Protein AF-A0A3P6UM63-F1 (afdb_monomer_lite)

InterPro domains:
  IPR001715 Calponin homology domain [PF00307] (3-142)
  IPR001715 Calponin homology domain [PS50021] (1-145)
  IPR001715 Calponin homology domain [SM00033] (1-140)
  IPR002931 Transglutaminase-like [PF01841] (321-424)
  IPR002931 Transglutaminase-like [SM00460] (358-427)
  IPR003108 GAR domain [PF02187] (200-227)
  IPR003108 GAR domain [PS51460] (145-227)
  IPR036534 GAR domain superfamily [G3DSA:3.30.920.20] (199-242)
  IPR036534 GAR domain superfamily [SSF143575] (201-229)
  IPR036872 CH domain superfamily [G3DSA:1.10.418.10] (1-158)
  IPR036872 CH domain superfamily [SSF47576] (2-160)
  IPR038765 Papain-like cysteine peptidase superfamily [SSF54001] (310-431)
  IPR053041 Transglutaminase-like Superfamily Modulators [PTHR47020] (281-550)
  IPR056564 KY-like, immunoglobulin-like domain [PF23265] (478-550)

Sequence (564 aa):
MAEDLAEWMSRLFPELAGDMEGDNFFEKISDGTLLCHYASELHRRIIESDSDSKKDSRRRLQGVRVGGVNAFLPAEPPKYNSRGLKSQNLAGGSFWARDNIANFLKWCRSVGFPDSILFETEDLVSKRHLRSVIVCLMEVARLGGKFGMEVPEIVHLEKQIDAELAAEPGNVPKGELEDKPSTPNGNSPASEMASLDEVLLRSHVMVRTDGDWDTLNHFLEEYDACRKITPHVDLTCQSTANLTAGPLQLKPPKEFRLQVLDPEPADLKPTPTAYLAELGKKRAIHQEEDLFKQVDEHALLVAQQKQKNFKQLIWQLIYARNITSELERVRAIFLWLCTKDLNKMNFDNVKPGSPEETLMDIRANKTSYAQAFLTLCRYADLHCKLISGYAKGVHYSPGMQFTGSDHKHCWNAVLIDGTWRLVDCEWGARSKAKKGTNRGKLSYGLETYYFLTHPGQLIYSHFPHDTEWQLLHHPITLKEFESFTYVRPAFFKYNLTMPSQRNAVIKSKDSEVRIALEFPSDSVNCLFFEVQLTFNDQDFTEHYNSIPLKYVLKIFCFTWFQKT

pLDDT: mean 74.11, std 21.04, range [23.34, 97.81]

Secondary structure (DSSP, 8-state):
-HHHHHHHHHHH-HHHHSS--TTTHHHHTTTSHHHHHHHHHHHHHHHHT--S----SEEEEEEEEETTEEEEEESSPPP--GGGGG---TTTHHHHHHHHHHHHHHHHHHHT--GGGPPPHHHHHT-S-HHHHHHHHHHHHHHHGGGT----HHHHHHHHHHHHHH-PPP-PPP---------------------GGGS--SS--EEEETTEEEEHHHHHHHH-TTT-----------------SSS---S--TT----PPPPPPGGGPPPHHHHHHHHTTS------HHHHHHHHHHHHHHHHSPPSSHHHHHIIIIITTT---HHHHHHHHHHHHHHS-GGG---SSPPTT-HHHHHHHGGGTSS-HHHHHHHHHHHTT--EEEEEEEE--TT--TT----TTTTEEEEEEEEETTEEEEE-HHHHEEEE---SS-TT--EEEE-GGGEEE-HHHHTTTEEESSGGGG--SSPPPHHHHHHB----HHHHHTT-B-SS--BS-----SS------B--GGGTTTEEEEEEEEE--S----EETTEEPSEEEEEEEEE-----

Structure (mmCIF, N/CA/C/O backbone):
data_AF-A0A3P6UM63-F1
#
_entry.id   AF-A0A3P6UM63-F1
#
loop_
_atom_site.group_PDB
_atom_site.id
_atom_site.type_symbol
_atom_site.label_atom_id
_atom_site.label_alt_id
_atom_site.label_comp_id
_atom_site.label_asym_id
_atom_site.label_entity_id
_atom_site.label_seq_id
_atom_site.pdbx_PDB_ins_code
_atom_site.Cartn_x
_atom_site.Cartn_y
_atom_site.Cartn_z
_atom_site.occupancy
_atom_site.B_iso_or_equiv
_atom_site.auth_seq_id
_atom_site.auth_comp_id
_atom_site.auth_asym_id
_atom_site.auth_atom_id
_atom_site.pdbx_PDB_model_num
ATOM 1 N N . MET A 1 1 ? 7.964 19.225 -5.134 1.00 65.56 1 MET A N 1
ATOM 2 C CA . MET A 1 1 ? 9.105 19.406 -6.060 1.00 65.56 1 MET A CA 1
ATOM 3 C C . MET A 1 1 ? 9.517 20.864 -6.158 1.00 65.56 1 MET A C 1
ATOM 5 O O . MET A 1 1 ? 10.656 21.124 -5.831 1.00 65.56 1 MET A O 1
ATOM 9 N N . ALA A 1 2 ? 8.642 21.810 -6.528 1.00 76.81 2 ALA A N 1
ATOM 10 C CA . ALA A 1 2 ? 9.005 23.237 -6.491 1.00 76.81 2 ALA A CA 1
ATOM 11 C C . ALA A 1 2 ? 9.383 23.715 -5.073 1.00 76.81 2 ALA A C 1
ATOM 13 O O . ALA A 1 2 ? 10.403 24.365 -4.925 1.00 76.81 2 ALA A O 1
ATOM 14 N N . GLU A 1 3 ? 8.636 23.303 -4.039 1.00 84.00 3 GLU A N 1
ATOM 15 C CA . GLU A 1 3 ? 8.981 23.551 -2.622 1.00 84.00 3 GLU A CA 1
ATOM 16 C C . GLU A 1 3 ? 10.370 23.002 -2.244 1.00 84.00 3 GLU A C 1
ATOM 18 O O . GLU A 1 3 ? 11.190 23.732 -1.707 1.00 84.00 3 GLU A O 1
ATOM 23 N N . ASP A 1 4 ? 10.662 21.744 -2.589 1.00 81.69 4 ASP A N 1
ATOM 24 C CA . ASP A 1 4 ? 11.960 21.104 -2.308 1.00 81.69 4 ASP A CA 1
ATOM 25 C C . ASP A 1 4 ? 13.112 21.756 -3.098 1.00 81.69 4 ASP A C 1
ATOM 27 O O . ASP A 1 4 ? 14.188 21.993 -2.559 1.00 81.69 4 ASP A O 1
ATOM 31 N N . LEU A 1 5 ? 12.884 22.129 -4.364 1.00 87.06 5 LEU A N 1
ATOM 32 C CA . LEU A 1 5 ? 13.861 22.873 -5.166 1.00 87.06 5 LEU A CA 1
ATOM 33 C C . LEU A 1 5 ? 14.086 24.294 -4.632 1.00 87.06 5 LEU A C 1
ATOM 35 O O . LEU A 1 5 ? 15.223 24.761 -4.650 1.00 87.06 5 LEU A O 1
ATOM 39 N N . ALA A 1 6 ? 13.037 24.962 -4.147 1.00 89.56 6 ALA A N 1
ATOM 40 C CA . ALA A 1 6 ? 13.132 26.268 -3.506 1.00 89.56 6 ALA A CA 1
ATOM 41 C C . ALA A 1 6 ? 13.942 26.173 -2.210 1.00 89.56 6 ALA A C 1
ATOM 43 O O . ALA A 1 6 ? 14.931 26.881 -2.058 1.00 89.56 6 ALA A O 1
ATOM 44 N N . GLU A 1 7 ? 13.606 25.239 -1.319 1.00 89.12 7 GLU A N 1
ATOM 45 C CA . GLU A 1 7 ? 14.348 25.010 -0.075 1.00 89.12 7 GLU A CA 1
ATOM 46 C C . GLU A 1 7 ? 15.813 24.630 -0.345 1.00 89.12 7 GLU A C 1
ATOM 48 O O . GLU A 1 7 ? 16.730 25.102 0.329 1.00 89.12 7 GLU A O 1
ATOM 53 N N . TRP A 1 8 ? 16.059 23.800 -1.358 1.00 93.69 8 TRP A N 1
ATOM 54 C CA . TRP A 1 8 ? 17.400 23.424 -1.794 1.00 93.69 8 TRP A CA 1
ATOM 55 C C . TRP A 1 8 ? 18.223 24.613 -2.299 1.00 93.69 8 TRP A C 1
ATOM 57 O O . TRP A 1 8 ? 19.352 24.814 -1.845 1.00 93.69 8 TRP A O 1
ATOM 67 N N . MET A 1 9 ? 17.677 25.416 -3.214 1.00 92.38 9 MET A N 1
ATOM 68 C CA . MET A 1 9 ? 18.385 26.580 -3.749 1.00 92.38 9 MET A CA 1
ATOM 69 C C . MET A 1 9 ? 18.577 27.673 -2.689 1.00 92.38 9 MET A C 1
ATOM 71 O O . MET A 1 9 ? 19.640 28.293 -2.657 1.00 92.38 9 MET A O 1
ATOM 75 N N . SER A 1 10 ? 17.609 27.857 -1.787 1.00 92.31 10 SER A N 1
ATOM 76 C CA . SER A 1 10 ? 17.705 28.780 -0.650 1.00 92.31 10 SER A CA 1
ATOM 77 C C . SER A 1 10 ? 18.788 28.379 0.350 1.00 92.31 10 SER A C 1
ATOM 79 O O . SER A 1 10 ? 19.479 29.250 0.877 1.00 92.31 10 SER A O 1
ATOM 81 N N . ARG A 1 11 ? 18.997 27.075 0.582 1.00 91.00 11 ARG A N 1
ATOM 82 C CA . ARG A 1 11 ? 20.119 26.582 1.401 1.00 91.00 11 ARG A CA 1
ATOM 83 C C . ARG A 1 11 ? 21.471 26.777 0.720 1.00 91.00 11 ARG A C 1
ATOM 85 O O . ARG A 1 11 ? 22.419 27.198 1.376 1.00 91.00 11 ARG A O 1
ATOM 92 N N . LEU A 1 12 ? 21.558 26.493 -0.582 1.00 89.94 12 LEU A N 1
ATOM 93 C CA . LEU A 1 12 ? 22.811 26.598 -1.334 1.00 89.94 12 LEU A CA 1
ATOM 94 C C . LEU A 1 12 ? 23.267 28.045 -1.548 1.00 89.94 12 LEU A C 1
ATOM 96 O O . LEU A 1 12 ? 24.458 28.332 -1.430 1.00 89.94 12 LEU A O 1
ATOM 100 N N . PHE A 1 13 ? 22.340 28.945 -1.881 1.00 92.88 13 PHE A N 1
ATOM 101 C CA . PHE A 1 13 ? 22.645 30.320 -2.278 1.00 92.88 13 PHE A CA 1
ATOM 102 C C . PHE A 1 13 ? 21.706 31.327 -1.598 1.00 92.88 13 PHE A C 1
ATOM 104 O O . PHE A 1 13 ? 20.951 32.019 -2.286 1.00 92.88 13 PHE A O 1
ATOM 111 N N . PRO A 1 14 ? 21.754 31.464 -0.260 1.00 87.88 14 PRO A N 1
ATOM 112 C CA . PRO A 1 14 ? 20.812 32.299 0.492 1.00 87.88 14 PRO A CA 1
ATOM 113 C C . PRO A 1 14 ? 20.815 33.769 0.043 1.00 87.88 14 PRO A C 1
ATOM 115 O O . PRO A 1 14 ? 19.767 34.409 0.008 1.00 87.88 14 PRO A O 1
ATOM 118 N N . GLU A 1 15 ? 21.971 34.298 -0.371 1.00 85.50 15 GLU A N 1
ATOM 119 C CA . GLU A 1 15 ? 22.094 35.679 -0.857 1.00 85.50 15 GLU A CA 1
ATOM 120 C C . GLU A 1 15 ? 21.423 35.914 -2.220 1.00 85.50 15 GLU A C 1
ATOM 122 O O . GLU A 1 15 ? 20.923 37.009 -2.472 1.00 85.50 15 GLU A O 1
ATOM 127 N N . LEU A 1 16 ? 21.411 34.906 -3.103 1.00 84.75 16 LEU A N 1
ATOM 128 C CA . LEU A 1 16 ? 20.784 35.012 -4.426 1.00 84.75 16 LEU A CA 1
ATOM 129 C C . LEU A 1 16 ? 19.313 34.584 -4.399 1.00 84.75 16 LEU A C 1
ATOM 131 O O . LEU A 1 16 ? 18.519 35.101 -5.181 1.00 84.75 16 LEU A O 1
ATOM 135 N N . ALA A 1 17 ? 18.956 33.639 -3.528 1.00 84.56 17 ALA A N 1
ATOM 136 C CA . ALA A 1 17 ? 17.600 33.123 -3.411 1.00 84.56 17 ALA A CA 1
ATOM 137 C C . ALA A 1 17 ? 16.658 34.118 -2.712 1.00 84.56 17 ALA A C 1
ATOM 139 O O . ALA A 1 17 ? 15.508 34.259 -3.125 1.00 84.56 17 ALA A O 1
ATOM 140 N N . GLY A 1 18 ? 17.140 34.854 -1.703 1.00 86.62 18 GLY A N 1
ATOM 141 C CA . GLY A 1 18 ? 16.316 35.807 -0.956 1.00 86.62 18 GLY A CA 1
ATOM 142 C C . GLY A 1 18 ? 15.140 35.121 -0.248 1.00 86.62 18 GLY A C 1
ATOM 143 O O . GLY A 1 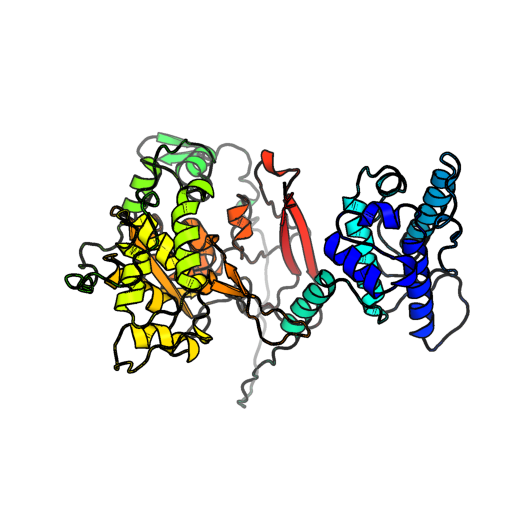18 ? 15.323 34.124 0.441 1.00 86.62 18 GLY A O 1
ATOM 144 N N . ASP A 1 19 ? 13.931 35.648 -0.432 1.00 86.56 19 ASP A N 1
ATOM 145 C CA . ASP A 1 19 ? 12.648 35.119 0.063 1.00 86.56 19 ASP A CA 1
ATOM 146 C C . ASP A 1 19 ? 12.056 34.031 -0.857 1.00 86.56 19 ASP A C 1
ATOM 148 O O . ASP A 1 19 ? 10.852 33.995 -1.111 1.00 86.56 19 ASP A O 1
ATOM 152 N N . MET A 1 20 ? 12.902 33.172 -1.435 1.00 89.88 20 MET A N 1
ATOM 153 C CA . MET A 1 20 ? 12.440 32.105 -2.323 1.00 89.88 20 MET A CA 1
ATOM 154 C C . MET A 1 20 ? 11.680 31.027 -1.544 1.00 89.88 20 MET A C 1
ATOM 156 O O . MET A 1 20 ? 12.238 30.351 -0.678 1.00 89.88 20 MET A O 1
ATOM 160 N N . GLU A 1 21 ? 10.424 30.833 -1.933 1.00 86.00 21 GLU A N 1
ATOM 161 C CA . GLU A 1 21 ? 9.485 29.846 -1.411 1.00 86.00 21 GLU A CA 1
ATOM 162 C C . GLU A 1 21 ? 8.876 29.035 -2.572 1.00 86.00 21 GLU A C 1
ATOM 164 O O . GLU A 1 21 ? 9.098 29.317 -3.754 1.00 86.00 21 GLU A O 1
ATOM 169 N N . GLY A 1 22 ? 8.137 27.966 -2.265 1.00 83.19 22 GLY A N 1
ATOM 170 C CA . GLY A 1 22 ? 7.639 27.037 -3.287 1.00 83.19 22 GLY A CA 1
ATOM 171 C C . GLY A 1 22 ? 6.658 27.654 -4.293 1.00 83.19 22 GLY A C 1
ATOM 172 O O . GLY A 1 22 ? 6.584 27.192 -5.433 1.00 83.19 22 GLY A O 1
ATOM 173 N N . ASP A 1 23 ? 5.926 28.690 -3.892 1.00 86.56 23 ASP A N 1
ATOM 174 C CA . ASP A 1 23 ? 4.930 29.405 -4.696 1.00 86.56 23 ASP A CA 1
ATOM 175 C C . ASP A 1 23 ? 5.555 30.444 -5.646 1.00 86.56 23 ASP A C 1
ATOM 177 O O . ASP A 1 23 ? 5.070 30.633 -6.764 1.00 86.56 23 ASP A O 1
ATOM 181 N N . ASN A 1 24 ? 6.672 31.062 -5.248 1.00 85.75 24 ASN A N 1
ATOM 182 C CA . ASN A 1 24 ? 7.400 32.060 -6.033 1.00 85.75 24 ASN A CA 1
ATOM 183 C C . ASN A 1 24 ? 8.653 31.504 -6.745 1.00 85.75 24 ASN A C 1
ATOM 185 O O . ASN A 1 24 ? 9.286 32.218 -7.528 1.00 85.75 24 ASN A O 1
ATOM 189 N N . PHE A 1 25 ? 8.979 30.221 -6.549 1.00 91.69 25 PHE A N 1
ATOM 190 C CA . PHE A 1 25 ? 10.171 29.548 -7.080 1.00 91.69 25 PHE A CA 1
ATOM 191 C C . PHE A 1 25 ? 10.469 29.874 -8.552 1.00 91.69 25 PHE A C 1
ATOM 193 O O . PHE A 1 25 ? 11.550 30.354 -8.895 1.00 91.69 25 PHE A O 1
ATOM 200 N N . PHE A 1 26 ? 9.494 29.656 -9.440 1.00 89.88 26 PHE A N 1
ATOM 201 C CA . PHE A 1 26 ? 9.682 29.860 -10.880 1.00 89.88 26 PHE A CA 1
ATOM 202 C C . PHE A 1 26 ? 9.859 31.325 -11.265 1.00 89.88 26 PHE A C 1
ATOM 204 O O . PHE A 1 26 ? 10.512 31.617 -12.260 1.00 89.88 26 PHE A O 1
ATOM 211 N N . GLU A 1 27 ? 9.284 32.247 -10.495 1.00 86.81 27 GLU A N 1
ATOM 212 C CA . GLU A 1 27 ? 9.512 33.675 -10.686 1.00 86.81 27 GLU A CA 1
ATOM 213 C C . GLU A 1 27 ? 10.946 34.043 -10.311 1.00 86.81 27 GLU A C 1
ATOM 215 O O . GLU A 1 27 ? 11.627 34.709 -11.092 1.00 86.81 27 GLU A O 1
ATOM 220 N N . LYS A 1 28 ? 11.443 33.527 -9.183 1.00 88.31 28 LYS A N 1
ATOM 221 C CA . LYS A 1 28 ? 12.797 33.808 -8.695 1.00 88.31 28 LYS A CA 1
ATOM 222 C C . LYS A 1 28 ? 13.905 33.276 -9.599 1.00 88.31 28 LYS A C 1
ATOM 224 O O . LYS A 1 28 ? 14.954 33.902 -9.683 1.00 88.31 28 LYS A O 1
ATOM 229 N N . ILE A 1 29 ? 13.685 32.162 -10.297 1.00 92.56 29 ILE A N 1
ATOM 230 C CA . ILE A 1 29 ? 14.677 31.614 -11.241 1.00 92.56 29 ILE A CA 1
ATOM 231 C C . ILE A 1 29 ? 14.489 32.104 -12.685 1.00 92.56 29 ILE A C 1
ATOM 233 O O . ILE A 1 29 ? 15.292 31.757 -13.553 1.00 92.56 29 ILE A O 1
ATOM 237 N N . SER A 1 30 ? 13.434 32.880 -12.968 1.00 89.75 30 SER A N 1
ATOM 238 C CA . SER A 1 30 ? 13.038 33.241 -14.341 1.00 89.75 30 SER A CA 1
ATOM 239 C C . SER A 1 30 ? 14.050 34.113 -15.087 1.00 89.75 30 SER A C 1
ATOM 241 O O . SER A 1 30 ? 14.019 34.161 -16.315 1.00 89.75 30 SER A O 1
ATOM 243 N N . ASP A 1 31 ? 14.973 34.762 -14.374 1.00 87.56 31 ASP A N 1
ATOM 244 C CA . ASP A 1 31 ? 16.055 35.560 -14.956 1.00 87.56 31 ASP A CA 1
ATOM 245 C C . ASP A 1 31 ? 17.285 34.722 -15.367 1.00 87.56 31 ASP A C 1
ATOM 247 O O . ASP A 1 31 ? 18.246 35.249 -15.936 1.00 87.56 31 ASP A O 1
ATOM 251 N N . GLY A 1 32 ? 17.274 33.418 -15.066 1.00 91.56 32 GLY A N 1
ATOM 252 C CA . GLY A 1 32 ? 18.348 32.470 -15.356 1.00 91.56 32 GLY A CA 1
ATOM 253 C C . GLY A 1 32 ? 19.634 32.668 -14.548 1.00 91.56 32 GLY A C 1
ATOM 254 O O . GLY A 1 32 ? 20.560 31.870 -14.700 1.00 91.56 32 GLY A O 1
ATOM 255 N N . THR A 1 33 ? 19.718 33.688 -13.688 1.00 91.69 33 THR A N 1
ATOM 256 C CA . THR A 1 33 ? 20.934 34.024 -12.932 1.00 91.69 33 THR A CA 1
ATOM 257 C C . THR A 1 33 ? 21.292 32.890 -11.981 1.00 91.69 33 THR A C 1
ATOM 259 O O . THR A 1 33 ? 22.425 32.410 -11.987 1.00 91.69 33 THR A O 1
ATOM 262 N N . LEU A 1 34 ? 20.314 32.412 -11.206 1.00 92.88 34 LEU A N 1
ATOM 263 C CA . LEU A 1 34 ? 20.527 31.348 -10.225 1.00 92.88 34 LEU A CA 1
ATOM 264 C C . LEU A 1 34 ? 20.898 30.011 -10.886 1.00 92.88 34 LEU A C 1
ATOM 266 O O . LEU A 1 34 ? 21.732 29.273 -10.364 1.00 92.88 34 LEU A O 1
ATOM 270 N N . LEU A 1 35 ? 20.344 29.734 -12.072 1.00 96.06 35 LEU A N 1
ATOM 271 C CA . LEU A 1 35 ? 20.643 28.520 -12.838 1.00 96.06 35 LEU A CA 1
ATOM 272 C C . LEU A 1 35 ? 22.094 28.511 -13.327 1.00 96.06 35 LEU A C 1
ATOM 274 O O . LEU A 1 35 ? 22.826 27.539 -13.129 1.00 96.06 35 LEU A O 1
ATOM 278 N N . CYS A 1 36 ? 22.537 29.619 -13.924 1.00 96.06 36 CYS A N 1
ATOM 279 C CA . CYS A 1 36 ? 23.919 29.773 -14.363 1.00 96.06 36 CYS A CA 1
ATOM 280 C C . CYS A 1 36 ? 24.903 29.824 -13.195 1.00 96.06 36 CYS A C 1
ATOM 282 O O . CYS A 1 36 ? 26.011 29.298 -13.315 1.00 96.06 36 CYS A O 1
ATOM 284 N N . HIS A 1 37 ? 24.510 30.418 -12.066 1.00 94.94 37 HIS A N 1
ATOM 285 C CA . HIS A 1 37 ? 25.318 30.427 -10.853 1.00 94.94 37 HIS A CA 1
ATOM 286 C C . HIS A 1 37 ? 25.540 29.002 -10.331 1.00 94.94 37 HIS A C 1
ATOM 288 O O . HIS A 1 37 ? 26.688 28.595 -10.156 1.00 94.94 37 HIS A O 1
ATOM 294 N N . TYR A 1 38 ? 24.467 28.210 -10.202 1.00 96.19 38 TYR A N 1
ATOM 295 C CA . TYR A 1 38 ? 24.557 26.798 -9.823 1.00 96.19 38 TYR A CA 1
ATOM 296 C C . TYR A 1 38 ? 25.485 26.017 -10.761 1.00 96.19 38 TYR A C 1
ATOM 298 O O . TYR A 1 38 ? 26.405 25.337 -10.311 1.00 96.19 38 TYR A O 1
ATOM 306 N N . ALA A 1 39 ? 25.275 26.136 -12.075 1.00 96.75 39 ALA A N 1
ATOM 307 C CA . ALA A 1 39 ? 26.080 25.434 -13.071 1.00 96.75 39 ALA A CA 1
ATOM 308 C C . ALA A 1 39 ? 27.559 25.866 -13.055 1.00 96.75 39 ALA A C 1
ATOM 310 O O . ALA A 1 39 ? 28.442 25.042 -13.287 1.00 96.75 39 ALA A O 1
ATOM 311 N N . SER A 1 40 ? 27.846 27.132 -12.739 1.00 95.81 40 SER A N 1
ATOM 312 C CA . SER A 1 40 ? 29.218 27.635 -12.585 1.00 95.81 40 SER A CA 1
ATOM 313 C C . SER A 1 40 ? 29.909 27.045 -11.357 1.00 95.81 40 SER A C 1
ATOM 315 O O . SER A 1 40 ? 31.064 26.630 -11.440 1.00 95.81 40 SER A O 1
ATOM 317 N N . GLU A 1 41 ? 29.200 26.961 -10.232 1.00 95.00 41 GLU A N 1
ATOM 318 C CA . GLU A 1 41 ? 29.713 26.350 -9.004 1.00 95.00 41 GLU A CA 1
ATOM 319 C C . GLU A 1 41 ? 29.941 24.842 -9.180 1.00 95.00 41 GLU A C 1
ATOM 321 O O . GLU A 1 41 ? 30.985 24.317 -8.791 1.00 95.00 41 GLU A O 1
ATOM 326 N N . LEU A 1 42 ? 29.018 24.153 -9.855 1.00 94.88 42 LEU A N 1
ATOM 327 C CA . LEU A 1 42 ? 29.191 22.753 -10.234 1.00 94.88 42 LEU A CA 1
ATOM 328 C C . LEU A 1 42 ? 30.421 22.565 -11.127 1.00 94.88 42 LEU A C 1
ATOM 330 O O . LEU A 1 42 ? 31.262 21.712 -10.857 1.00 94.88 42 LEU A O 1
ATOM 334 N N . HIS A 1 43 ? 30.567 23.392 -12.160 1.00 94.31 43 HIS A N 1
ATOM 335 C CA . HIS A 1 43 ? 31.726 23.360 -13.047 1.00 94.31 43 HIS A CA 1
ATOM 336 C C . HIS A 1 43 ? 33.050 23.529 -12.282 1.00 94.31 43 HIS A C 1
ATOM 338 O O . HIS A 1 43 ? 33.990 22.768 -12.513 1.00 94.31 43 HIS A O 1
ATOM 344 N N . ARG A 1 44 ? 33.109 24.468 -11.327 1.00 93.31 44 ARG A N 1
ATOM 345 C CA . ARG A 1 44 ? 34.274 24.677 -10.452 1.00 93.31 44 ARG A CA 1
ATOM 346 C C . ARG A 1 44 ? 34.598 23.427 -9.630 1.00 93.31 44 ARG A C 1
ATOM 348 O O . ARG A 1 44 ? 35.747 22.997 -9.610 1.00 93.31 44 ARG A O 1
ATOM 355 N N . ARG A 1 45 ? 33.596 22.805 -9.000 1.00 91.38 45 ARG A N 1
ATOM 356 C CA . ARG A 1 45 ? 33.803 21.594 -8.184 1.00 91.38 45 ARG A CA 1
ATOM 357 C C . ARG A 1 45 ? 34.227 20.378 -8.996 1.00 91.38 45 ARG A C 1
ATOM 359 O O . ARG A 1 45 ? 35.026 19.585 -8.511 1.00 91.38 45 ARG A O 1
ATOM 366 N N . ILE A 1 46 ? 33.738 20.245 -10.230 1.00 89.44 46 ILE A N 1
ATOM 367 C CA . ILE A 1 46 ? 34.195 19.189 -11.141 1.00 89.44 46 ILE A CA 1
ATOM 368 C C . ILE A 1 46 ? 35.698 19.344 -11.413 1.00 89.44 46 ILE A C 1
ATOM 370 O O . ILE A 1 46 ? 36.427 18.360 -11.325 1.00 89.44 46 ILE A O 1
ATOM 374 N N . ILE A 1 47 ? 36.170 20.570 -11.673 1.00 88.00 47 ILE A N 1
ATOM 375 C CA . ILE A 1 47 ? 37.602 20.860 -11.868 1.00 88.00 47 ILE A CA 1
ATOM 376 C C . ILE A 1 47 ? 38.412 20.537 -10.605 1.00 88.00 47 ILE A C 1
ATOM 378 O O . ILE A 1 47 ? 39.470 19.927 -10.697 1.00 88.00 47 ILE A O 1
ATOM 382 N N . GLU A 1 48 ? 37.923 20.923 -9.426 1.00 85.88 48 GLU A N 1
ATOM 383 C CA . GLU A 1 48 ? 38.633 20.715 -8.154 1.00 85.88 48 GLU A CA 1
ATOM 384 C C . GLU A 1 48 ? 38.701 19.251 -7.712 1.00 85.88 48 GLU A C 1
ATOM 386 O O . GLU A 1 48 ? 39.646 18.860 -7.031 1.00 85.88 48 GLU A O 1
ATOM 391 N N . SER A 1 49 ? 37.720 18.435 -8.102 1.00 79.62 49 SER A N 1
ATOM 392 C CA . SER A 1 49 ? 37.684 17.002 -7.784 1.00 79.62 49 SER A CA 1
ATOM 393 C C . SER A 1 49 ? 38.703 16.157 -8.562 1.00 79.62 49 SER A C 1
ATOM 395 O O . SER A 1 49 ? 38.852 14.970 -8.279 1.00 79.62 49 SER A O 1
ATOM 397 N N . ASP A 1 50 ? 39.399 16.755 -9.530 1.00 70.25 50 ASP A N 1
ATOM 398 C CA . ASP A 1 50 ? 40.269 16.070 -10.481 1.00 70.25 50 ASP A CA 1
ATOM 399 C C . ASP A 1 50 ? 41.711 16.593 -10.358 1.00 70.25 50 ASP A C 1
ATOM 401 O O . ASP A 1 50 ? 42.092 17.604 -10.948 1.00 70.25 50 ASP A O 1
ATOM 405 N N . SER A 1 51 ? 42.525 15.926 -9.535 1.00 57.62 51 SER A N 1
ATOM 406 C CA . SER A 1 51 ? 43.874 16.384 -9.172 1.00 57.62 51 SER A CA 1
ATOM 407 C C . SER A 1 51 ? 44.948 16.145 -10.242 1.00 57.62 51 SER A C 1
ATOM 409 O O . SER A 1 51 ? 46.116 16.425 -9.981 1.00 57.62 51 SER A O 1
ATOM 411 N N . ASP A 1 52 ? 44.595 15.654 -11.436 1.00 58.19 52 ASP A N 1
ATOM 412 C CA . ASP A 1 52 ? 45.572 15.377 -12.488 1.00 58.19 52 ASP A CA 1
ATOM 413 C C . ASP A 1 52 ? 45.077 15.720 -13.907 1.00 58.19 52 ASP A C 1
ATOM 415 O O . ASP A 1 52 ? 44.013 15.303 -14.376 1.00 58.19 52 ASP A O 1
ATOM 419 N N . SER A 1 53 ? 45.959 16.401 -14.642 1.00 53.91 53 SER A N 1
ATOM 420 C CA . SER A 1 53 ? 46.016 16.550 -16.105 1.00 53.91 53 SER A CA 1
ATOM 421 C C . SER A 1 53 ? 45.398 17.780 -16.806 1.00 53.91 53 SER A C 1
ATOM 423 O O . SER A 1 53 ? 44.555 18.520 -16.309 1.00 53.91 53 SER A O 1
ATOM 425 N N . LYS A 1 54 ? 45.989 18.009 -17.987 1.00 56.69 54 LYS A N 1
ATOM 426 C CA . LYS A 1 54 ? 46.194 19.244 -18.757 1.00 56.69 54 LYS A CA 1
ATOM 427 C C . LYS A 1 54 ? 44.924 19.798 -19.419 1.00 56.69 54 LYS A C 1
ATOM 429 O O . LYS A 1 54 ? 43.987 19.065 -19.702 1.00 56.69 54 LYS A O 1
ATOM 434 N N . LYS A 1 55 ? 44.974 21.100 -19.742 1.00 51.88 55 LYS A N 1
ATOM 435 C CA . LYS A 1 55 ? 43.983 21.863 -20.525 1.00 51.88 55 LYS A CA 1
ATOM 436 C C . LYS A 1 55 ? 43.692 21.198 -21.881 1.00 51.88 55 LYS A C 1
ATOM 438 O O . LYS A 1 55 ? 44.374 21.494 -22.859 1.00 51.88 55 LYS A O 1
ATOM 443 N N . ASP A 1 56 ? 42.680 20.341 -21.938 1.00 55.03 56 ASP A N 1
ATOM 444 C CA . ASP A 1 56 ? 42.016 19.933 -23.177 1.00 55.03 56 ASP A CA 1
ATOM 445 C C . ASP A 1 56 ? 40.561 20.432 -23.171 1.00 55.03 56 ASP A C 1
ATOM 447 O O . ASP A 1 56 ? 39.944 20.625 -22.126 1.00 55.03 56 ASP A O 1
ATOM 451 N N . SER A 1 57 ? 40.034 20.697 -24.360 1.00 57.62 57 SER A N 1
ATOM 452 C CA . SER A 1 57 ? 38.841 21.509 -24.628 1.00 57.62 57 SER A CA 1
ATOM 453 C C . SER A 1 57 ? 37.495 20.804 -24.380 1.00 57.62 57 SER A C 1
ATOM 455 O O . SER A 1 57 ? 36.452 21.464 -24.343 1.00 57.62 57 SER A O 1
ATOM 457 N N . ARG A 1 58 ? 37.487 19.481 -24.161 1.00 65.00 58 ARG A N 1
ATOM 458 C CA . ARG A 1 58 ? 36.312 18.719 -23.697 1.00 65.00 58 ARG A CA 1
ATOM 459 C C . ARG A 1 58 ? 36.751 17.403 -23.049 1.00 65.00 58 ARG A C 1
ATOM 461 O O . ARG A 1 58 ? 37.145 16.472 -23.746 1.00 65.00 58 ARG A O 1
ATOM 468 N N . ARG A 1 59 ? 36.660 17.306 -21.721 1.00 74.62 59 ARG A N 1
ATOM 469 C CA . ARG A 1 59 ? 37.157 16.150 -20.948 1.00 74.62 59 ARG A CA 1
ATOM 470 C C . ARG A 1 59 ? 36.015 15.210 -20.564 1.00 74.62 59 ARG A C 1
ATOM 472 O O . ARG A 1 59 ? 34.970 15.673 -20.133 1.00 74.62 59 ARG A O 1
ATOM 479 N N . ARG A 1 60 ? 36.181 13.892 -20.705 1.00 82.56 60 ARG A N 1
ATOM 480 C CA . ARG A 1 60 ? 35.176 12.906 -20.258 1.00 82.56 60 ARG A CA 1
ATOM 481 C C . ARG A 1 60 ? 35.257 12.715 -18.742 1.00 82.56 60 ARG A C 1
ATOM 483 O O . ARG A 1 60 ? 36.347 12.519 -18.215 1.00 82.56 60 ARG A O 1
ATOM 490 N N . LEU A 1 61 ? 34.112 12.712 -18.065 1.00 82.88 61 LEU A N 1
ATOM 491 C CA . LEU A 1 61 ? 34.011 12.455 -16.629 1.00 82.88 61 LEU A CA 1
ATOM 492 C C . LEU A 1 61 ? 33.943 10.943 -16.381 1.00 82.88 61 LEU A C 1
ATOM 494 O O . LEU A 1 61 ? 32.980 10.275 -16.770 1.00 82.88 61 LEU A O 1
ATOM 498 N N . GLN A 1 62 ? 34.987 10.375 -15.776 1.00 75.75 62 GLN A N 1
ATOM 499 C CA . GLN A 1 62 ? 35.080 8.930 -15.561 1.00 75.75 62 GLN A CA 1
ATOM 500 C C . GLN A 1 62 ? 34.025 8.460 -14.548 1.00 75.75 62 GLN A C 1
ATOM 502 O O . GLN A 1 62 ? 33.863 9.050 -13.487 1.00 75.75 62 GLN A O 1
ATOM 507 N N . GLY A 1 63 ? 33.270 7.411 -14.892 1.00 73.62 63 GLY A N 1
ATOM 508 C CA . GLY A 1 63 ? 32.216 6.858 -14.027 1.00 73.62 63 GLY A CA 1
ATOM 509 C C . GLY A 1 63 ? 30.954 7.724 -13.899 1.00 73.62 63 GLY A C 1
ATOM 510 O O . GLY A 1 63 ? 30.004 7.332 -13.221 1.00 73.62 63 GLY A O 1
ATOM 511 N N . VAL A 1 64 ? 30.887 8.878 -14.572 1.00 80.31 64 VAL A N 1
ATOM 512 C CA . VAL A 1 64 ? 29.736 9.783 -14.501 1.00 80.31 64 VAL A CA 1
ATOM 513 C C . VAL A 1 64 ? 28.880 9.655 -15.757 1.00 80.31 64 VAL A C 1
ATOM 515 O O . VAL A 1 64 ? 29.304 9.977 -16.867 1.00 80.31 64 VAL A O 1
ATOM 518 N N . ARG A 1 65 ? 27.636 9.209 -15.561 1.00 78.62 65 ARG A N 1
ATOM 519 C CA . ARG A 1 65 ? 26.569 9.262 -16.566 1.00 78.62 65 ARG A CA 1
ATOM 520 C C . ARG A 1 65 ? 25.478 10.257 -16.170 1.00 78.62 65 ARG A C 1
ATOM 522 O O . ARG A 1 65 ? 25.197 10.383 -14.974 1.00 78.62 65 ARG A O 1
ATOM 529 N N . VAL A 1 66 ? 24.899 10.911 -17.175 1.00 75.19 66 VAL A N 1
ATOM 530 C CA . VAL A 1 66 ? 23.736 11.812 -17.107 1.00 75.19 66 VAL A CA 1
ATOM 531 C C . VAL A 1 66 ? 22.724 11.318 -18.137 1.00 75.19 66 VAL A C 1
ATOM 533 O O . VAL A 1 66 ? 23.087 11.137 -19.298 1.00 75.19 66 VAL A O 1
ATOM 536 N N . GLY A 1 67 ? 21.491 11.012 -17.720 1.00 62.47 67 GLY A N 1
ATOM 537 C CA . GLY A 1 67 ? 20.482 10.431 -18.622 1.00 62.47 67 GLY A CA 1
ATOM 538 C C . GLY A 1 67 ? 20.954 9.179 -19.389 1.00 62.47 67 GLY A C 1
ATOM 539 O O . GLY A 1 67 ? 20.617 9.002 -20.554 1.00 62.47 67 GLY A O 1
ATOM 540 N N . GLY A 1 68 ? 21.812 8.350 -18.779 1.00 66.19 68 GLY A N 1
ATOM 541 C CA . GLY A 1 68 ? 22.399 7.154 -19.408 1.00 66.19 68 GLY A CA 1
ATOM 542 C C . GLY A 1 68 ? 23.590 7.407 -20.348 1.00 66.19 68 GLY A C 1
ATOM 543 O O . GLY A 1 68 ? 24.274 6.456 -20.728 1.00 66.19 68 GLY A O 1
ATOM 544 N N . VAL A 1 69 ? 23.905 8.666 -20.664 1.00 72.38 69 VAL A N 1
ATOM 545 C CA . VAL A 1 69 ? 25.010 9.066 -21.551 1.00 72.38 69 VAL A CA 1
ATOM 546 C C . VAL A 1 69 ? 26.247 9.441 -20.731 1.00 72.38 69 VAL A C 1
ATOM 548 O O . VAL A 1 69 ? 26.138 9.917 -19.603 1.00 72.38 69 VAL A O 1
ATOM 551 N N . ASN A 1 70 ? 27.448 9.208 -21.271 1.00 80.81 70 ASN A N 1
ATOM 552 C CA . ASN A 1 70 ? 28.695 9.638 -20.629 1.00 80.81 70 ASN A CA 1
ATOM 553 C C . ASN A 1 70 ? 28.742 11.164 -20.501 1.00 80.81 70 ASN A C 1
ATOM 555 O O . ASN A 1 70 ? 28.537 11.863 -21.491 1.00 80.81 70 ASN A O 1
ATOM 559 N N . ALA A 1 71 ? 29.068 11.660 -19.308 1.00 86.69 71 ALA A N 1
ATOM 560 C CA . ALA A 1 71 ? 29.170 13.089 -19.066 1.00 86.69 71 ALA A CA 1
ATOM 561 C C . ALA A 1 71 ? 30.547 13.649 -19.460 1.00 86.69 71 ALA A C 1
ATOM 563 O O . ALA A 1 71 ? 31.570 12.958 -19.394 1.00 86.69 71 ALA A O 1
ATOM 564 N N . PHE A 1 72 ? 30.572 14.924 -19.836 1.00 87.88 72 PHE A N 1
ATOM 565 C CA . PHE A 1 72 ? 31.768 15.665 -20.220 1.00 87.88 72 PHE A CA 1
ATOM 566 C C . PHE A 1 72 ? 31.881 16.967 -19.421 1.00 87.88 72 PHE A C 1
ATOM 568 O O . PHE A 1 72 ? 30.887 17.572 -19.040 1.00 87.88 72 PHE A O 1
ATOM 575 N N . LEU A 1 73 ? 33.101 17.429 -19.177 1.00 86.81 73 LEU A N 1
ATOM 576 C CA . LEU A 1 73 ? 33.376 18.774 -18.698 1.00 86.81 73 LEU A CA 1
ATOM 577 C C . LEU A 1 73 ? 33.622 19.677 -19.920 1.00 86.81 73 LEU A C 1
ATOM 579 O O . LEU A 1 73 ? 34.580 19.432 -20.666 1.00 86.81 73 LEU A O 1
ATOM 583 N N . PRO A 1 74 ? 32.775 20.694 -20.168 1.00 88.31 74 PRO A N 1
ATOM 584 C CA . PRO A 1 74 ? 33.062 21.712 -21.175 1.00 88.31 74 PRO A CA 1
ATOM 585 C C . PRO A 1 74 ? 34.292 22.549 -20.790 1.00 88.31 74 PRO A C 1
ATOM 587 O O . PRO A 1 74 ? 34.659 22.595 -19.626 1.00 88.31 74 PRO A O 1
ATOM 590 N N . ALA A 1 75 ? 34.912 23.242 -21.751 1.00 84.31 75 ALA A N 1
ATOM 591 C CA . ALA A 1 75 ? 36.083 24.092 -21.486 1.00 84.31 75 ALA A CA 1
ATOM 592 C C . ALA A 1 75 ? 35.795 25.296 -20.571 1.00 84.31 75 ALA A C 1
ATOM 594 O O . ALA A 1 75 ? 36.700 25.785 -19.906 1.00 84.31 75 ALA A O 1
ATOM 595 N N . GLU A 1 76 ? 34.557 25.793 -20.573 1.00 88.00 76 GLU A N 1
ATOM 596 C CA . GLU A 1 76 ? 34.167 27.022 -19.882 1.00 88.00 76 GLU A CA 1
ATOM 597 C C . GLU A 1 76 ? 32.821 26.832 -19.153 1.00 88.00 76 GLU A C 1
ATOM 599 O O . GLU A 1 76 ? 31.954 26.096 -19.653 1.00 88.00 76 GLU A O 1
ATOM 604 N N . PRO A 1 77 ? 32.609 27.501 -18.003 1.00 93.25 77 PRO A N 1
ATOM 605 C CA . PRO A 1 77 ? 31.312 27.562 -17.329 1.00 93.25 77 PRO A CA 1
ATOM 606 C C . PRO A 1 77 ? 30.300 28.395 -18.144 1.00 93.25 77 PRO A C 1
ATOM 608 O O . PRO A 1 77 ? 30.690 29.123 -19.068 1.00 93.25 77 PRO A O 1
ATOM 611 N N . PRO A 1 78 ? 28.987 28.329 -17.839 1.00 95.19 78 PRO A N 1
ATOM 612 C CA . PRO A 1 78 ? 28.018 29.179 -18.520 1.00 95.19 78 PRO A CA 1
ATOM 613 C C . PRO A 1 78 ? 28.293 30.649 -18.189 1.00 95.19 78 PRO A C 1
ATOM 615 O O . PRO A 1 78 ? 28.438 31.029 -17.029 1.00 95.19 78 PRO A O 1
ATOM 618 N N . LYS A 1 79 ? 28.347 31.497 -19.217 1.00 91.50 79 LYS A N 1
ATOM 619 C CA . LYS A 1 79 ? 28.452 32.949 -19.042 1.00 91.50 79 LYS A CA 1
ATOM 620 C C . LYS A 1 79 ? 27.064 33.516 -18.772 1.00 91.50 79 LYS A C 1
ATOM 622 O O . LYS A 1 79 ? 26.112 33.150 -19.454 1.00 91.50 79 LYS A O 1
ATOM 627 N N . TYR A 1 80 ? 26.950 34.402 -17.791 1.00 91.69 80 TYR A N 1
ATOM 628 C CA . TYR A 1 80 ? 25.672 35.003 -17.425 1.00 91.69 80 TYR A CA 1
ATOM 629 C C . TYR A 1 80 ? 25.848 36.411 -16.873 1.00 91.69 80 TYR A C 1
ATOM 631 O O . TYR A 1 80 ? 26.927 36.796 -16.417 1.00 91.69 80 TYR A O 1
ATOM 639 N N . ASN A 1 81 ? 24.773 37.189 -16.938 1.00 84.06 81 ASN A N 1
ATOM 640 C CA . ASN A 1 81 ? 24.731 38.556 -16.449 1.00 84.06 81 ASN A CA 1
ATOM 641 C C . ASN A 1 81 ? 23.942 38.624 -15.135 1.00 84.06 81 ASN A C 1
ATOM 643 O O . ASN A 1 81 ? 22.755 38.314 -15.115 1.00 84.06 81 ASN A O 1
ATOM 647 N N . SER A 1 82 ? 24.588 39.077 -14.057 1.00 70.12 82 SER A N 1
ATOM 648 C CA . SER A 1 82 ? 24.001 39.196 -12.713 1.00 70.12 82 SER A CA 1
ATOM 649 C C . SER A 1 82 ? 23.197 40.486 -12.483 1.00 70.12 82 SER A C 1
ATOM 651 O O . SER A 1 82 ? 22.662 40.702 -11.397 1.00 70.12 82 SER A O 1
ATOM 653 N N . ARG A 1 83 ? 23.083 41.370 -13.488 1.00 61.28 83 ARG A N 1
ATOM 654 C CA . ARG A 1 83 ? 22.371 42.662 -13.371 1.00 61.28 83 ARG A CA 1
ATOM 655 C C . ARG A 1 83 ? 20.839 42.537 -13.232 1.00 61.28 83 ARG A C 1
ATOM 657 O O . ARG A 1 83 ? 20.182 43.560 -13.039 1.00 61.28 83 ARG A O 1
ATOM 664 N N . GLY A 1 84 ? 20.278 41.326 -13.304 1.00 55.03 84 GLY A N 1
ATOM 665 C CA . GLY A 1 84 ? 18.837 41.043 -13.221 1.00 55.03 84 GLY A CA 1
ATOM 666 C C . GLY A 1 84 ? 18.171 41.425 -11.893 1.00 55.03 84 GLY A C 1
ATOM 667 O O . GLY A 1 84 ? 17.004 41.800 -11.896 1.00 55.03 84 GLY A O 1
ATOM 668 N N . LEU A 1 85 ? 18.913 41.468 -10.779 1.00 47.06 85 LEU A N 1
ATOM 669 C CA . LEU A 1 85 ? 18.341 41.766 -9.455 1.00 47.06 85 LEU A CA 1
ATOM 670 C C . LEU A 1 85 ? 17.873 43.225 -9.248 1.00 47.06 85 LEU A C 1
ATOM 672 O O . LEU A 1 85 ? 17.246 43.515 -8.232 1.00 47.06 85 LEU A O 1
ATOM 676 N N . LYS A 1 86 ? 18.205 44.173 -10.142 1.00 46.03 86 LYS A N 1
ATOM 677 C CA . LYS A 1 86 ? 17.995 45.621 -9.894 1.00 46.03 86 LYS A CA 1
ATOM 678 C C . LYS A 1 86 ? 17.333 46.417 -11.029 1.00 46.03 86 LYS A C 1
ATOM 680 O O . LYS A 1 86 ? 17.255 47.638 -10.922 1.00 46.03 86 LYS A O 1
ATOM 685 N N . SER A 1 87 ? 16.863 45.795 -12.115 1.00 44.50 87 SER A N 1
ATOM 686 C CA . SER A 1 87 ? 16.342 46.541 -13.277 1.00 44.50 87 SER A CA 1
ATOM 687 C C . SER A 1 87 ? 14.843 46.329 -13.512 1.00 44.50 87 SER A C 1
ATOM 689 O O . SER A 1 87 ? 14.430 45.370 -14.156 1.00 44.50 87 SER A O 1
ATOM 691 N N . GLN A 1 88 ? 14.022 47.277 -13.047 1.00 46.44 88 GLN A N 1
ATOM 692 C CA . GLN A 1 88 ? 12.612 47.425 -13.433 1.00 46.44 88 GLN A CA 1
ATOM 693 C C . GLN A 1 88 ? 12.480 48.040 -14.844 1.00 46.44 88 GLN A C 1
ATOM 695 O O . GLN A 1 88 ? 12.010 49.162 -14.990 1.00 46.44 88 GLN A O 1
ATOM 700 N N . ASN A 1 89 ? 12.903 47.341 -15.903 1.00 44.12 89 ASN A N 1
ATOM 701 C CA . ASN A 1 89 ? 12.623 47.773 -17.281 1.00 44.12 89 ASN A CA 1
ATOM 702 C C . ASN A 1 89 ? 12.010 46.628 -18.104 1.00 44.12 89 ASN A C 1
ATOM 704 O O . ASN A 1 89 ? 12.700 45.695 -18.524 1.00 44.12 89 ASN A O 1
ATOM 708 N N . LEU A 1 90 ? 10.697 46.741 -18.350 1.00 48.69 90 LEU A N 1
ATOM 709 C CA . LEU A 1 90 ? 9.795 45.689 -18.845 1.00 48.69 90 LEU A CA 1
ATOM 710 C C . LEU A 1 90 ? 10.080 45.144 -20.261 1.00 48.69 90 LEU A C 1
ATOM 712 O O . LEU A 1 90 ? 9.537 44.102 -20.610 1.00 48.69 90 LEU A O 1
ATOM 716 N N . ALA A 1 91 ? 10.938 45.775 -21.070 1.00 43.28 91 ALA A N 1
ATOM 717 C CA . ALA A 1 91 ? 11.289 45.263 -22.406 1.00 43.28 91 ALA A CA 1
ATOM 718 C C . ALA A 1 91 ? 12.675 44.593 -22.464 1.00 43.28 91 ALA A C 1
ATOM 720 O O . ALA A 1 91 ? 12.870 43.623 -23.193 1.00 43.28 91 ALA A O 1
ATOM 721 N N . GLY A 1 92 ? 13.640 45.080 -21.674 1.00 43.66 92 GLY A N 1
ATOM 722 C CA . GLY A 1 92 ? 15.007 44.552 -21.654 1.00 43.66 92 GLY A CA 1
ATOM 723 C C . GLY A 1 92 ? 15.143 43.289 -20.805 1.00 43.66 92 GLY A C 1
ATOM 724 O O . GLY A 1 92 ? 15.843 42.369 -21.212 1.00 43.66 92 GLY A O 1
ATOM 725 N N . GLY A 1 93 ? 14.442 43.213 -19.664 1.00 56.66 93 GLY A N 1
ATOM 726 C CA . GLY A 1 93 ? 14.527 42.103 -18.697 1.00 56.66 93 GLY A CA 1
ATOM 727 C C . GLY A 1 93 ? 14.376 40.712 -19.324 1.00 56.66 93 GLY A C 1
ATOM 728 O O . GLY A 1 93 ? 15.120 39.790 -19.004 1.00 56.66 93 GLY A O 1
ATOM 729 N N . SER A 1 94 ? 13.476 40.600 -20.301 1.00 63.47 94 SER A N 1
ATOM 730 C CA . SER A 1 94 ? 13.160 39.353 -20.995 1.00 63.47 94 SER A CA 1
ATOM 731 C C . SER A 1 94 ? 14.254 38.896 -21.976 1.00 63.47 94 SER A C 1
ATOM 733 O O . SER A 1 94 ? 14.321 37.715 -22.302 1.00 63.47 94 SER A O 1
ATOM 735 N N . PHE A 1 95 ? 15.128 39.790 -22.454 1.00 72.44 95 PHE A N 1
ATOM 736 C CA . PHE A 1 95 ? 16.224 39.421 -23.360 1.00 72.44 95 PHE A CA 1
ATOM 737 C C . PHE A 1 95 ? 17.401 38.795 -22.601 1.00 72.44 95 PHE A C 1
ATOM 739 O O . PHE A 1 95 ? 17.881 37.732 -22.984 1.00 72.44 95 PHE A O 1
ATOM 746 N N . TRP A 1 96 ? 17.823 39.394 -21.481 1.00 77.44 96 TRP A N 1
ATOM 747 C CA . TRP A 1 96 ? 18.914 38.845 -20.658 1.00 77.44 96 TRP A CA 1
ATOM 748 C C . TRP A 1 96 ? 18.503 37.553 -19.951 1.00 77.44 96 TRP A C 1
ATOM 750 O O . TRP A 1 96 ? 19.315 36.642 -19.843 1.00 77.44 96 TRP A O 1
ATOM 760 N N . ALA A 1 97 ? 17.242 37.462 -19.515 1.00 84.31 97 ALA A N 1
ATOM 761 C CA . ALA A 1 97 ? 16.682 36.236 -18.954 1.00 84.31 97 ALA A CA 1
ATOM 762 C C . ALA A 1 97 ? 16.783 35.076 -19.953 1.00 84.31 97 ALA A C 1
ATOM 764 O O . ALA A 1 97 ? 17.291 34.002 -19.627 1.00 84.31 97 ALA A O 1
ATOM 765 N N . ARG A 1 98 ? 16.381 35.326 -21.208 1.00 88.88 98 ARG A N 1
ATOM 766 C CA . ARG A 1 98 ? 16.501 34.344 -22.288 1.00 88.88 98 ARG A CA 1
ATOM 767 C C . ARG A 1 98 ? 17.945 33.936 -22.550 1.00 88.88 98 ARG A C 1
ATOM 769 O O . ARG A 1 98 ? 18.201 32.748 -22.725 1.00 88.88 98 ARG A O 1
ATOM 776 N N . ASP A 1 99 ? 18.864 34.898 -22.567 1.00 90.81 99 ASP A N 1
ATOM 777 C CA . ASP A 1 99 ? 20.286 34.645 -22.815 1.00 90.81 99 ASP A CA 1
ATOM 778 C C . ASP A 1 99 ? 20.930 33.830 -21.684 1.00 90.81 99 ASP A C 1
ATOM 780 O O . ASP A 1 99 ? 21.577 32.817 -21.942 1.00 90.81 99 ASP A O 1
ATOM 784 N N . ASN A 1 100 ? 20.676 34.193 -20.422 1.00 94.06 100 ASN A N 1
ATOM 785 C CA . ASN A 1 100 ? 21.145 33.440 -19.260 1.00 94.06 100 ASN A CA 1
ATOM 786 C C . ASN A 1 100 ? 20.638 31.988 -19.307 1.00 94.06 100 ASN A C 1
ATOM 788 O O . ASN A 1 100 ? 21.432 31.052 -19.227 1.00 94.06 100 ASN A O 1
ATOM 792 N N . ILE A 1 101 ? 19.333 31.782 -19.509 1.00 95.38 101 ILE A N 1
ATOM 793 C CA . ILE A 1 101 ? 18.744 30.437 -19.591 1.00 95.38 101 ILE A CA 1
ATOM 794 C C . ILE A 1 101 ? 19.313 29.654 -20.785 1.00 95.38 101 ILE A C 1
ATOM 796 O O . ILE A 1 101 ? 19.667 28.484 -20.642 1.00 95.38 101 ILE A O 1
ATOM 800 N N . ALA A 1 102 ? 19.473 30.288 -21.949 1.00 95.81 102 ALA A N 1
ATOM 801 C CA . ALA A 1 102 ? 20.080 29.649 -23.114 1.00 95.81 102 ALA A CA 1
ATOM 802 C C . ALA A 1 102 ? 21.535 29.226 -22.845 1.00 95.81 102 ALA A C 1
ATOM 804 O O . ALA A 1 102 ? 21.943 28.133 -23.246 1.00 95.81 102 ALA A O 1
ATOM 805 N N . ASN A 1 103 ? 22.309 30.046 -22.128 1.00 96.81 103 ASN A N 1
ATOM 806 C CA . ASN A 1 103 ? 23.684 29.733 -21.744 1.00 96.81 103 ASN A CA 1
ATOM 807 C C . ASN A 1 103 ? 23.754 28.572 -2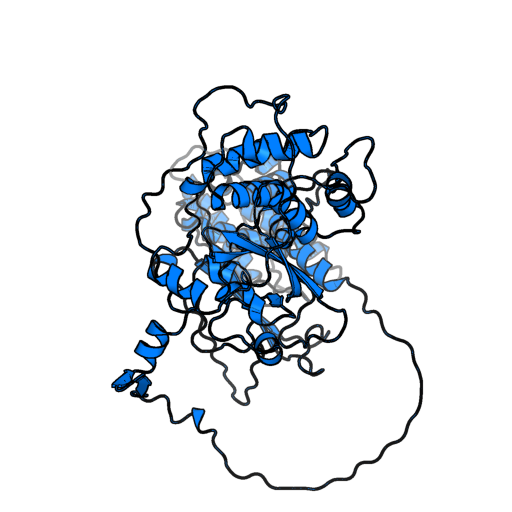0.741 1.00 96.81 103 ASN A C 1
ATOM 809 O O . ASN A 1 103 ? 24.597 27.686 -20.907 1.00 96.81 103 ASN A O 1
ATOM 813 N N . PHE A 1 104 ? 22.841 28.519 -19.767 1.00 97.81 104 PHE A N 1
ATOM 814 C CA . PHE A 1 104 ? 22.676 27.366 -18.878 1.00 97.81 104 PHE A CA 1
ATOM 815 C C . PHE A 1 104 ? 22.385 26.082 -19.671 1.00 97.81 104 PHE A C 1
ATOM 817 O O . PHE A 1 104 ? 23.120 25.102 -19.556 1.00 97.81 104 PHE A O 1
ATOM 824 N N . LEU A 1 105 ? 21.382 26.105 -20.554 1.00 97.44 105 LEU A N 1
ATOM 825 C CA . LEU A 1 105 ? 21.000 24.943 -21.363 1.00 97.44 105 LEU A CA 1
ATOM 826 C C . LEU A 1 105 ? 22.131 24.500 -22.303 1.00 97.44 105 LEU A C 1
ATOM 828 O O . LEU A 1 105 ? 22.371 23.307 -22.484 1.00 97.44 105 LEU A O 1
ATOM 832 N N . LYS A 1 106 ? 22.866 25.450 -22.894 1.00 96.94 106 LYS A N 1
ATOM 833 C CA . LYS A 1 106 ? 24.045 25.171 -23.727 1.00 96.94 106 LYS A CA 1
ATOM 834 C C . LYS A 1 106 ? 25.151 24.479 -22.931 1.00 96.94 106 LYS A C 1
ATOM 836 O O . LYS A 1 106 ? 25.801 23.567 -23.452 1.00 96.94 106 LYS A O 1
ATOM 841 N N . TRP A 1 107 ? 25.366 24.897 -21.687 1.00 96.69 107 TRP A N 1
ATOM 842 C CA . TRP A 1 107 ? 26.310 24.241 -20.794 1.00 96.69 107 TRP A CA 1
ATOM 843 C C . TRP A 1 107 ? 25.849 22.819 -20.452 1.00 96.69 107 TRP A C 1
ATOM 845 O O . TRP A 1 107 ? 26.624 21.890 -20.660 1.00 96.69 107 TRP A O 1
ATOM 855 N N . CYS A 1 108 ? 24.581 22.613 -20.078 1.00 96.25 108 CYS A N 1
ATOM 856 C CA . CYS A 1 108 ? 24.025 21.276 -19.828 1.00 96.25 108 CYS A CA 1
ATOM 857 C C . CYS A 1 108 ? 24.185 20.341 -21.041 1.00 96.25 108 CYS A C 1
ATOM 859 O O . CYS A 1 108 ? 24.687 19.227 -20.899 1.00 96.25 108 CYS A O 1
ATOM 861 N N . ARG A 1 109 ? 23.869 20.801 -22.260 1.00 94.88 109 ARG A N 1
ATOM 862 C CA . ARG A 1 109 ? 24.116 20.016 -23.488 1.00 94.88 109 ARG A CA 1
ATOM 863 C C . ARG A 1 109 ? 25.583 19.647 -23.653 1.00 94.88 109 ARG A C 1
ATOM 865 O O . ARG A 1 109 ? 25.907 18.519 -24.005 1.00 94.88 109 ARG A O 1
ATOM 872 N N . SER A 1 110 ? 26.480 20.589 -23.368 1.00 93.12 110 SER A N 1
ATOM 873 C CA . SER A 1 110 ? 27.925 20.359 -23.463 1.00 93.12 110 SER A CA 1
ATOM 874 C C . SER A 1 110 ? 28.436 19.377 -22.408 1.00 93.12 110 SER A C 1
ATOM 876 O O . SER A 1 110 ? 29.443 18.713 -22.647 1.00 93.12 110 SER A O 1
ATOM 878 N N . VAL A 1 111 ? 27.735 19.267 -21.276 1.00 92.19 111 VAL A N 1
ATOM 879 C CA . VAL A 1 111 ? 27.987 18.255 -20.246 1.00 92.19 111 VAL A CA 1
ATOM 880 C C . VAL A 1 111 ? 27.444 16.877 -20.639 1.00 92.19 111 VAL A C 1
ATOM 882 O O . VAL A 1 111 ? 27.929 15.869 -20.135 1.00 92.19 111 VAL A O 1
ATOM 885 N N . GLY A 1 112 ? 26.503 16.806 -21.583 1.00 88.25 112 GLY A N 1
ATOM 886 C CA . GLY A 1 112 ? 25.930 15.556 -22.090 1.00 88.25 112 GLY A CA 1
ATOM 887 C C . GLY A 1 112 ? 24.500 15.281 -21.626 1.00 88.25 112 GLY A C 1
ATOM 888 O O . GLY A 1 112 ? 24.054 14.140 -21.705 1.00 88.25 112 GLY A O 1
ATOM 889 N N . PHE A 1 113 ? 23.776 16.297 -21.145 1.00 89.25 113 PHE A N 1
ATOM 890 C CA . PHE A 1 113 ? 22.348 16.171 -20.846 1.00 89.25 113 PHE A CA 1
ATOM 891 C C . PHE A 1 113 ? 21.565 15.948 -22.153 1.00 89.25 113 PHE A C 1
ATOM 893 O O . PHE A 1 113 ? 21.704 16.774 -23.062 1.00 89.25 113 PHE A O 1
ATOM 900 N N . PRO A 1 114 ? 20.761 14.872 -22.279 1.00 80.94 114 PRO A N 1
ATOM 901 C CA . PRO A 1 114 ? 19.956 14.650 -23.475 1.00 80.94 114 PRO A CA 1
ATOM 902 C C . PRO A 1 114 ? 18.841 15.695 -23.599 1.00 80.94 114 PRO A C 1
ATOM 904 O O . PRO A 1 114 ? 18.272 16.128 -22.600 1.00 80.94 114 PRO A O 1
ATOM 907 N N . ASP A 1 115 ? 18.476 16.068 -24.829 1.00 84.19 115 ASP A N 1
ATOM 908 C CA . ASP A 1 115 ? 17.412 17.059 -25.061 1.00 84.19 115 ASP A CA 1
ATOM 909 C C . ASP A 1 115 ? 16.061 16.630 -24.457 1.00 84.19 115 ASP A C 1
ATOM 911 O O . ASP A 1 115 ? 15.265 17.482 -24.085 1.00 84.19 115 ASP A O 1
ATOM 915 N N . SER A 1 116 ? 15.832 15.325 -24.261 1.00 82.12 116 SER A N 1
ATOM 916 C CA . SER A 1 116 ? 14.620 14.782 -23.630 1.00 82.12 116 SER A CA 1
ATOM 917 C C . SER A 1 116 ? 14.417 15.191 -22.166 1.00 82.12 116 SER A C 1
ATOM 919 O O . SER A 1 116 ? 13.321 15.014 -21.643 1.00 82.12 116 SER A O 1
ATOM 921 N N . ILE A 1 117 ? 15.457 15.687 -21.487 1.00 83.19 117 ILE A N 1
ATOM 922 C CA . ILE A 1 117 ? 15.376 16.166 -20.095 1.00 83.19 117 ILE A CA 1
ATOM 923 C C . ILE A 1 117 ? 15.642 17.668 -19.964 1.00 83.19 117 ILE A C 1
ATOM 925 O O . ILE A 1 117 ? 15.579 18.203 -18.858 1.00 83.19 117 ILE A O 1
ATOM 929 N N . LEU A 1 118 ? 15.983 18.341 -21.064 1.00 88.38 118 LEU A N 1
ATOM 930 C CA . LEU A 1 118 ? 16.211 19.778 -21.090 1.00 88.38 118 LEU A CA 1
ATOM 931 C C . LEU A 1 118 ? 14.902 20.502 -21.391 1.00 88.38 118 LEU A C 1
ATOM 933 O O . LEU A 1 118 ? 14.060 20.018 -22.139 1.00 88.38 118 LEU A O 1
ATOM 937 N N . PHE A 1 119 ? 14.749 21.686 -20.812 1.00 94.31 119 PHE A N 1
ATOM 938 C CA . PHE A 1 119 ? 13.640 22.581 -21.124 1.00 94.31 119 PHE A CA 1
ATOM 939 C C . PHE A 1 119 ? 14.040 23.596 -22.196 1.00 94.31 119 PHE A C 1
ATOM 941 O O . PHE A 1 119 ? 15.225 23.798 -22.478 1.00 94.31 119 PHE A O 1
ATOM 948 N N . GLU A 1 120 ? 13.051 24.255 -22.786 1.00 92.19 120 GLU A N 1
ATOM 949 C CA . GLU A 1 120 ? 13.249 25.385 -23.686 1.00 92.19 120 GLU A CA 1
ATOM 950 C C . GLU A 1 120 ? 13.217 26.707 -22.926 1.00 92.19 120 GLU A C 1
ATOM 952 O O . GLU A 1 120 ? 12.536 26.859 -21.918 1.00 92.19 120 GLU A O 1
ATOM 957 N N . THR A 1 121 ? 13.898 27.728 -23.437 1.00 90.62 121 THR A N 1
ATOM 958 C CA . THR A 1 121 ? 13.950 29.039 -22.780 1.00 90.62 121 THR A CA 1
ATOM 959 C C . THR A 1 121 ? 12.559 29.623 -22.471 1.00 90.62 121 THR A C 1
ATOM 961 O O . THR A 1 121 ? 12.356 30.218 -21.410 1.00 90.62 121 THR A O 1
ATOM 964 N N . GLU A 1 122 ? 11.581 29.419 -23.359 1.00 85.88 122 GLU A N 1
ATOM 965 C CA . GLU A 1 122 ? 10.198 29.881 -23.171 1.00 85.88 122 GLU A CA 1
ATOM 966 C C . GLU A 1 122 ? 9.439 29.118 -22.077 1.00 85.88 122 GLU A C 1
ATOM 968 O O . GLU A 1 122 ? 8.498 29.664 -21.493 1.00 85.88 122 GLU A O 1
ATOM 973 N N . ASP A 1 123 ? 9.864 27.899 -21.738 1.00 87.56 123 ASP A N 1
ATOM 974 C CA . ASP A 1 123 ? 9.235 27.099 -20.687 1.00 87.56 123 ASP A CA 1
ATOM 975 C C . ASP A 1 123 ? 9.322 27.800 -19.340 1.00 87.56 123 ASP A C 1
ATOM 977 O O . ASP A 1 123 ? 8.369 27.747 -18.561 1.00 87.56 123 ASP A O 1
ATOM 981 N N . LEU A 1 124 ? 10.440 28.492 -19.104 1.00 88.69 124 LEU A N 1
ATOM 982 C CA . LEU A 1 124 ? 10.702 29.222 -17.876 1.00 88.69 124 LEU A CA 1
ATOM 983 C C . LEU A 1 124 ? 10.341 30.712 -17.982 1.00 88.69 124 LEU A C 1
ATOM 985 O O . LEU A 1 124 ? 9.622 31.214 -17.121 1.00 88.69 124 LEU A O 1
ATOM 989 N N . VAL A 1 125 ? 10.770 31.414 -19.040 1.00 84.00 125 VAL A N 1
ATOM 990 C CA . VAL A 1 125 ? 10.517 32.867 -19.188 1.00 84.00 125 VAL A CA 1
ATOM 991 C C . VAL A 1 125 ? 9.025 33.169 -19.318 1.00 84.00 125 VAL A C 1
ATOM 993 O O . VAL A 1 125 ? 8.520 34.098 -18.693 1.00 84.00 125 VAL A O 1
ATOM 996 N N . SER A 1 126 ? 8.314 32.364 -20.108 1.00 80.69 126 SER A N 1
ATOM 997 C CA . SER A 1 126 ? 6.882 32.532 -20.374 1.00 80.69 126 SER A CA 1
ATOM 998 C C . SER A 1 126 ? 6.014 31.588 -19.537 1.00 80.69 126 SER A C 1
ATOM 1000 O O . SER A 1 126 ? 4.809 31.493 -19.769 1.00 80.69 126 SER A O 1
ATOM 1002 N N . LYS A 1 127 ? 6.619 30.880 -18.570 1.00 80.94 127 LYS A N 1
ATOM 1003 C CA . LYS A 1 127 ? 5.970 29.917 -17.666 1.00 80.94 127 LYS A CA 1
ATOM 1004 C C . LYS A 1 127 ? 5.093 28.873 -18.389 1.00 80.94 127 LYS A C 1
ATOM 1006 O O . LYS A 1 127 ? 4.059 28.469 -17.863 1.00 80.94 127 LYS A O 1
ATOM 1011 N N . ARG A 1 128 ? 5.485 28.426 -19.595 1.00 74.75 128 ARG A N 1
ATOM 1012 C CA . ARG A 1 128 ? 4.694 27.485 -20.418 1.00 74.75 128 ARG A CA 1
ATOM 1013 C C . ARG A 1 128 ? 4.782 26.034 -19.947 1.00 74.75 128 ARG A C 1
ATOM 1015 O O . ARG A 1 128 ? 3.753 25.401 -19.721 1.00 74.75 128 ARG A O 1
ATOM 1022 N N . HIS A 1 129 ? 5.997 25.509 -19.794 1.00 77.69 129 HIS A N 1
ATOM 1023 C CA . HIS A 1 129 ? 6.238 24.101 -19.460 1.00 77.69 129 HIS A CA 1
ATOM 1024 C C . HIS A 1 129 ? 7.192 23.962 -18.267 1.00 77.69 129 HIS A C 1
ATOM 1026 O O . HIS A 1 129 ? 8.228 23.306 -18.323 1.00 77.69 129 HIS A O 1
ATOM 1032 N N . LEU A 1 130 ? 6.789 24.533 -17.127 1.00 82.44 130 LEU A N 1
ATOM 1033 C CA . LEU A 1 130 ? 7.547 24.526 -15.863 1.00 82.44 130 LEU A CA 1
ATOM 1034 C C . LEU A 1 130 ? 7.947 23.118 -15.368 1.00 82.44 130 LEU A C 1
ATOM 1036 O O . LEU A 1 130 ? 8.870 22.966 -14.570 1.00 82.44 130 LEU A O 1
ATOM 1040 N N . ARG A 1 131 ? 7.277 22.070 -15.864 1.00 72.38 131 ARG A N 1
ATOM 1041 C CA . ARG A 1 131 ? 7.605 20.665 -15.581 1.00 72.38 131 ARG A CA 1
ATOM 1042 C C . ARG A 1 131 ? 8.962 20.256 -16.152 1.00 72.38 131 ARG A C 1
ATOM 1044 O O . ARG A 1 131 ? 9.747 19.641 -15.436 1.00 72.38 131 ARG A O 1
ATOM 1051 N N . SER A 1 132 ? 9.252 20.639 -17.395 1.00 77.06 132 SER A N 1
ATOM 1052 C CA . SER A 1 132 ? 10.540 20.378 -18.046 1.00 77.06 132 SER A CA 1
ATOM 1053 C C . SER A 1 132 ? 11.679 21.062 -17.285 1.00 77.06 132 SER A C 1
ATOM 1055 O O . SER A 1 132 ? 12.760 20.498 -17.134 1.00 77.06 132 SER A O 1
ATOM 1057 N N . VAL A 1 133 ? 11.407 22.249 -16.724 1.00 87.00 133 VAL A N 1
ATOM 1058 C CA . VAL A 1 133 ? 12.356 22.985 -15.876 1.00 87.00 133 VAL A CA 1
ATOM 1059 C C . VAL A 1 133 ? 12.701 22.174 -14.625 1.00 87.00 133 VAL A C 1
ATOM 1061 O O . VAL A 1 133 ? 13.876 21.960 -14.348 1.00 87.00 133 VAL A O 1
ATOM 1064 N N . ILE A 1 134 ? 11.701 21.656 -13.901 1.00 82.75 134 ILE A N 1
ATOM 1065 C CA . ILE A 1 134 ? 11.923 20.827 -12.701 1.00 82.75 134 ILE A CA 1
ATOM 1066 C C . ILE A 1 134 ? 12.771 19.591 -13.027 1.00 82.75 134 ILE A C 1
ATOM 1068 O O . ILE A 1 134 ? 13.745 19.327 -12.326 1.00 82.75 134 ILE A O 1
ATOM 1072 N N . VAL A 1 135 ? 12.415 18.842 -14.078 1.00 80.69 135 VAL A N 1
ATOM 1073 C CA . VAL A 1 135 ? 13.127 17.609 -14.471 1.00 80.69 135 VAL A CA 1
ATOM 1074 C C . VAL A 1 135 ? 14.594 17.903 -14.780 1.00 80.69 135 VAL A C 1
ATOM 1076 O O . VAL A 1 135 ? 15.484 17.216 -14.276 1.00 80.69 135 VAL A O 1
ATOM 1079 N N . CYS A 1 136 ? 14.854 18.970 -15.537 1.00 89.38 136 CYS A N 1
ATOM 1080 C CA . CYS A 1 136 ? 16.210 19.410 -15.833 1.00 89.38 136 CYS A CA 1
ATOM 1081 C C . CYS A 1 136 ? 16.993 19.750 -14.557 1.00 89.38 136 CYS A C 1
ATOM 1083 O O . CYS A 1 136 ? 18.136 19.320 -14.405 1.00 89.38 136 CYS A O 1
ATOM 1085 N N . LEU A 1 137 ? 16.400 20.512 -13.630 1.00 93.38 137 LEU A N 1
ATOM 1086 C CA . LEU A 1 137 ? 17.073 20.928 -12.392 1.00 93.38 137 LEU A CA 1
ATOM 1087 C C . LEU A 1 137 ? 17.364 19.752 -11.461 1.00 93.38 137 LEU A C 1
ATOM 1089 O O . LEU A 1 137 ? 18.421 19.718 -10.836 1.00 93.38 137 LEU A O 1
ATOM 1093 N N . MET A 1 138 ? 16.470 18.768 -11.414 1.00 84.12 138 MET A N 1
ATOM 1094 C CA . MET A 1 138 ? 16.658 17.529 -10.664 1.00 84.12 138 MET A CA 1
ATOM 1095 C C . MET A 1 138 ? 17.847 16.717 -11.180 1.00 84.12 138 MET A C 1
ATOM 1097 O O . MET A 1 138 ? 18.682 16.274 -10.392 1.00 84.12 138 MET A O 1
ATOM 1101 N N . GLU A 1 139 ? 17.982 16.567 -12.498 1.00 87.38 139 GLU A N 1
ATOM 1102 C CA . GLU A 1 139 ? 19.132 15.859 -13.067 1.00 87.38 139 GLU A CA 1
ATOM 1103 C C . GLU A 1 139 ? 20.440 16.641 -12.860 1.00 87.38 139 GLU A C 1
ATOM 1105 O O . GLU A 1 139 ? 21.481 16.065 -12.530 1.00 87.38 139 GLU A O 1
ATOM 1110 N N . VAL A 1 140 ? 20.389 17.972 -12.976 1.00 93.06 140 VAL A N 1
ATOM 1111 C CA . VAL A 1 140 ? 21.533 18.845 -12.679 1.00 93.06 140 VAL A CA 1
ATOM 1112 C C . VAL A 1 140 ? 21.945 18.727 -11.206 1.00 93.06 140 VAL A C 1
ATOM 1114 O O . VAL A 1 140 ? 23.138 18.636 -10.911 1.00 93.06 140 VAL A O 1
ATOM 1117 N N . ALA A 1 141 ? 20.982 18.611 -10.289 1.00 90.44 141 ALA A N 1
ATOM 1118 C CA . ALA A 1 141 ? 21.239 18.359 -8.877 1.00 90.44 141 ALA A CA 1
ATOM 1119 C C . ALA A 1 141 ? 21.872 16.983 -8.620 1.00 90.44 141 ALA A C 1
ATOM 1121 O O . ALA A 1 141 ? 22.827 16.881 -7.848 1.00 90.44 141 ALA A O 1
ATOM 1122 N N . ARG A 1 142 ? 21.398 15.919 -9.288 1.00 87.75 142 ARG A N 1
ATOM 1123 C CA . ARG A 1 142 ? 22.011 14.579 -9.198 1.00 87.75 142 ARG A CA 1
ATOM 1124 C C . ARG A 1 142 ? 23.476 14.607 -9.607 1.00 87.75 142 ARG A C 1
ATOM 1126 O O . ARG A 1 142 ? 24.307 14.003 -8.922 1.00 87.75 142 ARG A O 1
ATOM 1133 N N . LEU A 1 143 ? 23.790 15.324 -10.689 1.00 91.00 143 LEU A N 1
ATOM 1134 C CA . LEU A 1 143 ? 25.165 15.545 -11.119 1.00 91.00 143 LEU A CA 1
ATOM 1135 C C . LEU A 1 143 ? 25.958 16.303 -10.048 1.00 91.00 143 LEU A C 1
ATOM 1137 O O . LEU A 1 143 ? 27.024 15.834 -9.656 1.00 91.00 143 LEU A O 1
ATOM 1141 N N . GLY A 1 144 ? 25.424 17.403 -9.511 1.00 90.19 144 GLY A N 1
ATOM 1142 C CA . GLY A 1 144 ? 26.078 18.162 -8.443 1.00 90.19 144 GLY A CA 1
ATOM 1143 C C . GLY A 1 144 ? 26.385 17.340 -7.198 1.00 90.19 144 GLY A C 1
ATOM 1144 O O . GLY A 1 144 ? 27.488 17.418 -6.653 1.00 90.19 144 GLY A O 1
ATOM 1145 N N . GLY A 1 145 ? 25.470 16.456 -6.806 1.00 88.19 145 GLY A N 1
ATOM 1146 C CA . GLY A 1 145 ? 25.677 15.540 -5.691 1.00 88.19 145 GLY A CA 1
ATOM 1147 C C . GLY A 1 145 ? 26.799 14.518 -5.900 1.00 88.19 145 GLY A C 1
ATOM 1148 O O . GLY A 1 145 ? 27.232 13.918 -4.921 1.00 88.19 145 GLY A O 1
ATOM 1149 N N . LYS A 1 146 ? 27.262 14.272 -7.136 1.00 86.25 146 LYS A N 1
ATOM 1150 C CA . LYS A 1 146 ? 28.459 13.444 -7.400 1.00 86.25 146 LYS A CA 1
ATOM 1151 C C . LYS A 1 146 ? 29.759 14.206 -7.125 1.00 86.25 146 LYS A C 1
ATOM 1153 O O . LYS A 1 146 ? 30.775 13.581 -6.857 1.00 86.25 146 LYS A O 1
ATOM 1158 N N . PHE A 1 147 ? 29.703 15.537 -7.134 1.00 88.75 147 PHE A N 1
ATOM 1159 C CA . PHE A 1 147 ? 30.832 16.445 -6.908 1.00 88.75 147 PHE A CA 1
ATOM 1160 C C . PHE A 1 147 ? 30.696 17.213 -5.583 1.00 88.75 147 PHE A C 1
ATOM 1162 O O . PHE A 1 147 ? 31.159 18.343 -5.435 1.00 88.75 147 PHE A O 1
ATOM 1169 N N . GLY A 1 148 ? 30.020 16.600 -4.606 1.00 86.06 148 GLY A N 1
ATOM 1170 C CA . GLY A 1 148 ? 29.920 17.107 -3.238 1.00 86.06 148 GLY A CA 1
ATOM 1171 C C . GLY A 1 148 ? 29.028 18.336 -3.055 1.00 86.06 148 GLY A C 1
ATOM 1172 O O . GLY A 1 148 ? 29.091 18.960 -1.998 1.00 86.06 148 GLY A O 1
ATOM 1173 N N . MET A 1 149 ? 28.223 18.730 -4.048 1.00 90.69 149 MET A N 1
ATOM 1174 C CA . MET A 1 149 ? 27.176 19.737 -3.833 1.00 90.69 149 MET A CA 1
ATOM 1175 C C . MET A 1 149 ? 26.015 19.141 -3.046 1.00 90.69 149 MET A C 1
ATOM 1177 O O . MET A 1 149 ? 25.662 17.974 -3.221 1.00 90.69 149 MET A O 1
ATOM 1181 N N . GLU A 1 150 ? 25.405 19.961 -2.194 1.00 85.94 150 GLU A N 1
ATOM 1182 C CA . GLU A 1 150 ? 24.141 19.613 -1.554 1.00 85.94 150 GLU A CA 1
ATOM 1183 C C . GLU A 1 150 ? 23.063 19.393 -2.626 1.00 85.94 150 GLU A C 1
ATOM 1185 O O . GLU A 1 150 ? 23.069 20.044 -3.676 1.00 85.94 150 GLU A O 1
ATOM 1190 N N . VAL A 1 151 ? 22.152 18.456 -2.374 1.00 88.06 151 VAL A N 1
ATOM 1191 C CA . VAL A 1 151 ? 21.082 18.062 -3.301 1.00 88.06 151 VAL A CA 1
ATOM 1192 C C . VAL A 1 151 ? 19.705 18.267 -2.658 1.00 88.06 151 VAL A C 1
ATOM 1194 O O . VAL A 1 151 ? 19.624 18.306 -1.425 1.00 88.06 151 VAL A O 1
ATOM 1197 N N . PRO A 1 152 ? 18.627 18.377 -3.456 1.00 81.56 152 PRO A N 1
ATOM 1198 C CA . PRO A 1 152 ? 17.257 18.371 -2.953 1.00 81.56 152 PRO A CA 1
ATOM 1199 C C . PRO A 1 152 ? 16.966 17.123 -2.117 1.00 81.56 152 PRO A C 1
ATOM 1201 O O . PRO A 1 152 ? 17.573 16.068 -2.338 1.00 81.56 152 PRO A O 1
ATOM 1204 N N . GLU A 1 153 ? 16.027 17.224 -1.175 1.00 70.69 153 GLU A N 1
ATOM 1205 C CA . GLU A 1 153 ? 15.684 16.119 -0.274 1.00 70.69 153 GLU A CA 1
ATOM 1206 C C . GLU A 1 153 ? 15.246 14.888 -1.071 1.00 70.69 153 GLU A C 1
ATOM 1208 O O . GLU A 1 153 ? 15.683 13.773 -0.786 1.00 70.69 153 GLU A O 1
ATOM 1213 N N . ILE A 1 154 ? 14.477 15.085 -2.145 1.00 71.25 154 ILE A N 1
ATOM 1214 C CA . ILE A 1 154 ? 14.034 13.993 -3.016 1.00 71.25 154 ILE A CA 1
ATOM 1215 C C . ILE A 1 154 ? 15.207 13.201 -3.629 1.00 71.25 154 ILE A C 1
ATOM 1217 O O . ILE A 1 154 ? 15.157 11.975 -3.671 1.00 71.25 154 ILE A O 1
ATOM 1221 N N . VAL A 1 155 ? 16.301 13.866 -4.020 1.00 67.00 155 VAL A N 1
ATOM 1222 C CA . VAL A 1 155 ? 17.500 13.210 -4.579 1.00 67.00 155 VAL A CA 1
ATOM 1223 C C . VAL A 1 155 ? 18.298 12.502 -3.482 1.00 67.00 155 VAL A C 1
ATOM 1225 O O . VAL A 1 155 ? 18.916 11.462 -3.718 1.00 67.00 155 VAL A O 1
ATOM 1228 N N . HIS A 1 156 ? 18.300 13.052 -2.266 1.00 68.44 156 HIS A N 1
ATOM 1229 C CA . HIS A 1 156 ? 18.914 12.394 -1.115 1.00 68.44 156 HIS A CA 1
ATOM 1230 C C . HIS A 1 156 ? 18.192 11.084 -0.777 1.00 68.44 156 HIS A C 1
ATOM 1232 O O . HIS A 1 156 ? 18.843 10.065 -0.545 1.00 68.44 156 HIS A O 1
ATOM 1238 N N . LEU A 1 157 ? 16.857 11.099 -0.822 1.00 57.03 157 LEU A N 1
ATOM 1239 C CA . LEU A 1 157 ? 16.021 9.924 -0.592 1.00 57.03 157 LEU A CA 1
ATOM 1240 C C . LEU A 1 157 ? 16.247 8.845 -1.659 1.00 57.03 157 LEU A C 1
ATOM 1242 O O . LEU A 1 157 ? 16.386 7.683 -1.291 1.00 57.03 157 LEU A O 1
ATOM 1246 N N . GLU A 1 158 ? 16.361 9.214 -2.942 1.00 63.81 158 GLU A N 1
ATOM 1247 C CA . GLU A 1 158 ? 16.717 8.283 -4.031 1.00 63.81 158 GLU A CA 1
ATOM 1248 C C . GLU A 1 158 ? 18.035 7.546 -3.731 1.00 63.81 158 GLU A C 1
ATOM 1250 O O . GLU A 1 158 ? 18.062 6.319 -3.666 1.00 63.81 158 GLU A O 1
ATOM 1255 N N . LYS A 1 159 ? 19.118 8.284 -3.442 1.00 59.25 159 LYS A N 1
ATOM 1256 C CA . LYS A 1 159 ? 20.431 7.680 -3.143 1.00 59.25 159 LYS A CA 1
ATOM 1257 C C . LYS A 1 159 ? 20.418 6.810 -1.889 1.00 59.25 159 LYS A C 1
ATOM 1259 O O . LYS A 1 159 ? 21.175 5.849 -1.798 1.00 59.25 159 LYS A O 1
ATOM 1264 N N . GLN A 1 160 ? 19.617 7.180 -0.893 1.00 49.72 160 GLN A N 1
ATOM 1265 C CA . GLN A 1 160 ? 19.508 6.425 0.347 1.00 49.72 160 GLN A CA 1
ATOM 1266 C C . GLN A 1 160 ? 18.763 5.108 0.125 1.00 49.72 160 GLN A C 1
ATOM 1268 O O . GLN A 1 160 ? 19.173 4.094 0.680 1.00 49.72 160 GLN A O 1
ATOM 1273 N N . ILE A 1 161 ? 17.717 5.120 -0.707 1.00 46.78 161 ILE A N 1
ATOM 1274 C CA . ILE A 1 161 ? 17.040 3.902 -1.157 1.00 46.78 161 ILE A CA 1
ATOM 1275 C C . ILE A 1 161 ? 18.057 3.002 -1.870 1.00 46.78 161 ILE A C 1
ATOM 1277 O O . ILE A 1 161 ? 18.187 1.841 -1.502 1.00 46.78 161 ILE A O 1
ATOM 1281 N N . ASP A 1 162 ? 18.850 3.542 -2.797 1.00 53.50 162 ASP A N 1
ATOM 1282 C CA . ASP A 1 162 ? 19.872 2.770 -3.518 1.00 53.50 162 ASP A CA 1
ATOM 1283 C C . ASP A 1 162 ? 20.976 2.211 -2.598 1.00 53.50 162 ASP A C 1
ATOM 1285 O O . ASP A 1 162 ? 21.423 1.079 -2.772 1.00 53.50 162 ASP A O 1
ATOM 1289 N N . ALA A 1 163 ? 21.418 2.979 -1.597 1.00 51.06 163 ALA A N 1
ATOM 1290 C CA . ALA A 1 163 ? 22.451 2.550 -0.653 1.00 51.06 163 ALA A CA 1
ATOM 1291 C C . ALA A 1 163 ? 21.941 1.511 0.357 1.00 51.06 163 ALA A C 1
ATOM 1293 O O . ALA A 1 163 ? 22.675 0.590 0.708 1.00 51.06 163 ALA A O 1
ATOM 1294 N N . GLU A 1 164 ? 20.691 1.636 0.812 1.00 48.78 164 GLU A N 1
ATOM 1295 C CA . GLU A 1 164 ? 20.034 0.621 1.644 1.00 48.78 164 GLU A CA 1
ATOM 1296 C C . GLU A 1 164 ? 19.864 -0.690 0.868 1.00 48.78 164 GLU A C 1
ATOM 1298 O O . GLU A 1 164 ? 20.100 -1.756 1.428 1.00 48.78 164 GLU A O 1
ATOM 1303 N N . LEU A 1 165 ? 19.580 -0.615 -0.436 1.00 44.59 165 LEU A N 1
ATOM 1304 C CA . LEU A 1 165 ? 19.562 -1.781 -1.323 1.00 44.59 165 LEU A CA 1
ATOM 1305 C C . LEU A 1 165 ? 20.950 -2.428 -1.518 1.00 44.59 165 LEU A C 1
ATOM 1307 O O . LEU A 1 165 ? 21.015 -3.603 -1.867 1.00 44.59 165 LEU A O 1
ATOM 1311 N N . ALA A 1 166 ? 22.051 -1.698 -1.299 1.00 48.31 166 ALA A N 1
ATOM 1312 C CA . ALA A 1 166 ? 23.419 -2.176 -1.536 1.00 48.31 166 ALA A CA 1
ATOM 1313 C C . ALA A 1 166 ? 24.170 -2.670 -0.278 1.00 48.31 166 ALA A C 1
ATOM 1315 O O . ALA A 1 166 ? 25.191 -3.340 -0.411 1.00 48.31 166 ALA A O 1
ATOM 1316 N N . ALA A 1 167 ? 23.720 -2.328 0.937 1.00 38.97 167 ALA A N 1
ATOM 1317 C CA . ALA A 1 167 ? 24.493 -2.505 2.178 1.00 38.97 167 ALA A CA 1
ATOM 1318 C C . ALA A 1 167 ? 24.108 -3.723 3.049 1.00 38.97 167 ALA A C 1
ATOM 1320 O O . ALA A 1 167 ? 24.635 -3.856 4.156 1.00 38.97 167 ALA A O 1
ATOM 1321 N N . GLU A 1 168 ? 23.217 -4.615 2.607 1.00 40.06 168 GLU A N 1
ATOM 1322 C CA . GLU A 1 168 ? 22.841 -5.800 3.395 1.00 40.06 168 GLU A CA 1
ATOM 1323 C C . GLU A 1 168 ? 23.895 -6.929 3.271 1.00 40.06 168 GLU A C 1
ATOM 1325 O O . GLU A 1 168 ? 24.150 -7.417 2.168 1.00 40.06 168 GLU A O 1
ATOM 1330 N N . PRO A 1 169 ? 24.543 -7.366 4.374 1.00 35.94 169 PRO A N 1
ATOM 1331 C CA . PRO A 1 169 ? 25.589 -8.384 4.324 1.00 35.94 169 PRO A CA 1
ATOM 1332 C C . PRO A 1 169 ? 25.013 -9.785 4.074 1.00 35.94 169 PRO A C 1
ATOM 1334 O O . PRO A 1 169 ? 24.227 -10.306 4.866 1.00 35.94 169 PRO A O 1
ATOM 1337 N N . GLY A 1 170 ? 25.472 -10.423 2.995 1.00 36.03 170 GLY A N 1
ATOM 1338 C CA . GLY A 1 170 ? 25.191 -11.823 2.684 1.00 36.03 170 GLY A CA 1
ATOM 1339 C C . GLY A 1 170 ? 25.734 -12.760 3.765 1.00 36.03 170 GLY A C 1
ATOM 1340 O O . GLY A 1 170 ? 26.940 -12.831 4.007 1.00 36.03 170 GLY A O 1
ATOM 1341 N N . ASN A 1 171 ? 24.840 -13.497 4.421 1.00 28.75 171 ASN A N 1
ATOM 1342 C CA . ASN A 1 171 ? 25.213 -14.526 5.380 1.00 28.75 171 ASN A CA 1
ATOM 1343 C C . ASN A 1 171 ? 25.644 -15.781 4.602 1.00 28.75 171 ASN A C 1
ATOM 1345 O O . ASN A 1 171 ? 24.806 -16.523 4.096 1.00 28.75 171 ASN A O 1
ATOM 1349 N N . VAL A 1 172 ? 26.953 -15.992 4.458 1.00 30.08 172 VAL A N 1
ATOM 1350 C CA . VAL A 1 172 ? 27.526 -17.188 3.819 1.00 30.08 172 VAL A CA 1
ATOM 1351 C C . VAL A 1 172 ? 27.532 -18.342 4.830 1.00 30.08 172 VAL A C 1
ATOM 1353 O O . VAL A 1 172 ? 28.196 -18.222 5.864 1.00 30.08 172 VAL A O 1
ATOM 1356 N N . PRO A 1 173 ? 26.872 -19.485 4.569 1.00 31.59 173 PRO A N 1
ATOM 1357 C CA . PRO A 1 173 ? 27.057 -20.673 5.392 1.00 31.59 173 PRO A CA 1
ATOM 1358 C C . PRO A 1 173 ? 28.437 -21.296 5.126 1.00 31.59 173 PRO A C 1
ATOM 1360 O O . PRO A 1 173 ? 28.769 -21.641 3.993 1.00 31.59 173 PRO A O 1
ATOM 1363 N N . LYS A 1 174 ? 29.236 -21.464 6.187 1.00 27.50 174 LYS A N 1
ATOM 1364 C CA . LYS A 1 174 ? 30.428 -22.329 6.212 1.00 27.50 174 LYS A CA 1
ATOM 1365 C C . LYS A 1 174 ? 30.010 -23.794 6.377 1.00 27.50 174 LYS A C 1
ATOM 1367 O O . LYS A 1 174 ? 29.274 -24.107 7.309 1.00 27.50 174 LYS A O 1
ATOM 1372 N N . GLY A 1 175 ? 30.564 -24.673 5.540 1.00 27.77 175 GLY A N 1
ATOM 1373 C CA . GLY A 1 175 ? 30.461 -26.130 5.658 1.00 27.77 175 GLY A CA 1
ATOM 1374 C C . GLY A 1 175 ? 31.122 -26.873 4.490 1.00 27.77 175 GLY A C 1
ATOM 1375 O O . GLY A 1 175 ? 30.453 -27.225 3.528 1.00 27.77 175 GLY A O 1
ATOM 1376 N N . GLU A 1 176 ? 32.439 -27.063 4.594 1.00 29.12 176 GLU A N 1
ATOM 1377 C CA . GLU A 1 176 ? 33.293 -28.080 3.938 1.00 29.12 176 GLU A CA 1
ATOM 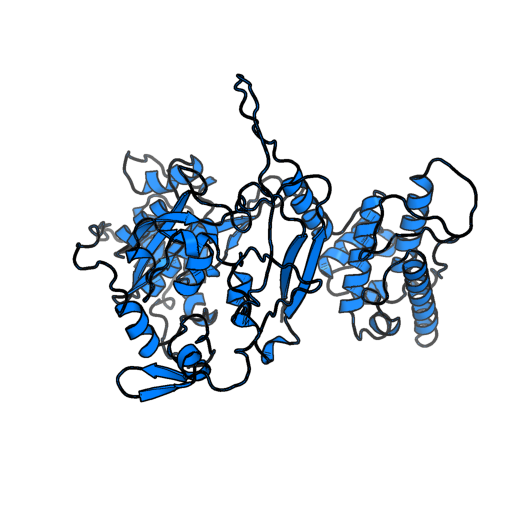1378 C C . GLU A 1 176 ? 32.701 -29.510 4.088 1.00 29.12 176 GLU A C 1
ATOM 1380 O O . GLU A 1 176 ? 31.984 -29.743 5.056 1.00 29.12 176 GLU A O 1
ATOM 1385 N N . LEU A 1 177 ? 32.925 -30.561 3.282 1.00 28.41 177 LEU A N 1
ATOM 1386 C CA . LEU A 1 177 ? 33.891 -30.952 2.241 1.00 28.41 177 LEU A CA 1
ATOM 1387 C C . LEU A 1 177 ? 33.335 -32.251 1.585 1.00 28.41 177 LEU A C 1
ATOM 1389 O O . LEU A 1 177 ? 32.788 -33.088 2.297 1.00 28.41 177 LEU A O 1
ATOM 1393 N N . GLU A 1 178 ? 33.487 -32.442 0.270 1.00 26.25 178 GLU A N 1
ATOM 1394 C CA . GLU A 1 178 ? 34.272 -33.532 -0.360 1.00 26.25 178 GLU A CA 1
ATOM 1395 C C . GLU A 1 178 ? 33.911 -33.759 -1.843 1.00 26.25 178 GLU A C 1
ATOM 1397 O O . GLU A 1 178 ? 32.777 -33.637 -2.296 1.00 26.25 178 GLU A O 1
ATOM 1402 N N . ASP A 1 179 ? 34.970 -34.051 -2.587 1.00 27.03 179 ASP A N 1
ATOM 1403 C CA . ASP A 1 179 ? 35.194 -33.892 -4.017 1.00 27.03 179 ASP A CA 1
ATOM 1404 C C . ASP A 1 179 ? 35.077 -35.247 -4.748 1.00 27.03 179 ASP A C 1
ATOM 1406 O O . ASP A 1 179 ? 35.545 -36.256 -4.213 1.00 27.03 179 ASP A O 1
ATOM 1410 N N . LYS A 1 180 ? 34.534 -35.280 -5.979 1.00 26.33 180 LYS A N 1
ATOM 1411 C CA . LYS A 1 180 ? 35.190 -35.907 -7.153 1.00 26.33 180 LYS A CA 1
ATOM 1412 C C . LYS A 1 180 ? 34.349 -35.903 -8.447 1.00 26.33 180 LYS A C 1
ATOM 1414 O O . LYS A 1 180 ? 33.125 -36.007 -8.396 1.00 26.33 180 LYS A O 1
ATOM 1419 N N . PRO A 1 181 ? 35.012 -35.854 -9.625 1.00 29.12 181 PRO A N 1
ATOM 1420 C CA . PRO A 1 181 ? 34.391 -35.555 -10.913 1.00 29.12 181 PRO A CA 1
ATOM 1421 C C . PRO A 1 181 ? 34.121 -36.803 -11.768 1.00 29.12 181 PRO A C 1
ATOM 1423 O O . PRO A 1 181 ? 34.848 -37.792 -11.698 1.00 29.12 181 PRO A O 1
ATOM 1426 N N . SER A 1 182 ? 33.132 -36.720 -12.662 1.00 26.59 182 SER A N 1
ATOM 1427 C CA . SER A 1 182 ? 33.160 -37.414 -13.963 1.00 26.59 182 SER A CA 1
ATOM 1428 C C . SER A 1 182 ? 32.041 -36.928 -14.895 1.00 26.59 182 SER A C 1
ATOM 1430 O O . SER A 1 182 ? 30.858 -37.103 -14.630 1.00 26.59 182 SER A O 1
ATOM 1432 N N . THR A 1 183 ? 32.432 -36.338 -16.024 1.00 24.86 183 THR A N 1
ATOM 1433 C CA . THR A 1 183 ? 31.682 -36.405 -17.289 1.00 24.86 183 THR A CA 1
ATOM 1434 C C . THR A 1 183 ? 32.191 -37.617 -18.087 1.00 24.86 183 THR A C 1
ATOM 1436 O O . THR A 1 183 ? 33.316 -38.071 -17.851 1.00 24.86 183 THR A O 1
ATOM 1439 N N . PRO A 1 184 ? 31.390 -38.172 -19.017 1.00 29.81 184 PRO A N 1
ATOM 1440 C CA . PRO A 1 184 ? 31.584 -37.751 -20.407 1.00 29.81 184 PRO A CA 1
ATOM 1441 C C . PRO A 1 184 ? 30.307 -37.666 -21.274 1.00 29.81 184 PRO A C 1
ATOM 1443 O O . PRO A 1 184 ? 29.371 -38.447 -21.148 1.00 29.81 184 PRO A O 1
ATOM 1446 N N . ASN A 1 185 ? 30.360 -36.695 -22.190 1.00 25.20 185 ASN A N 1
ATOM 1447 C CA . ASN A 1 185 ? 29.832 -36.611 -23.560 1.00 25.20 185 ASN A CA 1
ATOM 1448 C C . ASN A 1 185 ? 28.821 -37.646 -24.099 1.00 25.20 185 ASN A C 1
ATOM 1450 O O . ASN A 1 185 ? 29.094 -38.842 -24.160 1.00 25.20 185 ASN A O 1
ATOM 1454 N N . GLY A 1 186 ? 27.783 -37.112 -24.756 1.00 24.05 186 GLY A N 1
ATOM 1455 C CA . GLY A 1 186 ? 27.034 -37.758 -25.838 1.00 24.05 186 GLY A CA 1
ATOM 1456 C C . GLY A 1 186 ? 26.395 -36.709 -26.762 1.00 24.05 186 GLY A C 1
ATOM 1457 O O . GLY A 1 186 ? 25.588 -35.903 -26.313 1.00 24.05 186 GLY A O 1
ATOM 1458 N N . ASN A 1 187 ? 26.804 -36.698 -28.034 1.00 23.34 187 ASN A N 1
ATOM 1459 C CA . ASN A 1 187 ? 26.432 -35.741 -29.084 1.00 23.34 187 ASN A CA 1
ATOM 1460 C C . ASN A 1 187 ? 25.109 -36.088 -29.810 1.00 23.34 187 ASN A C 1
ATOM 1462 O O . ASN A 1 187 ? 24.920 -37.239 -30.192 1.00 23.34 187 ASN A O 1
ATOM 1466 N N . SER A 1 188 ? 24.354 -35.024 -30.147 1.00 24.25 188 SER A N 1
ATOM 1467 C CA . SER A 1 188 ? 23.515 -34.785 -31.357 1.00 24.25 188 SER A CA 1
ATOM 1468 C C . SER A 1 188 ? 22.175 -35.535 -31.564 1.00 24.25 188 SER A C 1
ATOM 1470 O O . SER A 1 188 ? 22.015 -36.631 -31.040 1.00 24.25 188 SER A O 1
ATOM 1472 N N . PRO A 1 189 ? 21.232 -35.026 -32.411 1.00 30.94 189 PRO A N 1
ATOM 1473 C CA . PRO A 1 189 ? 21.176 -33.741 -33.134 1.00 30.94 189 PRO A CA 1
ATOM 1474 C C . PRO A 1 189 ? 19.891 -32.908 -32.893 1.00 30.94 189 PRO A C 1
ATOM 1476 O O . PRO A 1 189 ? 18.864 -33.389 -32.424 1.00 30.94 189 PRO A O 1
ATOM 1479 N N . ALA A 1 190 ? 19.963 -31.636 -33.286 1.00 26.64 190 ALA A N 1
ATOM 1480 C CA . ALA A 1 190 ? 18.824 -30.744 -33.450 1.00 26.64 190 ALA A CA 1
ATOM 1481 C C . ALA A 1 190 ? 18.109 -30.998 -34.792 1.00 26.64 190 ALA A C 1
ATOM 1483 O O . ALA A 1 190 ? 18.764 -31.022 -35.832 1.00 26.64 190 ALA A O 1
ATOM 1484 N N . SER A 1 191 ? 16.777 -31.083 -34.767 1.00 25.45 191 SER A N 1
ATOM 1485 C CA . SER A 1 191 ? 15.908 -30.645 -35.866 1.00 25.45 191 SER A CA 1
ATOM 1486 C C . SER A 1 191 ? 14.511 -30.306 -35.333 1.00 25.45 191 SER A C 1
ATOM 1488 O O . SER A 1 191 ? 13.866 -31.140 -34.707 1.00 25.45 191 SER A O 1
ATOM 1490 N N . GLU A 1 192 ? 14.089 -29.072 -35.607 1.00 33.28 192 GLU A N 1
ATOM 1491 C CA . GLU A 1 192 ? 12.705 -28.662 -35.886 1.00 33.28 192 GLU A CA 1
ATOM 1492 C C . GLU A 1 192 ? 11.599 -29.035 -34.884 1.00 33.28 192 GLU A C 1
ATOM 1494 O O . GLU A 1 192 ? 10.902 -30.032 -35.020 1.00 33.28 192 GLU A O 1
ATOM 1499 N N . MET A 1 193 ? 11.312 -28.103 -33.976 1.00 26.33 193 MET A N 1
ATOM 1500 C CA . MET A 1 193 ? 9.930 -27.743 -33.652 1.00 26.33 193 MET A CA 1
ATOM 1501 C C . MET A 1 193 ? 9.890 -26.228 -33.480 1.00 26.33 193 MET A C 1
ATOM 1503 O O . MET A 1 193 ? 10.252 -25.696 -32.430 1.00 26.33 193 MET A O 1
ATOM 1507 N N . ALA A 1 194 ? 9.481 -25.533 -34.541 1.00 27.66 194 ALA A N 1
ATOM 1508 C CA . ALA A 1 194 ? 8.881 -24.218 -34.394 1.00 27.66 194 ALA A CA 1
ATOM 1509 C C . ALA A 1 194 ? 7.730 -24.367 -33.387 1.00 27.66 194 ALA A C 1
ATOM 1511 O O . ALA A 1 194 ? 6.854 -25.218 -33.566 1.00 27.66 194 ALA A O 1
ATOM 1512 N N . SER A 1 195 ? 7.782 -23.628 -32.280 1.00 30.88 195 SER A N 1
ATOM 1513 C CA . SER A 1 195 ? 6.713 -23.647 -31.289 1.00 30.88 195 SER A CA 1
ATOM 1514 C C . SER A 1 195 ? 5.426 -23.157 -31.943 1.00 30.88 195 SER A C 1
ATOM 1516 O O . SER A 1 195 ? 5.403 -22.085 -32.547 1.00 30.88 195 SER A O 1
ATOM 1518 N N . LEU A 1 196 ? 4.362 -23.944 -31.782 1.00 29.83 196 LEU A N 1
ATOM 1519 C CA . LEU A 1 196 ? 2.998 -23.694 -32.260 1.00 29.83 196 LEU A CA 1
ATOM 1520 C C . LEU A 1 196 ? 2.415 -22.314 -31.880 1.00 29.83 196 LEU A C 1
ATOM 1522 O O . LEU A 1 196 ? 1.368 -21.942 -32.404 1.00 29.83 196 LEU A O 1
ATOM 1526 N N . ASP A 1 197 ? 3.081 -21.551 -31.014 1.00 32.84 197 ASP A N 1
ATOM 1527 C CA . ASP A 1 197 ? 2.645 -20.230 -30.561 1.00 32.84 197 ASP A CA 1
ATOM 1528 C C . ASP A 1 197 ? 2.809 -19.135 -31.631 1.00 32.84 197 ASP A C 1
ATOM 1530 O O . ASP A 1 197 ? 2.094 -18.135 -31.600 1.00 32.84 197 ASP A O 1
ATOM 1534 N N . GLU A 1 198 ? 3.675 -19.329 -32.633 1.00 33.00 198 GLU A N 1
ATOM 1535 C CA . GLU A 1 198 ? 3.954 -18.295 -33.646 1.00 33.00 198 GLU A CA 1
ATOM 1536 C C . GLU A 1 198 ? 2.979 -18.306 -34.846 1.00 33.00 198 GLU A C 1
ATOM 1538 O O . GLU A 1 198 ? 3.024 -17.420 -35.699 1.00 33.00 198 GLU A O 1
ATOM 1543 N N . VAL A 1 199 ? 2.046 -19.270 -34.910 1.00 30.48 199 VAL A N 1
ATOM 1544 C CA . VAL A 1 199 ? 1.109 -19.434 -36.047 1.00 30.48 199 VAL A CA 1
ATOM 1545 C C . VAL A 1 199 ? -0.369 -19.197 -35.675 1.00 30.48 199 VAL A C 1
ATOM 1547 O O . VAL A 1 199 ? -1.220 -19.142 -36.560 1.00 30.48 199 VAL A O 1
ATOM 1550 N N . LEU A 1 200 ? -0.712 -18.954 -34.402 1.00 31.34 200 LEU A N 1
ATOM 1551 C CA . LEU A 1 200 ? -2.118 -18.851 -33.957 1.00 31.34 200 LEU A CA 1
ATOM 1552 C C . LEU A 1 200 ? -2.652 -17.430 -33.689 1.00 31.34 200 LEU A C 1
ATOM 1554 O O . LEU A 1 200 ? -3.820 -17.278 -33.341 1.00 31.34 200 LEU A O 1
ATOM 1558 N N . LEU A 1 201 ? -1.868 -16.371 -33.920 1.00 33.59 201 LEU A N 1
ATOM 1559 C CA . LEU A 1 201 ? -2.320 -14.974 -33.757 1.00 33.59 201 LEU A CA 1
ATOM 1560 C C . LEU A 1 201 ? -2.925 -14.352 -35.030 1.00 33.59 201 LEU A C 1
ATOM 1562 O O . LEU A 1 201 ? -2.832 -13.147 -35.266 1.00 33.59 201 LEU A O 1
ATOM 1566 N N . ARG A 1 202 ? -3.609 -15.159 -35.845 1.00 31.69 202 ARG A N 1
ATOM 1567 C CA . ARG A 1 202 ? -4.586 -14.647 -36.813 1.00 31.69 202 ARG A CA 1
ATOM 1568 C C . ARG A 1 202 ? -5.976 -15.055 -36.353 1.00 31.69 202 ARG A C 1
ATOM 1570 O O . ARG A 1 202 ? -6.333 -16.217 -36.453 1.00 31.69 202 ARG A O 1
ATOM 1577 N N . SER A 1 203 ? -6.678 -14.060 -35.815 1.00 43.19 203 SER A N 1
ATOM 1578 C CA . SER A 1 203 ? -8.130 -13.860 -35.761 1.00 43.19 203 SER A CA 1
ATOM 1579 C C . SER A 1 203 ? -9.017 -15.117 -35.788 1.00 43.19 203 SER A C 1
ATOM 1581 O O . SER A 1 203 ? -9.026 -15.839 -36.777 1.00 43.19 203 SER A O 1
ATOM 1583 N N . HIS A 1 204 ? -9.868 -15.255 -34.757 1.00 44.12 204 HIS A N 1
ATOM 1584 C CA . HIS A 1 204 ? -10.971 -16.230 -34.589 1.00 44.12 204 HIS A CA 1
ATOM 1585 C C . HIS A 1 204 ? -10.669 -17.495 -33.760 1.00 44.12 204 HIS A C 1
ATOM 1587 O O . HIS A 1 204 ? -10.953 -18.612 -34.185 1.00 44.12 204 HIS A O 1
ATOM 1593 N N . VAL A 1 205 ? -10.174 -17.328 -32.527 1.00 50.28 205 VAL A N 1
ATOM 1594 C CA . VAL A 1 205 ? -10.263 -18.389 -31.505 1.00 50.28 205 VAL A CA 1
ATOM 1595 C C . VAL A 1 205 ? -11.612 -18.271 -30.793 1.00 50.28 205 VAL A C 1
ATOM 1597 O O . VAL A 1 205 ? -11.933 -17.207 -30.261 1.00 50.28 205 VAL A O 1
ATOM 1600 N N . MET A 1 206 ? -12.393 -19.353 -30.798 1.00 50.25 206 MET A N 1
ATOM 1601 C CA . MET A 1 206 ? -13.686 -19.449 -30.116 1.00 50.25 206 MET A CA 1
ATOM 1602 C C . MET A 1 206 ? -13.571 -20.373 -28.895 1.00 50.25 206 MET A C 1
ATOM 1604 O O . MET A 1 206 ? -12.940 -21.428 -28.972 1.00 50.25 206 MET A O 1
ATOM 1608 N N . VAL A 1 207 ? -14.181 -19.987 -27.779 1.00 63.56 207 VAL A N 1
ATOM 1609 C CA . VAL A 1 207 ? -14.257 -20.737 -26.521 1.00 63.56 207 VAL A CA 1
ATOM 1610 C C . VAL A 1 207 ? -15.660 -21.319 -26.391 1.00 63.56 207 VAL A C 1
ATOM 1612 O O . VAL A 1 207 ? -16.637 -20.718 -26.828 1.00 63.56 207 VAL A O 1
ATOM 1615 N N . ARG A 1 208 ? -15.770 -22.524 -25.834 1.00 60.22 208 ARG A N 1
ATOM 1616 C CA . ARG A 1 208 ? -17.052 -23.212 -25.677 1.00 60.22 208 ARG A CA 1
ATOM 1617 C C . ARG A 1 208 ? -17.596 -22.969 -24.271 1.00 60.22 208 ARG A C 1
ATOM 1619 O O . ARG A 1 208 ? -16.942 -23.363 -23.309 1.00 60.22 208 ARG A O 1
ATOM 1626 N N . THR A 1 209 ? -18.771 -22.358 -24.159 1.00 59.38 209 THR A N 1
ATOM 1627 C CA . THR A 1 209 ? -19.444 -22.048 -22.886 1.00 59.38 209 THR A CA 1
ATOM 1628 C C . THR A 1 209 ? -20.842 -22.657 -22.892 1.00 59.38 209 THR A C 1
ATOM 1630 O O . THR A 1 209 ? -21.598 -22.409 -23.819 1.00 59.38 209 THR A O 1
ATOM 1633 N N . ASP A 1 210 ? -21.154 -23.527 -21.922 1.00 41.53 210 ASP A N 1
ATOM 1634 C CA . ASP A 1 210 ? -22.480 -24.104 -21.595 1.00 41.53 210 ASP A CA 1
ATOM 1635 C C . ASP A 1 210 ? -23.535 -24.227 -22.724 1.00 41.53 210 ASP A C 1
ATOM 1637 O O . ASP A 1 210 ? -24.728 -24.016 -22.514 1.00 41.53 210 ASP A O 1
ATOM 1641 N N . GLY A 1 211 ? -23.112 -24.638 -23.924 1.00 45.94 211 GLY A N 1
ATOM 1642 C CA . GLY A 1 211 ? -23.988 -24.893 -25.071 1.00 45.94 211 GLY A CA 1
ATOM 1643 C C . GLY A 1 211 ? -23.691 -24.080 -26.334 1.00 45.94 211 GLY A C 1
ATOM 1644 O O . GLY A 1 211 ? -24.051 -24.558 -27.407 1.00 45.94 211 GLY A O 1
ATOM 1645 N N . ASP A 1 212 ? -22.969 -22.958 -26.248 1.00 45.94 212 ASP A N 1
ATOM 1646 C CA . ASP A 1 212 ? -22.686 -22.055 -27.373 1.00 45.94 212 ASP A CA 1
ATOM 1647 C C . ASP A 1 212 ? -21.186 -21.763 -27.575 1.00 45.94 212 ASP A C 1
ATOM 1649 O O . ASP A 1 212 ? -20.312 -22.173 -26.801 1.00 45.94 212 ASP A O 1
ATOM 1653 N N . TRP A 1 213 ? -20.881 -21.122 -28.706 1.00 54.62 213 TRP A N 1
ATOM 1654 C CA . TRP A 1 213 ? -19.540 -20.668 -29.062 1.00 54.62 213 TRP A CA 1
ATOM 1655 C C . TRP A 1 213 ? -19.403 -19.178 -28.794 1.00 54.62 213 TRP A C 1
ATOM 1657 O O . TRP A 1 213 ? -20.118 -18.370 -29.383 1.00 54.62 213 TRP A O 1
ATOM 1667 N N . ASP A 1 214 ? -18.413 -18.829 -27.989 1.00 48.38 214 ASP A N 1
ATOM 1668 C CA . ASP A 1 214 ? -18.056 -17.456 -27.685 1.00 48.38 214 ASP A CA 1
ATOM 1669 C C . ASP A 1 214 ? -16.684 -17.106 -28.275 1.00 48.38 214 ASP A C 1
ATOM 1671 O O . ASP A 1 214 ? -15.874 -17.990 -28.540 1.00 48.38 214 ASP A O 1
ATOM 1675 N N . THR A 1 215 ? -16.383 -15.833 -28.515 1.00 60.94 215 THR A N 1
ATOM 1676 C CA . THR A 1 215 ? -15.031 -15.429 -28.931 1.00 60.94 215 THR A CA 1
ATOM 1677 C C . THR A 1 215 ? -14.096 -15.439 -27.725 1.00 60.94 215 THR A C 1
ATOM 1679 O O . THR A 1 215 ? -14.500 -15.072 -26.628 1.00 60.94 215 THR A O 1
ATOM 1682 N N . LEU A 1 216 ? -12.818 -15.793 -27.904 1.00 51.81 216 LEU A N 1
ATOM 1683 C CA . LEU A 1 216 ? -11.832 -15.746 -26.813 1.00 51.81 216 LEU A CA 1
ATOM 1684 C C . LEU A 1 216 ? -11.764 -14.362 -26.150 1.00 51.81 216 LEU A C 1
ATOM 1686 O O . LEU A 1 216 ? -11.546 -14.276 -24.947 1.00 51.81 216 LEU A O 1
ATOM 1690 N N . ASN A 1 217 ? -11.975 -13.286 -26.911 1.00 45.28 217 ASN A N 1
ATOM 1691 C CA . ASN A 1 217 ? -11.944 -11.936 -26.362 1.00 45.28 217 ASN A CA 1
ATOM 1692 C C . ASN A 1 217 ? -13.180 -11.637 -25.498 1.00 45.28 217 ASN A C 1
ATOM 1694 O O . ASN A 1 217 ? -13.014 -11.189 -24.370 1.00 45.28 217 ASN A O 1
ATOM 1698 N N . HIS A 1 218 ? -14.384 -11.970 -25.975 1.00 52.16 218 HIS A N 1
ATOM 1699 C CA . HIS A 1 218 ? -15.622 -11.818 -25.198 1.00 52.16 218 HIS A CA 1
ATOM 1700 C C . HIS A 1 218 ? -15.637 -12.740 -23.965 1.00 52.16 218 HIS A C 1
ATOM 1702 O O . HIS A 1 218 ? -15.949 -12.292 -22.867 1.00 52.16 218 HIS A O 1
ATOM 1708 N N . PHE A 1 219 ? -15.154 -13.979 -24.089 1.00 60.34 219 PHE A N 1
ATOM 1709 C CA . PHE A 1 219 ? -14.982 -14.891 -22.957 1.00 60.34 219 PHE A CA 1
ATOM 1710 C C . PHE A 1 219 ? -14.009 -14.333 -21.902 1.00 60.34 219 PHE A C 1
ATOM 1712 O O . PHE A 1 219 ? -14.263 -14.400 -20.703 1.00 60.34 219 PHE A O 1
ATOM 1719 N N . LEU A 1 220 ? -12.881 -13.747 -22.311 1.00 53.91 220 LEU A N 1
ATOM 1720 C CA . LEU A 1 220 ? -11.962 -13.112 -21.361 1.00 53.91 220 LEU A CA 1
ATOM 1721 C C . LEU A 1 220 ? -12.573 -11.847 -20.740 1.00 53.91 220 LEU A C 1
ATOM 1723 O O . LEU A 1 220 ? -12.377 -11.609 -19.554 1.00 53.91 220 LEU A O 1
ATOM 1727 N N . GLU A 1 221 ? -13.346 -11.061 -21.484 1.00 50.47 221 GLU A N 1
ATOM 1728 C CA . GLU A 1 221 ? -14.088 -9.914 -20.943 1.00 50.47 221 GLU A CA 1
ATOM 1729 C C . GLU A 1 221 ? -15.176 -10.345 -19.942 1.00 50.47 221 GLU A C 1
ATOM 1731 O O . GLU A 1 221 ? -15.389 -9.670 -18.935 1.00 50.47 221 GLU A O 1
ATOM 1736 N N . GLU A 1 222 ? -15.825 -11.493 -20.155 1.00 47.31 222 GLU A N 1
ATOM 1737 C CA . GLU A 1 222 ? -16.908 -12.004 -19.312 1.00 47.31 222 GLU A CA 1
ATOM 1738 C C . GLU A 1 222 ? -16.430 -12.893 -18.144 1.00 47.31 222 GLU A C 1
ATOM 1740 O O . GLU A 1 222 ? -17.129 -13.003 -17.136 1.00 47.31 222 GLU A O 1
ATOM 1745 N N . TYR A 1 223 ? -15.227 -13.465 -18.180 1.00 49.47 223 TYR A N 1
ATOM 1746 C CA . TYR A 1 223 ? -14.786 -14.419 -17.149 1.00 49.47 223 TYR A CA 1
ATOM 1747 C C . TYR A 1 223 ? -13.414 -14.103 -16.526 1.00 49.47 223 TYR A C 1
ATOM 1749 O O . TYR A 1 223 ? -13.077 -14.682 -15.490 1.00 49.47 223 TYR A O 1
ATOM 1757 N N . ASP A 1 224 ? -12.641 -13.148 -17.062 1.00 49.78 224 ASP A N 1
ATOM 1758 C CA . ASP A 1 224 ? -11.396 -12.679 -16.437 1.00 49.78 224 ASP A CA 1
ATOM 1759 C C . ASP A 1 224 ? -11.677 -11.550 -15.430 1.00 49.78 224 ASP A C 1
ATOM 1761 O O . ASP A 1 224 ? -11.782 -10.367 -15.768 1.00 49.78 224 ASP A O 1
ATOM 1765 N N . ALA A 1 225 ? -11.772 -11.917 -14.149 1.00 42.50 225 ALA A N 1
ATOM 1766 C CA . ALA A 1 225 ? -11.989 -10.979 -13.047 1.00 42.50 225 ALA A CA 1
ATOM 1767 C C . ALA A 1 225 ? -10.914 -9.873 -12.957 1.00 42.50 225 ALA A C 1
ATOM 1769 O O . ALA A 1 225 ? -11.186 -8.813 -12.397 1.00 42.50 225 ALA A O 1
ATOM 1770 N N . CYS A 1 226 ? -9.718 -10.082 -13.523 1.00 41.53 226 CYS A N 1
ATOM 1771 C CA . CYS A 1 226 ? -8.658 -9.072 -13.565 1.00 41.53 226 CYS A CA 1
ATOM 1772 C C . CYS A 1 226 ? -8.868 -8.019 -14.668 1.00 41.53 226 CYS A C 1
ATOM 1774 O O . CYS A 1 226 ? -8.251 -6.959 -14.599 1.00 41.53 226 CYS A O 1
ATOM 1776 N N . ARG A 1 227 ? -9.719 -8.287 -15.672 1.00 41.28 227 ARG A N 1
ATOM 1777 C CA . ARG A 1 227 ? -10.007 -7.375 -16.799 1.00 41.28 227 ARG A CA 1
ATOM 1778 C C . ARG A 1 227 ? -11.318 -6.594 -16.646 1.00 41.28 227 ARG A C 1
ATOM 1780 O O . ARG A 1 227 ? -11.489 -5.569 -17.294 1.00 41.28 227 ARG A O 1
ATOM 1787 N N . LYS A 1 228 ? -12.219 -7.025 -15.757 1.00 40.38 228 LYS A N 1
ATOM 1788 C CA . LYS A 1 228 ? -13.563 -6.444 -15.547 1.00 40.38 228 LYS A CA 1
ATOM 1789 C C . LYS A 1 228 ? -13.637 -5.128 -14.754 1.00 40.38 228 LYS A C 1
ATOM 1791 O O . LYS A 1 228 ? -14.718 -4.749 -14.305 1.00 40.38 228 LYS A O 1
ATOM 1796 N N . ILE A 1 229 ? -12.535 -4.411 -14.546 1.00 44.03 229 ILE A N 1
ATOM 1797 C CA . ILE A 1 229 ? -12.571 -3.159 -13.773 1.00 44.03 229 ILE A CA 1
ATOM 1798 C C . ILE A 1 229 ? -12.872 -1.985 -14.715 1.00 44.03 229 ILE A C 1
ATOM 1800 O O . ILE A 1 229 ? -11.983 -1.234 -15.102 1.00 44.03 229 ILE A O 1
ATOM 1804 N N . THR A 1 230 ? -14.142 -1.818 -15.088 1.00 30.83 230 THR A N 1
ATOM 1805 C CA . THR A 1 230 ? -14.658 -0.546 -15.622 1.00 30.83 230 THR A CA 1
ATOM 1806 C C . THR A 1 230 ? -15.155 0.335 -14.471 1.00 30.83 230 THR A C 1
ATOM 1808 O O . THR A 1 230 ? -15.977 -0.135 -13.678 1.00 30.83 230 THR A O 1
ATOM 1811 N N . PRO A 1 231 ? -14.719 1.604 -14.360 1.00 37.34 231 PRO A N 1
ATOM 1812 C CA . PRO A 1 231 ? -15.182 2.507 -13.319 1.00 37.34 231 PRO A CA 1
ATOM 1813 C C . PRO A 1 231 ? -16.439 3.231 -13.803 1.00 37.34 231 PRO A C 1
ATOM 1815 O O . PRO A 1 231 ? -16.343 4.075 -14.683 1.00 37.34 231 PRO A O 1
ATOM 1818 N N . HIS A 1 232 ? -17.606 2.880 -13.265 1.00 30.83 232 HIS A N 1
ATOM 1819 C CA . HIS A 1 232 ? -18.749 3.788 -13.062 1.00 30.83 232 HIS A CA 1
ATOM 1820 C C . HIS A 1 232 ? -19.990 2.987 -12.672 1.00 30.83 232 HIS A C 1
ATOM 1822 O O . HIS A 1 232 ? -20.526 2.305 -13.535 1.00 30.83 232 HIS A O 1
ATOM 1828 N N . VAL A 1 233 ? -20.489 3.133 -11.434 1.00 28.27 233 VAL A N 1
ATOM 1829 C CA . VAL A 1 233 ? -21.935 3.118 -11.108 1.00 28.27 233 VAL A CA 1
ATOM 1830 C C . VAL A 1 233 ? -22.168 3.814 -9.756 1.00 28.27 233 VAL A C 1
ATOM 1832 O O . VAL A 1 233 ? -21.596 3.408 -8.744 1.00 28.27 233 VAL A O 1
ATOM 1835 N N . ASP A 1 234 ? -23.077 4.793 -9.745 1.00 27.36 234 ASP A N 1
ATOM 1836 C CA . ASP A 1 234 ? -23.531 5.577 -8.589 1.00 27.36 234 ASP A CA 1
ATOM 1837 C C . ASP A 1 234 ? -23.955 4.741 -7.369 1.00 27.36 234 ASP A C 1
ATOM 1839 O O . ASP A 1 234 ? -24.699 3.758 -7.489 1.00 27.36 234 ASP A O 1
ATOM 1843 N N . LEU A 1 235 ? -23.541 5.192 -6.176 1.00 36.25 235 LEU A N 1
ATOM 1844 C CA . LEU A 1 235 ? -23.849 4.662 -4.843 1.00 36.25 235 LEU A CA 1
ATOM 1845 C C . LEU A 1 235 ? -24.571 5.690 -3.966 1.00 36.25 235 LEU A C 1
ATOM 1847 O O . LEU A 1 235 ? -23.949 6.484 -3.276 1.00 36.25 235 LEU A O 1
ATOM 1851 N N . THR A 1 236 ? -25.900 5.613 -3.868 1.00 33.03 236 THR A N 1
ATOM 1852 C CA . THR A 1 236 ? -26.634 6.207 -2.738 1.00 33.03 236 THR A CA 1
ATOM 1853 C C . THR A 1 236 ? -26.538 5.280 -1.517 1.00 33.03 236 THR A C 1
ATOM 1855 O O . THR A 1 236 ? -27.455 4.501 -1.256 1.00 33.03 236 THR A O 1
ATOM 1858 N N . CYS A 1 237 ? -25.424 5.316 -0.785 1.00 43.38 237 CYS A N 1
ATOM 1859 C CA . CYS A 1 237 ? -25.323 4.747 0.565 1.00 43.38 237 CYS A CA 1
ATOM 1860 C C . CYS A 1 237 ? -24.906 5.866 1.523 1.00 43.38 237 CYS A C 1
ATOM 1862 O O . CYS A 1 237 ? -23.771 6.327 1.493 1.00 43.38 237 CYS A O 1
ATOM 1864 N N . GLN A 1 238 ? -25.847 6.347 2.335 1.00 53.94 238 GLN A N 1
ATOM 1865 C CA . GLN A 1 238 ? -25.570 7.358 3.354 1.00 53.94 238 GLN A CA 1
ATOM 1866 C C . GLN A 1 238 ? -24.851 6.698 4.543 1.00 53.94 238 GLN A C 1
ATOM 1868 O O . GLN A 1 238 ? -25.270 5.629 4.988 1.00 53.94 238 GLN A O 1
ATOM 1873 N N . SER A 1 239 ? -23.778 7.332 5.031 1.00 62.62 239 SER A N 1
ATOM 1874 C CA . SER A 1 239 ? -23.033 6.940 6.243 1.00 62.62 239 SER A CA 1
ATOM 1875 C C . SER A 1 239 ? -23.979 6.693 7.426 1.00 62.62 239 SER A C 1
ATOM 1877 O O . SER A 1 239 ? -24.910 7.473 7.645 1.00 62.62 239 SER A O 1
ATOM 1879 N N . THR A 1 240 ? -23.742 5.628 8.203 1.00 64.06 240 THR A N 1
ATOM 1880 C CA . THR A 1 240 ? -24.536 5.339 9.417 1.00 64.06 240 THR A CA 1
ATOM 1881 C C . THR A 1 240 ? -23.995 6.043 10.657 1.00 64.06 240 THR A C 1
ATOM 1883 O O . THR A 1 240 ? -24.665 6.081 11.694 1.00 64.06 240 THR A O 1
ATOM 1886 N N . ALA A 1 241 ? -22.796 6.623 10.565 1.00 59.56 241 ALA A N 1
ATOM 1887 C CA . ALA A 1 241 ? -22.179 7.343 11.664 1.00 59.56 241 ALA A CA 1
ATOM 1888 C C . ALA A 1 241 ? -22.994 8.600 12.012 1.00 59.56 241 ALA A C 1
ATOM 1890 O O . ALA A 1 241 ? -23.106 9.544 11.230 1.00 59.56 241 ALA A O 1
ATOM 1891 N N . ASN A 1 242 ? -23.537 8.654 13.229 1.00 63.41 242 ASN A N 1
ATOM 1892 C CA . ASN A 1 242 ? -24.249 9.835 13.707 1.00 63.41 242 ASN A CA 1
ATOM 1893 C C . ASN A 1 242 ? -23.247 10.819 14.334 1.00 63.41 242 ASN A C 1
ATOM 1895 O O . ASN A 1 242 ? -23.009 10.819 15.545 1.00 63.41 242 ASN A O 1
ATOM 1899 N N . LEU A 1 243 ? -22.618 11.655 13.503 1.00 57.81 243 LEU A N 1
ATOM 1900 C CA . LEU A 1 243 ? -21.687 12.695 13.966 1.00 57.81 243 LEU A CA 1
ATOM 1901 C C . LEU A 1 243 ? -22.380 13.986 14.443 1.00 57.81 243 LEU A C 1
ATOM 1903 O O . LEU A 1 243 ? -21.710 14.867 14.981 1.00 57.81 243 LEU A O 1
ATOM 1907 N N . THR A 1 244 ? -23.706 14.103 14.307 1.00 48.53 244 THR A N 1
ATOM 1908 C CA . THR A 1 244 ? -24.447 15.363 14.512 1.00 48.53 244 THR A CA 1
ATOM 1909 C C . THR A 1 244 ? -24.733 15.780 15.962 1.00 48.53 244 THR A C 1
ATOM 1911 O O . THR A 1 244 ? -25.334 16.830 16.167 1.00 48.53 244 THR A O 1
ATOM 1914 N N . ALA A 1 245 ? -24.287 15.055 16.994 1.00 46.88 245 ALA A N 1
ATOM 1915 C CA . ALA A 1 245 ? -24.600 15.425 18.380 1.00 46.88 245 ALA A CA 1
ATOM 1916 C C . ALA A 1 245 ? -23.379 15.417 19.317 1.00 46.88 245 ALA A C 1
ATOM 1918 O O . ALA A 1 245 ? -23.036 14.403 19.917 1.00 46.88 245 ALA A O 1
ATOM 1919 N N . GLY A 1 246 ? -22.770 16.594 19.501 1.00 59.03 246 GLY A N 1
ATOM 1920 C CA . GLY A 1 246 ? -21.995 16.928 20.702 1.00 59.03 246 GLY A CA 1
ATOM 1921 C C . GLY A 1 246 ? -20.559 16.379 20.812 1.00 59.03 246 GLY A C 1
ATOM 1922 O O . GLY A 1 246 ? -20.057 15.688 19.920 1.00 59.03 246 GLY A O 1
ATOM 1923 N N . PRO A 1 247 ? -19.853 16.740 21.905 1.00 67.56 247 PRO A N 1
ATOM 1924 C CA . PRO A 1 247 ? -18.496 16.273 22.181 1.00 67.56 247 PRO A CA 1
ATOM 1925 C C . PRO A 1 247 ? -18.451 14.749 22.361 1.00 67.56 247 PRO A C 1
ATOM 1927 O O . PRO A 1 247 ? -19.349 14.161 22.960 1.00 67.56 247 PRO A O 1
ATOM 1930 N N . LEU A 1 248 ? -17.376 14.114 21.873 1.00 72.88 248 LEU A N 1
ATOM 1931 C CA . LEU A 1 248 ? -17.178 12.664 21.961 1.00 72.88 248 LEU A CA 1
ATOM 1932 C C . LEU A 1 248 ? -17.312 12.185 23.415 1.00 72.88 248 LEU A C 1
ATOM 1934 O O . LEU A 1 248 ? -16.597 12.658 24.303 1.00 72.88 248 LEU A O 1
ATOM 1938 N N . GLN A 1 249 ? -18.177 11.200 23.659 1.00 79.88 249 GLN A N 1
ATOM 1939 C CA . GLN A 1 249 ? -18.296 10.591 24.979 1.00 79.88 249 GLN A CA 1
ATOM 1940 C C . GLN A 1 249 ? -17.036 9.772 25.297 1.00 79.88 249 GLN A C 1
ATOM 1942 O O . GLN A 1 249 ? -16.910 8.602 24.937 1.00 79.88 249 GLN A O 1
ATOM 1947 N N . LEU A 1 250 ? -16.093 10.391 26.011 1.00 79.75 250 LEU A N 1
ATOM 1948 C CA . LEU A 1 250 ? -14.772 9.811 26.268 1.00 79.75 250 LEU A CA 1
ATOM 1949 C C . LEU A 1 250 ? -14.794 8.568 27.165 1.00 79.75 250 LEU A C 1
ATOM 1951 O O . LEU A 1 250 ? -13.862 7.767 27.096 1.00 79.75 250 LEU A O 1
ATOM 1955 N N . LYS A 1 251 ? -15.795 8.426 28.040 1.00 85.56 251 LYS A N 1
ATOM 1956 C CA . LYS A 1 251 ? -15.902 7.308 28.986 1.00 85.56 251 LYS A CA 1
ATOM 1957 C C . LYS A 1 251 ? -17.102 6.429 28.631 1.00 85.56 251 LYS A C 1
ATOM 1959 O O . LYS A 1 251 ? -18.184 6.982 28.442 1.00 85.56 251 LYS A O 1
ATOM 1964 N N . PRO A 1 252 ? -16.943 5.095 28.619 1.00 87.69 252 PRO A N 1
ATOM 1965 C CA . PRO A 1 252 ? -18.067 4.199 28.399 1.00 87.69 252 PRO A CA 1
ATOM 1966 C C . PRO A 1 252 ? -19.126 4.356 29.505 1.00 87.69 252 PRO A C 1
ATOM 1968 O O . PRO A 1 252 ? -18.745 4.514 30.674 1.00 87.69 252 PRO A O 1
ATOM 1971 N N . PRO A 1 253 ? -20.428 4.265 29.175 1.00 88.88 253 PRO A N 1
ATOM 1972 C CA . PRO A 1 253 ? -21.509 4.125 30.144 1.00 88.88 253 PRO A CA 1
ATOM 1973 C C . PRO A 1 253 ? -21.239 2.993 31.139 1.00 88.88 253 PRO A C 1
ATOM 1975 O O . PRO A 1 253 ? -20.518 2.030 30.842 1.00 88.88 253 PRO A O 1
ATOM 1978 N N . LYS A 1 254 ? -21.823 3.088 32.339 1.00 87.25 254 LYS A N 1
ATOM 1979 C CA . LYS A 1 254 ? -21.614 2.084 33.396 1.00 87.25 254 LYS A CA 1
ATOM 1980 C C . LYS A 1 254 ? -22.138 0.712 32.983 1.00 87.25 254 LYS A C 1
ATOM 1982 O O . LYS A 1 254 ? -21.626 -0.297 33.463 1.00 87.25 254 LYS A O 1
ATOM 1987 N N . GLU A 1 255 ? -23.107 0.683 32.084 1.00 89.25 255 GLU A N 1
ATOM 1988 C CA . GLU A 1 255 ? -23.806 -0.483 31.560 1.00 89.25 255 GLU A CA 1
ATOM 1989 C C . GLU A 1 255 ? -23.015 -1.151 30.432 1.00 89.25 255 GLU A C 1
ATOM 1991 O O . GLU A 1 255 ? -23.133 -2.357 30.246 1.00 89.25 255 GLU A O 1
ATOM 1996 N N . PHE A 1 256 ? -22.136 -0.417 29.735 1.00 89.44 256 PHE A N 1
ATOM 1997 C CA . PHE A 1 256 ? -21.351 -0.972 28.634 1.00 89.44 256 PHE A CA 1
ATOM 1998 C C . PHE A 1 256 ? -20.450 -2.110 29.131 1.00 89.44 256 PHE A C 1
ATOM 2000 O O . PHE A 1 256 ? -19.701 -1.971 30.114 1.00 89.44 256 PHE A O 1
ATOM 2007 N N . ARG A 1 257 ? -20.512 -3.250 28.450 1.00 88.81 257 ARG A N 1
ATOM 2008 C CA . ARG A 1 257 ? -19.697 -4.439 28.706 1.00 88.81 257 ARG A CA 1
ATOM 2009 C C . ARG A 1 257 ? -19.017 -4.818 27.399 1.00 88.81 257 ARG A C 1
ATOM 2011 O O . ARG A 1 257 ? -19.681 -4.905 26.377 1.00 88.81 257 ARG A O 1
ATOM 2018 N N . LEU A 1 258 ? -17.702 -5.020 27.451 1.00 89.44 258 LEU A N 1
ATOM 2019 C CA . LEU A 1 258 ? -16.990 -5.637 26.338 1.00 89.44 258 LEU A CA 1
ATOM 2020 C C . LEU A 1 258 ? -17.394 -7.103 26.275 1.00 89.44 258 LEU A C 1
ATOM 2022 O O . LEU A 1 258 ? -17.303 -7.796 27.289 1.00 89.44 258 LEU A O 1
ATOM 2026 N N . GLN A 1 259 ? -17.793 -7.548 25.095 1.00 89.62 259 GLN A N 1
ATOM 2027 C CA . GLN A 1 259 ? -17.993 -8.954 24.787 1.00 89.62 259 GLN A CA 1
ATOM 2028 C C . GLN A 1 259 ? -17.017 -9.324 23.679 1.00 89.62 259 GLN A C 1
ATOM 2030 O O . GLN A 1 259 ? -16.722 -8.501 22.812 1.00 89.62 259 GLN A O 1
ATOM 2035 N N . VAL A 1 260 ? -16.455 -10.522 23.776 1.00 92.75 260 VAL A N 1
ATOM 2036 C CA . VAL A 1 260 ? -15.602 -11.071 22.726 1.00 92.75 260 VAL A CA 1
ATOM 2037 C C . VAL A 1 260 ? -16.508 -11.924 21.868 1.00 92.75 260 VAL A C 1
ATOM 2039 O O . VAL A 1 260 ? -17.142 -12.832 22.400 1.00 92.75 260 VAL A O 1
ATOM 2042 N N . LEU A 1 261 ? -16.571 -11.637 20.576 1.00 93.12 261 LEU A N 1
ATOM 2043 C CA . LEU A 1 261 ? -17.230 -12.525 19.637 1.00 93.12 261 LEU A CA 1
ATOM 2044 C C . LEU A 1 261 ? -16.456 -13.848 19.576 1.00 93.12 261 LEU A C 1
ATOM 2046 O O . LEU A 1 261 ? -15.213 -13.851 19.562 1.00 93.12 261 LEU A O 1
ATOM 2050 N N . ASP A 1 262 ? -17.180 -14.963 19.587 1.00 88.00 262 ASP A N 1
ATOM 2051 C CA . ASP A 1 262 ? -16.601 -16.292 19.408 1.00 88.00 262 ASP A CA 1
ATOM 2052 C C . ASP A 1 262 ? -15.953 -16.421 18.017 1.00 88.00 262 ASP A C 1
ATOM 2054 O O . ASP A 1 262 ? -16.247 -15.630 17.117 1.00 88.00 262 ASP A O 1
ATOM 2058 N N . PRO A 1 263 ? -15.003 -17.356 17.826 1.00 83.00 263 PRO A N 1
ATOM 2059 C CA . PRO A 1 263 ? -14.474 -17.632 16.496 1.00 83.00 263 PRO A CA 1
ATOM 2060 C C . PRO A 1 263 ? -15.601 -17.999 15.530 1.00 83.00 263 PRO A C 1
ATOM 2062 O O . PRO A 1 263 ? -16.635 -18.525 15.945 1.00 83.00 263 PRO A O 1
ATOM 2065 N N . GLU A 1 264 ? -15.380 -17.757 14.242 1.00 78.88 264 GLU A N 1
ATOM 2066 C CA . GLU A 1 264 ? -16.359 -18.088 13.219 1.00 78.88 264 GLU A CA 1
ATOM 2067 C C . GLU A 1 264 ? -16.732 -19.583 13.268 1.00 78.88 264 GLU A C 1
ATOM 2069 O O . GLU A 1 264 ? -15.839 -20.439 13.335 1.00 78.88 264 GLU A O 1
ATOM 2074 N N . PRO A 1 265 ? -18.029 -19.935 13.251 1.00 76.38 265 PRO A N 1
ATOM 2075 C CA . PRO A 1 265 ? -18.434 -21.325 13.124 1.00 76.38 265 PRO A CA 1
ATOM 2076 C C . PRO A 1 265 ? -18.016 -21.902 11.758 1.00 76.38 265 PRO A C 1
ATOM 2078 O O . PRO A 1 265 ? -17.833 -21.192 10.769 1.00 76.38 265 PRO A O 1
ATOM 2081 N N . ALA A 1 266 ? -17.783 -23.218 11.718 1.00 71.06 266 ALA A N 1
ATOM 2082 C CA . ALA A 1 266 ? -17.139 -23.892 10.584 1.00 71.06 266 ALA A CA 1
ATOM 2083 C C . ALA A 1 266 ? -17.944 -23.842 9.269 1.00 71.06 266 ALA A C 1
ATOM 2085 O O . ALA A 1 266 ? -17.384 -24.061 8.196 1.00 71.06 266 ALA A O 1
ATOM 2086 N N . ASP A 1 267 ? -19.243 -23.567 9.350 1.00 70.19 267 ASP A N 1
ATOM 2087 C CA . ASP A 1 267 ? -20.168 -23.368 8.235 1.00 70.19 267 ASP A CA 1
ATOM 2088 C C . ASP A 1 267 ? -20.021 -21.994 7.559 1.00 70.19 267 ASP A C 1
ATOM 2090 O O . ASP A 1 267 ? -20.411 -21.846 6.403 1.00 70.19 267 ASP A O 1
ATOM 2094 N N . LEU A 1 268 ? -19.390 -21.017 8.219 1.00 74.12 268 LEU A N 1
ATOM 2095 C CA . LEU A 1 268 ? -19.056 -19.708 7.642 1.00 74.12 268 LEU A CA 1
ATOM 2096 C C . LEU A 1 268 ? -17.752 -19.712 6.831 1.00 74.12 268 LEU A C 1
ATOM 2098 O O . LEU A 1 268 ? -17.229 -18.646 6.498 1.00 74.12 268 LEU A O 1
ATOM 2102 N N . LYS A 1 269 ? -17.202 -20.884 6.492 1.00 73.12 269 LYS A N 1
ATOM 2103 C CA . LYS A 1 269 ? -16.044 -20.977 5.596 1.00 73.12 269 LYS A CA 1
ATOM 2104 C C . LYS A 1 269 ? -16.323 -20.294 4.246 1.00 73.12 269 LYS A C 1
ATOM 2106 O O . LYS A 1 269 ? -17.448 -20.346 3.744 1.00 73.12 269 LYS A O 1
ATOM 2111 N N . PRO A 1 270 ? -15.312 -19.654 3.636 1.00 73.94 270 PRO A N 1
ATOM 2112 C CA . PRO A 1 270 ? -15.493 -18.967 2.367 1.00 73.94 270 PRO A CA 1
ATOM 2113 C C . PRO A 1 270 ? -15.913 -19.944 1.264 1.00 73.94 270 PRO A C 1
ATOM 2115 O O . PRO A 1 270 ? -15.285 -20.977 1.053 1.00 73.94 270 PRO A O 1
ATOM 2118 N N . THR A 1 271 ? -16.960 -19.585 0.523 1.00 66.44 271 THR A N 1
ATOM 2119 C CA . THR A 1 271 ? -17.341 -20.262 -0.721 1.00 66.44 271 THR A CA 1
ATOM 2120 C C . THR A 1 271 ? -16.890 -19.406 -1.910 1.00 66.44 271 THR A C 1
ATOM 2122 O O . THR A 1 271 ? -17.273 -18.234 -1.982 1.00 66.44 271 THR A O 1
ATOM 2125 N N . PRO A 1 272 ? -16.105 -19.945 -2.867 1.00 55.41 272 PRO A N 1
ATOM 2126 C CA . PRO A 1 272 ? -15.560 -19.173 -3.993 1.00 55.41 272 PRO A CA 1
ATOM 2127 C C . PRO A 1 272 ? -16.610 -18.397 -4.809 1.00 55.41 272 PRO A C 1
ATOM 2129 O O . PRO A 1 272 ? -16.331 -17.333 -5.356 1.00 55.41 272 PRO A O 1
ATOM 2132 N N . THR A 1 273 ? -17.843 -18.902 -4.866 1.00 56.12 273 THR A N 1
ATOM 2133 C CA . THR A 1 273 ? -18.958 -18.310 -5.619 1.00 56.12 273 THR A CA 1
ATOM 2134 C C . THR A 1 273 ? -19.609 -17.113 -4.911 1.00 56.12 273 THR A C 1
ATOM 2136 O O . THR A 1 273 ? -20.178 -16.249 -5.577 1.00 56.12 273 THR A O 1
ATOM 2139 N N . ALA A 1 274 ? -19.518 -17.023 -3.577 1.00 56.50 274 ALA A N 1
ATOM 2140 C CA . ALA A 1 274 ? -20.169 -15.965 -2.800 1.00 56.50 274 ALA A CA 1
ATOM 2141 C C . ALA A 1 274 ? -19.594 -14.575 -3.116 1.00 56.50 274 ALA A C 1
ATOM 2143 O O . ALA A 1 274 ? -20.345 -13.611 -3.252 1.00 56.50 274 ALA A O 1
ATOM 2144 N N . TYR A 1 275 ? -18.276 -14.489 -3.329 1.00 57.97 275 TYR A N 1
ATOM 2145 C CA . TYR A 1 275 ? -17.592 -13.237 -3.663 1.00 57.97 275 TYR A CA 1
ATOM 2146 C C . TYR A 1 275 ? -18.035 -12.665 -5.028 1.00 57.97 275 TYR A C 1
ATOM 2148 O O . TYR A 1 275 ? -18.269 -11.464 -5.163 1.00 57.97 275 TYR A O 1
ATOM 2156 N N . LEU A 1 276 ? -18.223 -13.526 -6.038 1.00 53.09 276 LEU A N 1
ATOM 2157 C CA . LEU A 1 276 ? -18.671 -13.122 -7.380 1.00 53.09 276 LEU A CA 1
ATOM 2158 C C . LEU A 1 276 ? -20.155 -12.734 -7.433 1.00 53.09 276 LEU A C 1
ATOM 2160 O O . LEU A 1 276 ? -20.529 -11.815 -8.163 1.00 53.09 276 LEU A O 1
ATOM 2164 N N . ALA A 1 277 ? -21.008 -13.419 -6.666 1.00 47.47 277 ALA A N 1
ATOM 2165 C CA . ALA A 1 277 ? -22.438 -13.123 -6.618 1.00 47.47 277 ALA A CA 1
ATOM 2166 C C . ALA A 1 277 ? -22.733 -11.715 -6.062 1.00 47.47 277 ALA A C 1
ATOM 2168 O O . ALA A 1 277 ? -23.714 -11.095 -6.469 1.00 47.47 277 ALA A O 1
ATOM 2169 N N . GLU A 1 278 ? -21.880 -11.209 -5.166 1.00 48.78 278 GLU A N 1
ATOM 2170 C CA . GLU A 1 278 ? -21.903 -9.828 -4.661 1.00 48.78 278 GLU A CA 1
ATOM 2171 C C . GLU A 1 278 ? -21.394 -8.823 -5.706 1.00 48.78 278 GLU A C 1
ATOM 2173 O O . GLU A 1 278 ? -22.074 -7.831 -5.969 1.00 48.78 278 GLU A O 1
ATOM 2178 N N . LEU A 1 279 ? -20.281 -9.120 -6.394 1.00 48.97 279 LEU A N 1
ATOM 2179 C CA . LEU A 1 279 ? -19.762 -8.292 -7.498 1.00 48.97 279 LEU A CA 1
ATOM 2180 C C . LEU A 1 279 ? -20.808 -8.058 -8.602 1.00 48.97 279 LEU A C 1
ATOM 2182 O O . LEU A 1 279 ? -20.912 -6.951 -9.126 1.00 48.97 279 LEU A O 1
ATOM 2186 N N . GLY A 1 280 ? -21.617 -9.076 -8.921 1.00 37.81 280 GLY A N 1
ATOM 2187 C CA . GLY A 1 280 ? -22.724 -8.969 -9.880 1.00 37.81 280 GLY A CA 1
ATOM 2188 C C . GLY A 1 280 ? -23.970 -8.239 -9.357 1.00 37.81 280 GLY A C 1
ATOM 2189 O O . GLY A 1 280 ? -24.842 -7.893 -10.150 1.00 37.81 280 GLY A O 1
ATOM 2190 N N . LYS A 1 281 ? -24.082 -8.000 -8.041 1.00 41.16 281 LYS A N 1
ATOM 2191 C CA . LYS A 1 281 ? -25.272 -7.411 -7.399 1.00 41.16 281 LYS A CA 1
ATOM 2192 C C . LYS A 1 281 ? -25.057 -6.012 -6.824 1.00 41.16 281 LYS A C 1
ATOM 2194 O O . LYS A 1 281 ? -26.056 -5.316 -6.656 1.00 41.16 281 LYS A O 1
ATOM 2199 N N . LYS A 1 282 ? -23.820 -5.576 -6.547 1.00 36.00 282 LYS A N 1
ATOM 2200 C CA . LYS A 1 282 ? -23.460 -4.207 -6.128 1.00 36.00 282 LYS A CA 1
ATOM 2201 C C . LYS A 1 282 ? -21.931 -4.011 -6.126 1.00 36.00 282 LYS A C 1
ATOM 2203 O O . LYS A 1 282 ? -21.225 -4.664 -5.376 1.00 36.00 282 LYS A O 1
ATOM 2208 N N . ARG A 1 283 ? -21.489 -3.023 -6.917 1.00 41.28 283 ARG A N 1
ATOM 2209 C CA . ARG A 1 283 ? -20.343 -2.100 -6.744 1.00 41.28 283 ARG A CA 1
ATOM 2210 C C . ARG A 1 283 ? -19.003 -2.677 -6.239 1.00 41.28 283 ARG A C 1
ATOM 2212 O O . ARG A 1 283 ? -18.852 -3.040 -5.075 1.00 41.28 283 ARG A O 1
ATOM 2219 N N . ALA A 1 284 ? -17.968 -2.567 -7.077 1.00 38.31 284 ALA A N 1
ATOM 2220 C CA . ALA A 1 284 ? -16.596 -2.466 -6.591 1.00 38.31 284 ALA A CA 1
ATOM 2221 C C . ALA A 1 284 ? -16.532 -1.340 -5.545 1.00 38.31 284 ALA A C 1
ATOM 2223 O O . ALA A 1 284 ? -17.004 -0.232 -5.809 1.00 38.31 284 ALA A O 1
ATOM 2224 N N . ILE A 1 285 ? -15.995 -1.622 -4.353 1.00 43.09 285 ILE A N 1
ATOM 2225 C CA . ILE A 1 285 ? -15.710 -0.596 -3.343 1.00 43.09 285 ILE A CA 1
ATOM 2226 C C . ILE A 1 285 ? -14.554 0.241 -3.896 1.00 43.09 285 ILE A C 1
ATOM 2228 O O . ILE A 1 285 ? -13.390 0.032 -3.564 1.00 43.09 285 ILE A O 1
ATOM 2232 N N . HIS A 1 286 ? -14.863 1.158 -4.807 1.00 40.41 286 HIS A N 1
ATOM 2233 C CA . HIS A 1 286 ? -13.965 2.252 -5.100 1.00 40.41 286 HIS A CA 1
ATOM 2234 C C . HIS A 1 286 ? -13.910 3.110 -3.839 1.00 40.41 286 HIS A C 1
ATOM 2236 O O . HIS A 1 286 ? -14.933 3.415 -3.224 1.00 40.41 286 HIS A O 1
ATOM 2242 N N . GLN A 1 287 ? -12.691 3.421 -3.408 1.00 46.88 287 GLN A N 1
ATOM 2243 C CA . GLN A 1 287 ? -12.421 4.337 -2.308 1.00 46.88 287 GLN A CA 1
ATOM 2244 C C . GLN A 1 287 ? -12.803 5.749 -2.760 1.00 46.88 287 GLN A C 1
ATOM 2246 O O . GLN A 1 287 ? -11.936 6.560 -3.063 1.00 46.88 287 GLN A O 1
ATOM 2251 N N . GLU A 1 288 ? -14.098 6.035 -2.874 1.00 48.62 288 GLU A N 1
ATOM 2252 C CA . GLU A 1 288 ? -14.558 7.414 -2.956 1.00 48.62 288 GLU A CA 1
ATOM 2253 C C . GLU A 1 288 ? -14.262 8.046 -1.595 1.00 48.62 288 GLU A C 1
ATOM 2255 O O . GLU A 1 288 ? -14.821 7.643 -0.571 1.00 48.62 288 GLU A O 1
ATOM 2260 N N . GLU A 1 289 ? -13.310 8.984 -1.579 1.00 52.41 289 GLU A N 1
ATOM 2261 C CA . GLU A 1 289 ? -12.803 9.657 -0.373 1.00 52.41 289 GLU A CA 1
ATOM 2262 C C . GLU A 1 289 ? -13.931 10.254 0.489 1.00 52.41 289 GLU A C 1
ATOM 2264 O O . GLU A 1 289 ? -13.797 10.352 1.710 1.00 52.41 289 GLU A O 1
ATOM 2269 N N . ASP A 1 290 ? -15.078 10.568 -0.118 1.00 59.59 290 ASP A N 1
ATOM 2270 C CA . ASP A 1 290 ? -16.234 11.146 0.561 1.00 59.59 290 ASP A CA 1
ATOM 2271 C C . ASP A 1 290 ? -17.047 10.143 1.399 1.00 59.59 290 ASP A C 1
ATOM 2273 O O . ASP A 1 290 ? -17.625 10.543 2.413 1.00 59.59 290 ASP A O 1
ATOM 2277 N N . LEU A 1 291 ? -17.067 8.845 1.055 1.00 70.56 291 LEU A N 1
ATOM 2278 C CA . LEU A 1 291 ? -17.891 7.852 1.766 1.00 70.56 291 LEU A CA 1
ATOM 2279 C C . LEU A 1 291 ? -17.403 7.625 3.203 1.00 70.56 291 LEU A C 1
ATOM 2281 O O . LEU A 1 291 ? -18.202 7.510 4.132 1.00 70.56 291 LEU A O 1
ATOM 2285 N N . PHE A 1 292 ? -16.084 7.567 3.391 1.00 79.44 292 PHE A N 1
ATOM 2286 C CA . PHE A 1 292 ? -15.469 7.240 4.679 1.00 79.44 292 PHE A CA 1
ATOM 2287 C C . PHE A 1 292 ? -14.991 8.452 5.464 1.00 79.44 292 PHE A C 1
ATOM 2289 O O . PHE A 1 292 ? -14.612 8.289 6.620 1.00 79.44 292 PHE A O 1
ATOM 2296 N N . LYS A 1 293 ? -15.040 9.660 4.893 1.00 82.75 293 LYS A N 1
ATOM 2297 C CA . LYS A 1 293 ? -14.469 10.880 5.482 1.00 82.75 293 LYS A CA 1
ATOM 2298 C C . LYS A 1 293 ? -14.776 11.044 6.973 1.00 82.75 293 LYS A C 1
ATOM 2300 O O . LYS A 1 293 ? -13.883 11.260 7.784 1.00 82.75 293 LYS A O 1
ATOM 2305 N N . GLN A 1 294 ? -16.041 10.873 7.340 1.00 84.06 294 GLN A N 1
ATOM 2306 C CA . GLN A 1 294 ? -16.533 10.990 8.713 1.00 84.06 294 GLN A CA 1
ATOM 2307 C C . GLN A 1 294 ? -15.937 9.946 9.671 1.00 84.06 294 GLN A C 1
ATOM 2309 O O . GLN A 1 294 ? -15.529 10.262 10.792 1.00 84.06 294 GLN A O 1
ATOM 2314 N N . VAL A 1 295 ? -15.895 8.692 9.226 1.00 88.88 295 VAL A N 1
ATOM 2315 C CA . VAL A 1 295 ? -15.333 7.569 9.984 1.00 88.88 295 VAL A CA 1
ATOM 2316 C C . VAL A 1 295 ? -13.818 7.719 10.098 1.00 88.88 295 VAL A C 1
ATOM 2318 O O . VAL A 1 295 ? -13.252 7.477 11.165 1.00 88.88 295 VAL A O 1
ATOM 2321 N N . ASP A 1 296 ? -13.179 8.181 9.026 1.00 89.25 296 ASP A N 1
ATOM 2322 C CA . ASP A 1 296 ? -11.742 8.381 8.949 1.00 89.25 296 ASP A CA 1
ATOM 2323 C C . ASP A 1 296 ? -11.284 9.494 9.900 1.00 89.25 296 ASP A C 1
ATOM 2325 O O . ASP A 1 296 ? -10.394 9.282 10.729 1.00 89.25 296 ASP A O 1
ATOM 2329 N N . GLU A 1 297 ? -11.941 10.657 9.859 1.00 88.12 297 GLU A N 1
ATOM 2330 C CA . GLU A 1 297 ? -11.702 11.767 10.789 1.00 88.12 297 GLU A CA 1
ATOM 2331 C C . GLU A 1 297 ? -11.857 11.313 12.248 1.00 88.12 297 GLU A C 1
ATOM 2333 O O . GLU A 1 297 ? -11.004 11.599 13.093 1.00 88.12 297 GLU A O 1
ATOM 2338 N N . HIS A 1 298 ? -12.909 10.549 12.555 1.00 90.69 298 HIS A N 1
ATOM 2339 C CA . HIS A 1 298 ? -13.140 10.007 13.894 1.00 90.69 298 HIS A CA 1
ATOM 2340 C C . HIS A 1 298 ? -12.035 9.038 14.341 1.00 90.69 298 HIS A C 1
ATOM 2342 O O . HIS A 1 298 ? -11.481 9.197 15.433 1.00 90.69 298 HIS A O 1
ATOM 2348 N N . ALA A 1 299 ? -11.663 8.063 13.510 1.00 92.31 299 ALA A N 1
ATOM 2349 C CA . ALA A 1 299 ? -10.624 7.094 13.851 1.00 92.31 299 ALA A CA 1
ATOM 2350 C C . ALA A 1 299 ? -9.249 7.762 14.043 1.00 92.31 299 ALA A C 1
ATOM 2352 O O . ALA A 1 299 ? -8.540 7.433 15.000 1.00 92.31 299 ALA A O 1
ATOM 2353 N N . LEU A 1 300 ? -8.910 8.763 13.221 1.00 90.06 300 LEU A N 1
ATOM 2354 C CA . LEU A 1 300 ? -7.698 9.577 13.381 1.00 90.06 300 LEU A CA 1
ATOM 2355 C C . LEU A 1 300 ? -7.710 10.379 14.691 1.00 90.06 300 LEU A C 1
ATOM 2357 O O . LEU A 1 300 ? -6.703 10.414 15.405 1.00 90.06 300 LEU A O 1
ATOM 2361 N N . LEU A 1 301 ? -8.848 10.983 15.054 1.00 90.06 301 LEU A N 1
ATOM 2362 C CA . LEU A 1 301 ? -9.006 11.689 16.331 1.00 90.06 301 LEU A CA 1
ATOM 2363 C C . LEU A 1 301 ? -8.803 10.752 17.527 1.00 90.06 301 LEU A C 1
ATOM 2365 O O . LEU A 1 301 ? -8.152 11.130 18.504 1.00 90.06 301 LEU A O 1
ATOM 2369 N N . VAL A 1 302 ? -9.332 9.527 17.469 1.00 92.19 302 VAL A N 1
ATOM 2370 C CA . VAL A 1 302 ? -9.126 8.521 18.523 1.00 92.19 302 VAL A CA 1
ATOM 2371 C C . VAL A 1 302 ? -7.665 8.050 18.549 1.00 92.19 302 VAL A C 1
ATOM 2373 O O . VAL A 1 302 ? -7.097 7.885 19.631 1.00 92.19 302 VAL A O 1
ATOM 2376 N N . ALA A 1 303 ? -7.005 7.892 17.398 1.00 91.06 303 ALA A N 1
ATOM 2377 C CA . ALA A 1 303 ? -5.599 7.483 17.324 1.00 91.06 303 ALA A CA 1
ATOM 2378 C C . ALA A 1 303 ? -4.657 8.471 18.041 1.00 91.06 303 ALA A C 1
ATOM 2380 O O . ALA A 1 303 ? -3.699 8.052 18.700 1.00 91.06 303 ALA A O 1
ATOM 2381 N N . GLN A 1 304 ? -4.969 9.769 18.015 1.00 89.00 304 GLN A N 1
ATOM 2382 C CA . GLN A 1 304 ? -4.186 10.813 18.690 1.00 89.00 304 GLN A CA 1
ATOM 2383 C C . GLN A 1 304 ? -4.382 10.860 20.216 1.00 89.00 304 GLN A C 1
ATOM 2385 O O . GLN A 1 304 ? -3.550 11.414 20.933 1.00 89.00 304 GLN A O 1
ATOM 2390 N N . GLN A 1 305 ? -5.455 10.267 20.743 1.00 89.06 305 GLN A N 1
ATOM 2391 C CA . GLN A 1 305 ? -5.759 10.283 22.177 1.00 89.06 305 GLN A CA 1
ATOM 2392 C C . GLN A 1 305 ? -4.996 9.193 22.941 1.00 89.06 305 GLN A C 1
ATOM 2394 O O . GLN A 1 305 ? -4.581 8.186 22.366 1.00 89.06 305 GLN A O 1
ATOM 2399 N N . LYS A 1 306 ? -4.832 9.365 24.260 1.00 88.38 306 LYS A N 1
ATOM 2400 C CA . LYS A 1 306 ? -4.358 8.306 25.165 1.00 88.38 306 LYS A CA 1
ATOM 2401 C C . LYS A 1 306 ? -5.552 7.549 25.744 1.00 88.38 306 LYS A C 1
ATOM 2403 O O . LYS A 1 306 ? -6.418 8.140 26.385 1.00 88.38 306 LYS A O 1
ATOM 2408 N N . GLN A 1 307 ? -5.561 6.236 25.564 1.00 89.06 307 GLN A N 1
ATOM 2409 C CA . GLN A 1 307 ? -6.595 5.344 26.075 1.00 89.06 307 GLN A CA 1
ATOM 2410 C C . GLN A 1 307 ? -6.151 4.753 27.414 1.00 89.06 307 GLN A C 1
ATOM 2412 O O . GLN A 1 307 ? -5.021 4.291 27.545 1.00 89.06 307 GLN A O 1
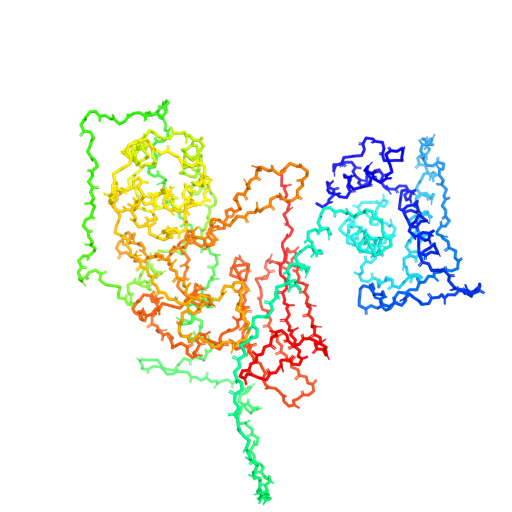ATOM 2417 N N . LYS A 1 308 ? -7.035 4.762 28.419 1.00 90.06 308 LYS A N 1
ATOM 2418 C CA . LYS A 1 308 ? -6.726 4.227 29.756 1.00 90.06 308 LYS A CA 1
ATOM 2419 C C . LYS A 1 308 ? -6.664 2.699 29.775 1.00 90.06 308 LYS A C 1
ATOM 2421 O O . LYS A 1 308 ? -5.877 2.129 30.519 1.00 90.06 308 LYS A O 1
ATOM 2426 N N . ASN A 1 309 ? -7.543 2.048 29.020 1.00 92.69 309 ASN A N 1
ATOM 2427 C CA . ASN A 1 309 ? -7.656 0.594 28.911 1.00 92.69 309 ASN A CA 1
ATOM 2428 C C . ASN A 1 309 ? -8.337 0.220 27.588 1.00 92.69 309 ASN A C 1
ATOM 2430 O O . ASN A 1 309 ? -8.875 1.092 26.895 1.00 92.69 309 ASN A O 1
ATOM 2434 N N . PHE A 1 310 ? -8.349 -1.070 27.254 1.00 94.19 310 PHE A N 1
ATOM 2435 C CA . PHE A 1 310 ? -8.914 -1.560 25.999 1.00 94.19 310 PHE A CA 1
ATOM 2436 C C . PHE A 1 310 ? -10.429 -1.314 25.894 1.00 94.19 310 PHE A C 1
ATOM 2438 O O . PHE A 1 310 ? -10.939 -0.959 24.833 1.00 94.19 310 PHE A O 1
ATOM 2445 N N . LYS A 1 311 ? -11.156 -1.377 27.021 1.00 94.44 311 LYS A N 1
ATOM 2446 C CA . LYS A 1 311 ? -12.590 -1.027 27.088 1.00 94.44 311 LYS A CA 1
ATOM 2447 C C . LYS A 1 311 ? -12.872 0.386 26.599 1.00 94.44 311 LYS A C 1
ATOM 2449 O O . LYS A 1 311 ? -13.829 0.598 25.860 1.00 94.44 311 LYS A O 1
ATOM 2454 N N . GLN A 1 312 ? -12.066 1.349 27.032 1.00 93.81 312 GLN A N 1
ATOM 2455 C CA . GLN A 1 312 ? -12.217 2.730 26.600 1.00 93.81 312 GLN A CA 1
ATOM 2456 C C . GLN A 1 312 ? -11.881 2.889 25.115 1.00 93.81 312 GLN A C 1
ATOM 2458 O O . GLN A 1 312 ? -12.591 3.620 24.430 1.00 93.81 312 GLN A O 1
ATOM 2463 N N . LEU A 1 313 ? -10.847 2.194 24.627 1.00 95.12 313 LEU A N 1
ATOM 2464 C CA . LEU A 1 313 ? -10.470 2.208 23.214 1.00 95.12 313 LEU A CA 1
ATOM 2465 C C . LEU A 1 313 ? -11.632 1.760 22.319 1.00 95.12 313 LEU A C 1
ATOM 2467 O O . LEU A 1 313 ? -12.069 2.532 21.473 1.00 95.12 313 LEU A O 1
ATOM 2471 N N . ILE A 1 314 ? -12.165 0.557 22.539 1.00 96.00 314 ILE A N 1
ATOM 2472 C CA . ILE A 1 314 ? -13.255 0.006 21.719 1.00 96.00 314 ILE A CA 1
ATOM 2473 C C . ILE A 1 314 ? -14.518 0.868 21.812 1.00 96.00 314 ILE A C 1
ATOM 2475 O O . ILE A 1 314 ? -15.158 1.139 20.798 1.00 96.00 314 ILE A O 1
ATOM 2479 N N . TRP A 1 315 ? -14.855 1.356 23.011 1.00 94.06 315 TRP A N 1
ATOM 2480 C CA . TRP A 1 315 ? -15.977 2.278 23.188 1.00 94.06 315 TRP A CA 1
ATOM 2481 C C . TRP A 1 315 ? -15.825 3.528 22.318 1.00 94.06 315 TRP A C 1
ATOM 2483 O O . TRP A 1 315 ? -16.730 3.859 21.559 1.00 94.06 315 TRP A O 1
ATOM 2493 N N . GLN A 1 316 ? -14.686 4.215 22.424 1.00 94.06 316 GLN A N 1
ATOM 2494 C CA . GLN A 1 316 ? -14.440 5.450 21.684 1.00 94.06 316 GLN A CA 1
ATOM 2495 C C . GLN A 1 316 ? -14.389 5.207 20.181 1.00 94.06 316 GLN A C 1
ATOM 2497 O O . GLN A 1 316 ? -14.941 6.002 19.429 1.00 94.06 316 GLN A O 1
ATOM 2502 N N . LEU A 1 317 ? -13.737 4.126 19.755 1.00 94.50 317 LEU A N 1
ATOM 2503 C CA . LEU A 1 317 ? -13.514 3.842 18.347 1.00 94.50 317 LEU A CA 1
ATOM 2504 C C . LEU A 1 317 ? -14.811 3.448 17.630 1.00 94.50 317 LEU A C 1
ATOM 2506 O O . LEU A 1 317 ? -15.057 3.954 16.543 1.00 94.50 317 LEU A O 1
ATOM 2510 N N . ILE A 1 318 ? -15.653 2.618 18.254 1.00 93.94 318 ILE A N 1
ATOM 2511 C CA . ILE A 1 318 ? -16.809 1.989 17.594 1.00 93.94 318 ILE A CA 1
ATOM 2512 C C . ILE A 1 318 ? -18.152 2.535 18.090 1.00 93.94 318 ILE A C 1
ATOM 2514 O O . ILE A 1 318 ? -18.996 2.970 17.308 1.00 93.94 318 ILE A O 1
ATOM 2518 N N . TYR A 1 319 ? -18.369 2.538 19.404 1.00 90.94 319 TYR A N 1
ATOM 2519 C CA . TYR A 1 319 ? -19.710 2.713 19.972 1.00 90.94 319 TYR A CA 1
ATOM 2520 C C . TYR A 1 319 ? -20.073 4.175 20.266 1.00 90.94 319 TYR A C 1
ATOM 2522 O O . TYR A 1 319 ? -21.238 4.552 20.174 1.00 90.94 319 TYR A O 1
ATOM 2530 N N . ALA A 1 320 ? -19.091 5.031 20.564 1.00 88.38 320 ALA A N 1
ATOM 2531 C CA . ALA A 1 320 ? -19.316 6.419 20.978 1.00 88.38 320 ALA A CA 1
ATOM 2532 C C . ALA A 1 320 ? -19.947 7.312 19.893 1.00 88.38 320 ALA A C 1
ATOM 2534 O O . ALA A 1 320 ? -20.476 8.375 20.214 1.00 88.38 320 ALA A O 1
ATOM 2535 N N . ARG A 1 321 ? -19.881 6.900 18.621 1.00 85.69 321 ARG A N 1
ATOM 2536 C CA . ARG A 1 321 ? -20.505 7.580 17.469 1.00 85.69 321 ARG A CA 1
ATOM 2537 C C . ARG A 1 321 ? -21.635 6.774 16.829 1.00 85.69 321 ARG A C 1
ATOM 2539 O O . ARG A 1 321 ? -22.096 7.127 15.747 1.00 85.69 321 ARG A O 1
ATOM 2546 N N . ASN A 1 322 ? -22.080 5.710 17.501 1.00 84.56 322 ASN A N 1
ATOM 2547 C CA . ASN A 1 322 ? -23.113 4.808 17.004 1.00 84.56 322 ASN A CA 1
ATOM 2548 C C . ASN A 1 322 ? -22.786 4.250 15.604 1.00 84.56 322 ASN A C 1
ATOM 2550 O O . ASN A 1 322 ? -23.638 4.255 14.722 1.00 84.56 322 ASN A O 1
ATOM 2554 N N . ILE A 1 323 ? -21.541 3.805 15.387 1.00 87.62 323 ILE A N 1
ATOM 2555 C CA . ILE A 1 323 ? -21.143 3.175 14.122 1.00 87.62 323 ILE A CA 1
ATOM 2556 C C . ILE A 1 323 ? -21.772 1.780 14.079 1.00 87.62 323 ILE A C 1
ATOM 2558 O O . ILE A 1 323 ? -21.387 0.876 14.834 1.00 87.62 323 ILE A O 1
ATOM 2562 N N . THR A 1 324 ? -22.788 1.620 13.233 1.00 85.06 324 THR A N 1
ATOM 2563 C CA . THR A 1 324 ? -23.585 0.383 13.172 1.00 85.06 324 THR A CA 1
ATOM 2564 C C . THR A 1 324 ? -23.219 -0.509 11.998 1.00 85.06 324 THR A C 1
ATOM 2566 O O . THR A 1 324 ? -23.297 -1.724 12.138 1.00 85.06 324 THR A O 1
ATOM 2569 N N . SER A 1 325 ? -22.759 0.074 10.890 1.00 88.88 325 SER A N 1
ATOM 2570 C CA . SER A 1 325 ? -22.302 -0.670 9.718 1.00 88.88 325 SER A CA 1
ATOM 2571 C C . SER A 1 325 ? -21.022 -1.459 10.006 1.00 88.88 325 SER A C 1
ATOM 2573 O O . SER A 1 325 ? -20.041 -0.896 10.499 1.00 88.88 325 SER A O 1
ATOM 2575 N N . GLU A 1 326 ? -21.004 -2.748 9.649 1.00 90.50 326 GLU A N 1
ATOM 2576 C CA . GLU A 1 326 ? -19.807 -3.593 9.740 1.00 90.50 326 GLU A CA 1
ATOM 2577 C C . GLU A 1 326 ? -18.648 -2.985 8.941 1.00 90.50 326 GLU A C 1
ATOM 2579 O O . GLU A 1 326 ? -17.541 -2.843 9.460 1.00 90.50 326 GLU A O 1
ATOM 2584 N N . LEU A 1 327 ? -18.922 -2.516 7.720 1.00 89.56 327 LEU A N 1
ATOM 2585 C CA . LEU A 1 327 ? -17.943 -1.866 6.849 1.00 89.56 327 LEU A CA 1
ATOM 2586 C C . LEU A 1 327 ? -17.286 -0.644 7.515 1.00 89.56 327 LEU A C 1
ATOM 2588 O O . LEU A 1 327 ? -16.061 -0.502 7.490 1.00 89.56 327 LEU A O 1
ATOM 2592 N N . GLU A 1 328 ? -18.081 0.229 8.141 1.00 91.62 328 GLU A N 1
ATOM 2593 C CA . GLU A 1 328 ? -17.571 1.420 8.833 1.00 91.62 328 GLU A CA 1
ATOM 2594 C C . GLU A 1 328 ? -16.765 1.051 10.088 1.00 91.62 328 GLU A C 1
ATOM 2596 O O . GLU A 1 328 ? -15.729 1.662 10.358 1.00 91.62 328 GLU A O 1
ATOM 2601 N N . ARG A 1 329 ? -17.181 0.019 10.839 1.00 94.56 329 ARG A N 1
ATOM 2602 C CA . ARG A 1 329 ? -16.413 -0.487 11.990 1.00 94.56 329 ARG A CA 1
ATOM 2603 C C . ARG A 1 329 ? -15.048 -1.014 11.559 1.00 94.56 329 ARG A C 1
ATOM 2605 O O . ARG A 1 329 ? -14.039 -0.660 12.168 1.00 94.56 329 ARG A O 1
ATOM 2612 N N . VAL A 1 330 ? -15.001 -1.810 10.489 1.00 96.19 330 VAL A N 1
ATOM 2613 C CA . VAL A 1 330 ? -13.750 -2.336 9.923 1.00 96.19 330 VAL A CA 1
ATOM 2614 C C . VAL A 1 330 ? -12.860 -1.189 9.438 1.00 96.19 330 VAL A C 1
ATOM 2616 O O . VAL A 1 330 ? -11.663 -1.191 9.731 1.00 96.19 330 VAL A O 1
ATOM 2619 N N . ARG A 1 331 ? -13.428 -0.173 8.766 1.00 93.69 331 ARG A N 1
ATOM 2620 C CA . ARG A 1 331 ? -12.690 1.029 8.339 1.00 93.69 331 ARG A CA 1
ATOM 2621 C C . ARG A 1 331 ? -12.070 1.767 9.523 1.00 93.69 331 ARG A C 1
ATOM 2623 O O . ARG A 1 331 ? -10.879 2.074 9.485 1.00 93.69 331 ARG A O 1
ATOM 2630 N N . ALA A 1 332 ? -12.845 1.996 10.584 1.00 95.19 332 ALA A N 1
ATOM 2631 C CA . ALA A 1 332 ? -12.367 2.666 11.789 1.00 95.19 332 ALA A CA 1
ATOM 2632 C C . ALA A 1 332 ? -11.210 1.899 12.452 1.00 95.19 332 ALA A C 1
ATOM 2634 O O . ALA A 1 332 ? -10.205 2.504 12.823 1.00 95.19 332 ALA A O 1
ATOM 2635 N N . ILE A 1 333 ? -11.325 0.570 12.569 1.00 97.69 333 ILE A N 1
ATOM 2636 C CA . ILE A 1 333 ? -10.282 -0.293 13.148 1.00 97.69 333 ILE A CA 1
ATOM 2637 C C . ILE A 1 333 ? -9.018 -0.276 12.294 1.00 97.69 333 ILE A C 1
ATOM 2639 O O . ILE A 1 333 ? -7.937 -0.052 12.838 1.00 97.69 333 ILE A O 1
ATOM 2643 N N . PHE A 1 334 ? -9.149 -0.483 10.980 1.00 96.25 334 PHE A N 1
ATOM 2644 C CA . PHE A 1 334 ? -8.022 -0.460 10.047 1.00 96.25 334 PHE A CA 1
ATOM 2645 C C . PHE A 1 334 ? -7.271 0.867 10.146 1.00 96.25 334 PHE A C 1
ATOM 2647 O O . PHE A 1 334 ? -6.065 0.885 10.386 1.00 96.25 334 PHE A O 1
ATOM 2654 N N . LEU A 1 335 ? -7.987 1.989 10.030 1.00 93.25 335 LEU A N 1
ATOM 2655 C CA . LEU A 1 335 ? -7.357 3.302 10.035 1.00 93.25 335 LEU A CA 1
ATOM 2656 C C . LEU A 1 335 ? -6.710 3.622 11.382 1.00 93.25 335 LEU A C 1
ATOM 2658 O O . LEU A 1 335 ? -5.582 4.117 11.419 1.00 93.25 335 LEU A O 1
ATOM 2662 N N . TRP A 1 336 ? -7.393 3.319 12.489 1.00 95.25 336 TRP A N 1
ATOM 2663 C CA . TRP A 1 336 ? -6.837 3.523 13.822 1.00 95.25 336 TRP A CA 1
ATOM 2664 C C . TRP A 1 336 ? -5.549 2.719 14.004 1.00 95.25 336 TRP A C 1
ATOM 2666 O O . TRP A 1 336 ? -4.537 3.280 14.418 1.00 95.25 336 TRP A O 1
ATOM 2676 N N . LEU A 1 337 ? -5.558 1.431 13.649 1.00 94.38 337 LEU A N 1
ATOM 2677 C CA . LEU A 1 337 ? -4.408 0.551 13.836 1.00 94.38 337 LEU A CA 1
ATOM 2678 C C . LEU A 1 337 ? -3.220 0.970 12.957 1.00 94.38 337 LEU A C 1
ATOM 2680 O O . LEU A 1 337 ? -2.093 1.002 13.442 1.00 94.38 337 LEU A O 1
ATOM 2684 N N . CYS A 1 338 ? -3.475 1.361 11.704 1.00 91.50 338 CYS A N 1
ATOM 2685 C CA . CYS A 1 338 ? -2.439 1.779 10.756 1.00 91.50 338 CYS A CA 1
ATOM 2686 C C . CYS A 1 338 ? -1.822 3.158 11.046 1.00 91.50 338 CYS A C 1
ATOM 2688 O O . CYS A 1 338 ? -0.767 3.486 10.504 1.00 91.50 338 CYS A O 1
ATOM 2690 N N . THR A 1 339 ? -2.469 3.989 11.869 1.00 89.38 339 THR A N 1
ATOM 2691 C CA . THR A 1 339 ? -2.012 5.364 12.161 1.00 89.38 339 THR A CA 1
ATOM 2692 C C . THR A 1 339 ? -1.596 5.583 13.612 1.00 89.38 339 THR A C 1
ATOM 2694 O O . THR A 1 339 ? -0.884 6.548 13.915 1.00 89.38 339 THR A O 1
ATOM 2697 N N . LYS A 1 340 ? -2.002 4.697 14.527 1.00 89.94 340 LYS A N 1
ATOM 2698 C CA . LYS A 1 340 ? -1.586 4.730 15.927 1.00 89.94 340 LYS A CA 1
ATOM 2699 C C . LYS A 1 340 ? -0.101 4.384 16.050 1.00 89.94 340 LYS A C 1
ATOM 2701 O O . LYS A 1 340 ? 0.351 3.340 15.601 1.00 89.94 340 LYS A O 1
ATOM 2706 N N . ASP A 1 341 ? 0.651 5.219 16.768 1.00 85.62 341 ASP A N 1
ATOM 2707 C CA . ASP A 1 341 ? 2.030 4.896 17.154 1.00 85.62 341 ASP A CA 1
ATOM 2708 C C . ASP A 1 341 ? 2.040 3.866 18.300 1.00 85.62 341 ASP A C 1
ATOM 2710 O O . ASP A 1 341 ? 2.133 4.215 19.482 1.00 85.62 341 ASP A O 1
ATOM 2714 N N . LEU A 1 342 ? 1.894 2.587 17.945 1.00 85.50 342 LEU A N 1
ATOM 2715 C CA . LEU A 1 342 ? 1.816 1.463 18.888 1.00 85.50 342 LEU A CA 1
ATOM 2716 C C . LEU A 1 342 ? 3.113 1.299 19.697 1.00 85.50 342 LEU A C 1
ATOM 2718 O O . LEU A 1 342 ? 3.064 0.901 20.860 1.00 85.50 342 LEU A O 1
ATOM 2722 N N . ASN A 1 343 ? 4.254 1.743 19.156 1.00 82.00 343 ASN A N 1
ATOM 2723 C CA . ASN A 1 343 ? 5.540 1.758 19.862 1.00 82.00 343 ASN A CA 1
ATOM 2724 C C . ASN A 1 343 ? 5.538 2.654 21.110 1.00 82.00 343 ASN A C 1
ATOM 2726 O O . ASN A 1 343 ? 6.289 2.410 22.054 1.00 82.00 343 ASN A O 1
ATOM 2730 N N . LYS A 1 344 ? 4.683 3.683 21.139 1.00 83.94 344 LYS A N 1
ATOM 2731 C CA . LYS A 1 344 ? 4.530 4.605 22.279 1.00 83.94 344 LYS A CA 1
ATOM 2732 C C . LYS A 1 344 ? 3.301 4.307 23.132 1.00 83.94 344 LYS A C 1
ATOM 2734 O O . LYS A 1 344 ? 3.060 4.996 24.125 1.00 83.94 344 LYS A O 1
ATOM 2739 N N . MET A 1 345 ? 2.497 3.319 22.750 1.00 85.00 345 MET A N 1
ATOM 2740 C CA . MET A 1 345 ? 1.281 2.984 23.474 1.00 85.00 345 MET A CA 1
ATOM 2741 C C . MET A 1 345 ? 1.620 2.287 24.794 1.00 85.00 345 MET A C 1
ATOM 2743 O O . MET A 1 345 ? 2.479 1.406 24.852 1.00 85.00 345 MET A O 1
ATOM 2747 N N . ASN A 1 346 ? 0.938 2.693 25.871 1.00 89.19 346 ASN A N 1
ATOM 2748 C CA . ASN A 1 346 ? 1.085 2.059 27.173 1.00 89.19 346 ASN A CA 1
ATOM 2749 C C . ASN A 1 346 ? -0.235 2.042 27.961 1.00 89.19 346 ASN A C 1
ATOM 2751 O O . ASN A 1 346 ? -0.813 3.097 28.227 1.00 89.19 346 ASN A O 1
ATOM 2755 N N . PHE A 1 347 ? -0.664 0.847 28.355 1.00 90.69 347 PHE A N 1
ATOM 2756 C CA . PHE A 1 347 ? -1.681 0.561 29.363 1.00 90.69 347 PHE A CA 1
ATOM 2757 C C . PHE A 1 347 ? -1.035 0.189 30.704 1.00 90.69 347 PHE A C 1
ATOM 2759 O O . PHE A 1 347 ? 0.038 -0.409 30.755 1.00 90.69 347 PHE A O 1
ATOM 2766 N N . ASP A 1 348 ? -1.712 0.516 31.797 1.00 89.38 348 ASP A N 1
ATOM 2767 C CA . ASP A 1 348 ? -1.259 0.171 33.143 1.00 89.38 348 ASP A CA 1
ATOM 2768 C C . ASP A 1 348 ? -1.895 -1.157 33.592 1.00 89.38 348 ASP A C 1
ATOM 2770 O O . ASP A 1 348 ? -3.051 -1.429 33.267 1.00 89.38 348 ASP A O 1
ATOM 2774 N N . ASN A 1 349 ? -1.176 -1.955 34.392 1.00 89.69 349 ASN A N 1
ATOM 2775 C CA . ASN A 1 349 ? -1.660 -3.222 34.972 1.00 89.69 349 ASN A CA 1
ATOM 2776 C C . ASN A 1 349 ? -2.167 -4.251 33.939 1.00 89.69 349 ASN A C 1
ATOM 2778 O O . ASN A 1 349 ? -3.218 -4.871 34.131 1.00 89.69 349 ASN A O 1
ATOM 2782 N N . VAL A 1 350 ? -1.427 -4.419 32.841 1.00 90.25 350 VAL A N 1
ATOM 2783 C CA . VAL A 1 350 ? -1.745 -5.393 31.787 1.00 90.25 350 VAL A CA 1
ATOM 2784 C C . VAL A 1 350 ? -1.680 -6.818 32.331 1.00 90.25 350 VAL A C 1
ATOM 2786 O O . VAL A 1 350 ? -0.743 -7.178 33.043 1.00 90.25 350 VAL A O 1
ATOM 2789 N N . LYS A 1 351 ? -2.703 -7.615 32.015 1.00 91.81 351 LYS A N 1
ATOM 2790 C CA . LYS A 1 351 ? -2.802 -9.017 32.427 1.00 91.81 351 LYS A CA 1
ATOM 2791 C C . LYS A 1 351 ? -2.339 -9.925 31.280 1.00 91.81 351 LYS A C 1
ATOM 2793 O O . LYS A 1 351 ? -2.673 -9.615 30.139 1.00 91.81 351 LYS A O 1
ATOM 2798 N N . PRO A 1 352 ? -1.677 -11.058 31.569 1.00 91.25 352 PRO A N 1
ATOM 2799 C CA . PRO A 1 352 ? -1.359 -12.049 30.545 1.00 91.25 352 PRO A CA 1
ATOM 2800 C C . PRO A 1 352 ? -2.614 -12.528 29.802 1.00 91.25 352 PRO A C 1
ATOM 2802 O O . PRO A 1 352 ? -3.642 -12.798 30.429 1.00 91.25 352 PRO A O 1
ATOM 2805 N N . GLY A 1 353 ? -2.534 -12.614 28.477 1.00 88.19 353 GLY A N 1
ATOM 2806 C CA . GLY A 1 353 ? -3.618 -12.991 27.571 1.00 88.19 353 GLY A CA 1
ATOM 2807 C C . GLY A 1 353 ? -4.695 -11.920 27.369 1.00 88.19 353 GLY A C 1
ATOM 2808 O O . GLY A 1 353 ? -5.728 -12.212 26.767 1.00 88.19 353 GLY A O 1
ATOM 2809 N N . SER A 1 354 ? -4.514 -10.699 27.889 1.00 93.69 354 SER A N 1
ATOM 2810 C CA . SER A 1 354 ? -5.499 -9.626 27.720 1.00 93.69 354 SER A CA 1
ATOM 2811 C C . SER A 1 354 ? -5.344 -8.921 26.365 1.00 93.69 354 SER A C 1
ATOM 2813 O O . SER A 1 354 ? -4.250 -8.886 25.800 1.00 93.69 354 SER A O 1
ATOM 2815 N N . PRO A 1 355 ? -6.409 -8.299 25.829 1.00 94.25 355 PRO A N 1
ATOM 2816 C CA . PRO A 1 355 ? -6.308 -7.557 24.574 1.00 94.25 355 PRO A CA 1
ATOM 2817 C C . PRO A 1 355 ? -5.361 -6.346 24.667 1.00 94.25 355 PRO A C 1
ATOM 2819 O O . PRO A 1 355 ? -4.775 -5.944 23.663 1.00 94.25 355 PRO A O 1
ATOM 2822 N N . GLU A 1 356 ? -5.161 -5.773 25.861 1.00 95.00 356 GLU A N 1
ATOM 2823 C CA . GLU A 1 356 ? -4.107 -4.779 26.096 1.00 95.00 356 GLU A CA 1
ATOM 2824 C C . GLU A 1 356 ? -2.703 -5.346 25.854 1.00 95.00 356 GLU A C 1
ATOM 2826 O O . GLU A 1 356 ? -1.876 -4.644 25.273 1.00 95.00 356 GLU A O 1
ATOM 2831 N N . GLU A 1 357 ? -2.435 -6.588 26.279 1.00 94.12 357 GLU A N 1
ATOM 2832 C CA . GLU A 1 357 ? -1.152 -7.262 26.047 1.00 94.12 357 GLU A CA 1
ATOM 2833 C C . GLU A 1 357 ? -0.911 -7.445 24.551 1.00 94.12 357 GLU A C 1
ATOM 2835 O O . GLU A 1 357 ? 0.139 -7.041 24.061 1.00 94.12 357 GLU A O 1
ATOM 2840 N N . THR A 1 358 ? -1.916 -7.917 23.803 1.00 92.75 358 THR A N 1
ATOM 2841 C CA . THR A 1 358 ? -1.818 -8.080 22.342 1.00 92.75 358 THR A CA 1
ATOM 2842 C C . THR A 1 358 ? -1.394 -6.785 21.639 1.00 92.75 358 THR A C 1
ATOM 2844 O O . THR A 1 358 ? -0.526 -6.807 20.770 1.00 92.75 358 THR A O 1
ATOM 2847 N N . LEU A 1 359 ? -1.977 -5.640 22.017 1.00 91.81 359 LEU A N 1
ATOM 2848 C CA . LEU A 1 359 ? -1.610 -4.345 21.428 1.00 91.81 359 LEU A CA 1
ATOM 2849 C C . LEU A 1 359 ? -0.214 -3.876 21.859 1.00 91.81 359 LEU A C 1
ATOM 2851 O O . LEU A 1 359 ? 0.499 -3.260 21.068 1.00 91.81 359 LEU A O 1
ATOM 2855 N N . MET A 1 360 ? 0.181 -4.144 23.106 1.00 90.19 360 MET A N 1
ATOM 2856 C CA . MET A 1 360 ? 1.520 -3.813 23.593 1.00 90.19 360 MET A CA 1
ATOM 2857 C C . MET A 1 360 ? 2.613 -4.660 22.952 1.00 90.19 360 MET A C 1
ATOM 2859 O O . MET A 1 360 ? 3.710 -4.155 22.722 1.00 90.19 360 MET A O 1
ATOM 2863 N N . ASP A 1 361 ? 2.334 -5.929 22.683 1.00 90.12 361 ASP A N 1
ATOM 2864 C CA . ASP A 1 361 ? 3.311 -6.905 22.212 1.00 90.12 361 ASP A CA 1
ATOM 2865 C C . ASP A 1 361 ? 3.823 -6.619 20.796 1.00 90.12 361 ASP A C 1
ATOM 2867 O O . ASP A 1 361 ? 4.905 -7.089 20.435 1.00 90.12 361 ASP A O 1
ATOM 2871 N N . ILE A 1 362 ? 3.126 -5.765 20.035 1.00 86.31 362 ILE A N 1
ATOM 2872 C CA . ILE A 1 362 ? 3.603 -5.230 18.751 1.00 86.31 362 ILE A CA 1
ATOM 2873 C C . ILE A 1 362 ? 4.947 -4.515 18.929 1.00 86.31 362 ILE A C 1
ATOM 2875 O O . ILE A 1 362 ? 5.883 -4.778 18.181 1.00 86.31 362 ILE A O 1
ATOM 2879 N N . ARG A 1 363 ? 5.101 -3.663 19.957 1.00 83.31 363 ARG A N 1
ATOM 2880 C CA . ARG A 1 363 ? 6.362 -2.921 20.188 1.00 83.31 363 ARG A CA 1
ATOM 2881 C C . ARG A 1 363 ? 7.532 -3.833 20.568 1.00 83.31 363 ARG A C 1
ATOM 2883 O O . ARG A 1 363 ? 8.686 -3.426 20.503 1.00 83.31 363 ARG A O 1
ATOM 2890 N N . ALA A 1 364 ? 7.219 -5.040 21.039 1.00 79.38 364 ALA A N 1
ATOM 2891 C CA . ALA A 1 364 ? 8.183 -6.059 21.425 1.00 79.38 364 ALA A CA 1
ATOM 2892 C C . ALA A 1 364 ? 8.385 -7.118 20.326 1.00 79.38 364 ALA A C 1
ATOM 2894 O O . ALA A 1 364 ? 9.077 -8.102 20.579 1.00 79.38 364 ALA A O 1
ATOM 2895 N N . ASN A 1 365 ? 7.777 -6.943 19.141 1.00 79.06 365 ASN A N 1
ATOM 2896 C CA . ASN A 1 365 ? 7.761 -7.914 18.041 1.00 79.06 365 ASN A CA 1
ATOM 2897 C C . ASN A 1 365 ? 7.312 -9.326 18.468 1.00 79.06 365 ASN A C 1
ATOM 2899 O O . ASN A 1 365 ? 7.754 -10.326 17.909 1.00 79.06 365 ASN A O 1
ATOM 2903 N N . LYS A 1 366 ? 6.444 -9.422 19.482 1.00 84.69 366 LYS A N 1
ATOM 2904 C CA . LYS A 1 366 ? 5.883 -10.696 19.969 1.00 84.69 366 LYS A CA 1
ATOM 2905 C C . LYS A 1 366 ? 4.549 -11.049 19.314 1.00 84.69 366 LYS A C 1
ATOM 2907 O O . LYS A 1 366 ? 4.056 -12.159 19.475 1.00 84.69 366 LYS A O 1
ATOM 2912 N N . THR A 1 367 ? 3.942 -10.092 18.623 1.00 87.44 367 THR A N 1
ATOM 2913 C CA . THR A 1 367 ? 2.625 -10.187 17.992 1.00 87.44 367 THR A CA 1
ATOM 2914 C C . THR A 1 367 ? 2.647 -9.400 16.682 1.00 87.44 367 THR A C 1
ATOM 2916 O O . THR A 1 367 ? 3.404 -8.438 16.555 1.00 87.44 367 THR A O 1
ATOM 2919 N N . SER A 1 368 ? 1.822 -9.801 15.712 1.00 89.12 368 SER A N 1
ATOM 2920 C CA . SER A 1 368 ? 1.675 -9.118 14.422 1.00 89.12 368 SER A CA 1
ATOM 2921 C C . SER A 1 368 ? 0.515 -8.117 14.411 1.00 89.12 368 SER A C 1
ATOM 2923 O O . SER A 1 368 ? -0.427 -8.205 15.207 1.00 89.12 368 SER A O 1
ATOM 2925 N N . TYR A 1 369 ? 0.530 -7.199 13.442 1.00 92.88 369 TYR A N 1
ATOM 2926 C CA . TYR A 1 369 ? -0.615 -6.324 13.169 1.00 92.88 369 TYR A CA 1
ATOM 2927 C C . TYR A 1 369 ? -1.885 -7.126 12.866 1.00 92.88 369 TYR A C 1
ATOM 2929 O O . TYR A 1 369 ? -2.963 -6.746 13.318 1.00 92.88 369 TYR A O 1
ATOM 2937 N N . ALA A 1 370 ? -1.766 -8.258 12.167 1.00 94.69 370 ALA A N 1
ATOM 2938 C CA . ALA A 1 370 ? -2.909 -9.098 11.828 1.00 94.69 370 ALA A CA 1
ATOM 2939 C C . ALA A 1 370 ? -3.583 -9.720 13.065 1.00 94.69 370 ALA A C 1
ATOM 2941 O O . ALA A 1 370 ? -4.810 -9.828 13.141 1.00 94.69 370 ALA A O 1
ATOM 2942 N N . GLN A 1 371 ? -2.793 -10.084 14.078 1.00 94.94 371 GLN A N 1
ATOM 2943 C CA . GLN A 1 371 ? -3.315 -10.581 15.349 1.00 94.94 371 GLN A CA 1
ATOM 2944 C C . GLN A 1 371 ? -3.969 -9.461 16.175 1.00 94.94 371 GLN A C 1
ATOM 2946 O O . GLN A 1 371 ? -5.016 -9.673 16.787 1.00 94.94 371 GLN A O 1
ATOM 2951 N N . ALA A 1 372 ? -3.403 -8.253 16.168 1.00 95.25 372 ALA A N 1
ATOM 2952 C CA . ALA A 1 372 ? -4.020 -7.094 16.809 1.00 95.25 372 ALA A CA 1
ATOM 2953 C C . ALA A 1 372 ? -5.333 -6.674 16.133 1.00 95.25 372 ALA A C 1
ATOM 2955 O O . ALA A 1 372 ? -6.315 -6.386 16.820 1.00 95.25 372 ALA A O 1
ATOM 2956 N N . PHE A 1 373 ? -5.375 -6.695 14.799 1.00 97.50 373 PHE A N 1
ATOM 2957 C CA . PHE A 1 373 ? -6.581 -6.434 14.020 1.00 97.50 373 PHE A CA 1
ATOM 2958 C C . PHE A 1 373 ? -7.678 -7.462 14.313 1.00 97.50 373 PHE A C 1
ATOM 2960 O O . PHE A 1 373 ? -8.818 -7.076 14.573 1.00 97.50 373 PHE A O 1
ATOM 2967 N N . LEU A 1 374 ? -7.328 -8.754 14.364 1.00 96.75 374 LEU A N 1
ATOM 2968 C CA . LEU A 1 374 ? -8.232 -9.826 14.786 1.00 96.75 374 LEU A CA 1
ATOM 2969 C C . LEU A 1 374 ? -8.825 -9.547 16.173 1.00 96.75 374 LEU A C 1
ATOM 2971 O O . LEU A 1 374 ? -10.043 -9.591 16.345 1.00 96.75 374 LEU A O 1
ATOM 2975 N N . THR A 1 375 ? -7.980 -9.225 17.156 1.00 96.06 375 THR A N 1
ATOM 2976 C CA . THR A 1 375 ? -8.434 -8.912 18.516 1.00 96.06 375 THR A CA 1
ATOM 2977 C C . THR A 1 375 ? -9.400 -7.725 18.518 1.00 96.06 375 THR A C 1
ATOM 2979 O O . THR A 1 375 ? -10.475 -7.818 19.105 1.00 96.06 375 THR A O 1
ATOM 2982 N N . LEU A 1 376 ? -9.074 -6.627 17.828 1.00 97.56 376 LEU A N 1
ATOM 2983 C CA . LEU A 1 376 ? -9.958 -5.459 17.732 1.00 97.56 376 LEU A CA 1
ATOM 2984 C C . LEU A 1 376 ? -11.306 -5.803 17.080 1.00 97.56 376 LEU A C 1
ATOM 2986 O O . LEU A 1 376 ? -12.340 -5.409 17.615 1.00 97.56 376 LEU A O 1
ATOM 2990 N N . CYS A 1 377 ? -11.304 -6.572 15.986 1.00 97.38 377 CYS A N 1
ATOM 2991 C CA . CYS A 1 377 ? -12.522 -6.999 15.291 1.00 97.38 377 CYS A CA 1
ATOM 2992 C C . CYS A 1 377 ? -13.440 -7.819 16.202 1.00 97.38 377 CYS A C 1
ATOM 2994 O O . CYS A 1 377 ? -14.621 -7.504 16.331 1.00 97.38 377 CYS A O 1
ATOM 2996 N N . ARG A 1 378 ? -12.895 -8.804 16.924 1.00 95.75 378 ARG A N 1
ATOM 2997 C CA . ARG A 1 378 ? -13.697 -9.666 17.807 1.00 95.75 378 ARG A CA 1
ATOM 2998 C C . ARG A 1 378 ? -14.388 -8.899 18.931 1.00 95.75 378 ARG A C 1
ATOM 3000 O O . ARG A 1 378 ? -15.500 -9.242 19.310 1.00 95.75 378 ARG A O 1
ATOM 3007 N N . TYR A 1 379 ? -13.755 -7.854 19.460 1.00 96.00 379 TYR A N 1
ATOM 3008 C CA . TYR A 1 379 ? -14.367 -6.983 20.472 1.00 96.00 379 TYR A CA 1
ATOM 3009 C C . TYR A 1 379 ? -15.266 -5.881 19.887 1.00 96.00 379 TYR A C 1
ATOM 3011 O O . TYR A 1 379 ? -15.986 -5.206 20.630 1.00 96.00 379 TYR A O 1
ATOM 3019 N N . ALA A 1 380 ? -15.226 -5.687 18.571 1.00 95.38 380 ALA A N 1
ATOM 3020 C CA . ALA A 1 380 ? -16.111 -4.809 17.813 1.00 95.38 380 ALA A CA 1
ATOM 3021 C C . ALA A 1 380 ? -17.286 -5.563 17.165 1.00 95.38 380 ALA A C 1
ATOM 3023 O O . ALA A 1 380 ? -17.992 -4.973 16.346 1.00 95.38 380 ALA A O 1
ATOM 3024 N N . ASP A 1 381 ? -17.496 -6.824 17.564 1.00 93.81 381 ASP A N 1
ATOM 3025 C CA . ASP A 1 381 ? -18.559 -7.697 17.058 1.00 93.81 381 ASP A CA 1
ATOM 3026 C C . ASP A 1 381 ? -18.430 -7.963 15.547 1.00 93.81 381 ASP A C 1
ATOM 3028 O O . ASP A 1 381 ? -19.383 -7.839 14.788 1.00 93.81 381 ASP A O 1
ATOM 3032 N N . LEU A 1 382 ? -17.204 -8.260 15.101 1.00 95.00 382 LEU A N 1
ATOM 3033 C CA . LEU A 1 382 ? -16.870 -8.560 13.708 1.00 95.00 382 LEU A CA 1
ATOM 3034 C C . LEU A 1 382 ? -16.144 -9.903 13.617 1.00 95.00 382 LEU A C 1
ATOM 3036 O O . LEU A 1 382 ? -15.097 -10.096 14.250 1.00 95.00 382 LEU A O 1
ATOM 3040 N N . HIS A 1 383 ? -16.656 -10.813 12.787 1.00 94.56 383 HIS A N 1
ATOM 3041 C CA . HIS A 1 383 ? -15.956 -12.058 12.476 1.00 94.56 383 HIS A CA 1
ATOM 3042 C C . HIS A 1 383 ? -14.717 -11.752 11.636 1.00 94.56 383 HIS A C 1
ATOM 3044 O O . HIS A 1 383 ? -14.788 -11.112 10.587 1.00 94.56 383 HIS A O 1
ATOM 3050 N N . CYS A 1 384 ? -13.565 -12.217 12.104 1.00 95.50 384 CYS A N 1
ATOM 3051 C CA . CYS A 1 384 ? -12.281 -11.968 11.475 1.00 95.50 384 CYS A CA 1
ATOM 3052 C C . CYS A 1 384 ? -11.423 -13.226 11.570 1.00 95.50 384 CYS A C 1
ATOM 3054 O O . CYS A 1 384 ? -11.376 -13.882 12.610 1.00 95.50 384 CYS A O 1
ATOM 3056 N N . LYS A 1 385 ? -10.734 -13.544 10.480 1.00 94.44 385 LYS A N 1
ATOM 3057 C CA . LYS A 1 385 ? -9.822 -14.667 10.353 1.00 94.44 385 LYS A CA 1
ATOM 3058 C C . LYS A 1 385 ? -8.392 -14.165 10.292 1.00 94.44 385 LYS A C 1
ATOM 3060 O O . LYS A 1 385 ? -8.097 -13.237 9.544 1.00 94.44 385 LYS A O 1
ATOM 3065 N N . LEU A 1 386 ? -7.491 -14.809 11.031 1.00 95.75 386 LEU A N 1
ATOM 3066 C CA . LEU A 1 386 ? -6.053 -14.695 10.796 1.00 95.75 386 LEU A CA 1
ATOM 3067 C C . LEU A 1 386 ? -5.650 -15.668 9.683 1.00 95.75 386 LEU A C 1
ATOM 3069 O O . LEU A 1 386 ? -5.852 -16.875 9.817 1.00 95.75 386 LEU A O 1
ATOM 3073 N N . ILE A 1 387 ? -5.071 -15.141 8.611 1.00 95.81 387 ILE A N 1
ATOM 3074 C CA . ILE A 1 387 ? -4.557 -15.906 7.477 1.00 95.81 387 ILE A CA 1
ATOM 3075 C C . ILE A 1 387 ? -3.036 -15.894 7.557 1.00 95.81 387 ILE A C 1
ATOM 3077 O O . ILE A 1 387 ? -2.426 -14.848 7.755 1.00 95.81 387 ILE A O 1
ATOM 3081 N N . SER A 1 388 ? -2.423 -17.064 7.402 1.00 94.19 388 SER A N 1
ATOM 3082 C CA . SER A 1 388 ? -0.971 -17.210 7.294 1.00 94.19 388 SER A CA 1
ATOM 3083 C C . SER A 1 388 ? -0.609 -17.707 5.903 1.00 94.19 388 SER A C 1
ATOM 3085 O O . SER A 1 388 ? -1.292 -18.576 5.357 1.00 94.19 388 SER A O 1
ATOM 3087 N N . GLY A 1 389 ? 0.493 -17.210 5.356 1.00 94.50 389 GLY A N 1
ATOM 3088 C CA . GLY A 1 389 ? 0.936 -17.559 4.014 1.00 94.50 389 GLY A CA 1
ATOM 3089 C C . GLY A 1 389 ? 2.315 -17.009 3.688 1.00 94.50 389 GLY A C 1
ATOM 3090 O O . GLY A 1 389 ? 3.092 -16.673 4.582 1.00 94.50 389 GLY A O 1
ATOM 3091 N N . TYR A 1 390 ? 2.581 -16.891 2.395 1.00 94.06 390 TYR A N 1
ATOM 3092 C CA . TYR A 1 390 ? 3.756 -16.235 1.841 1.00 94.06 390 TYR A CA 1
ATOM 3093 C C . TYR A 1 390 ? 3.397 -14.860 1.294 1.00 94.06 390 TYR A C 1
ATOM 3095 O O . TYR A 1 390 ? 2.300 -14.666 0.765 1.00 94.06 390 TYR A O 1
ATOM 3103 N N . ALA A 1 391 ? 4.340 -13.922 1.370 1.00 91.75 391 ALA A N 1
ATOM 3104 C CA . ALA A 1 391 ? 4.204 -12.639 0.699 1.00 91.75 391 ALA A CA 1
ATOM 3105 C C . ALA A 1 391 ? 5.446 -12.255 -0.113 1.00 91.75 391 ALA A C 1
ATOM 3107 O O . ALA A 1 391 ? 6.584 -12.435 0.325 1.00 91.75 391 ALA A O 1
ATOM 3108 N N . LYS A 1 392 ? 5.234 -11.644 -1.285 1.00 88.62 392 LYS A N 1
ATOM 3109 C CA . LYS A 1 392 ? 6.289 -11.036 -2.115 1.00 88.62 392 LYS A CA 1
ATOM 3110 C C . LYS A 1 392 ? 6.728 -9.688 -1.527 1.00 88.62 392 LYS A C 1
ATOM 3112 O O . LYS A 1 392 ? 6.462 -8.623 -2.088 1.00 88.62 392 LYS A O 1
ATOM 3117 N N . GLY A 1 393 ? 7.329 -9.754 -0.339 1.00 78.44 393 GLY A N 1
ATOM 3118 C CA . GLY A 1 393 ? 7.798 -8.605 0.435 1.00 78.44 393 GLY A CA 1
ATOM 3119 C C . GLY A 1 393 ? 9.077 -7.969 -0.118 1.00 78.44 393 GLY A C 1
ATOM 3120 O O . GLY A 1 393 ? 9.445 -8.165 -1.272 1.00 78.44 393 GLY A O 1
ATOM 3121 N N . VAL A 1 394 ? 9.772 -7.199 0.724 1.00 65.62 394 VAL A N 1
ATOM 3122 C CA . VAL A 1 394 ? 10.960 -6.412 0.332 1.00 65.62 394 VAL A CA 1
ATOM 3123 C C . VAL A 1 394 ? 12.092 -7.278 -0.232 1.00 65.62 394 VAL A C 1
ATOM 3125 O O . VAL A 1 394 ? 12.764 -6.851 -1.163 1.00 65.62 394 VAL A O 1
ATOM 3128 N N . HIS A 1 395 ? 12.256 -8.498 0.279 1.00 69.19 395 HIS A N 1
ATOM 3129 C CA . HIS A 1 395 ? 13.333 -9.412 -0.118 1.00 69.19 395 HIS A CA 1
ATOM 3130 C C . HIS A 1 395 ? 12.954 -10.363 -1.266 1.00 69.19 395 HIS A C 1
ATOM 3132 O O . HIS A 1 395 ? 13.716 -11.272 -1.577 1.00 69.19 395 HIS A O 1
ATOM 3138 N N . TYR A 1 396 ? 11.764 -10.226 -1.858 1.00 80.69 396 TYR A N 1
ATOM 3139 C CA . TYR A 1 396 ? 11.364 -11.080 -2.976 1.00 80.69 396 TYR A CA 1
ATOM 3140 C C . TYR A 1 396 ? 12.023 -10.625 -4.283 1.00 80.69 396 TYR A C 1
ATOM 3142 O O . TYR A 1 396 ? 11.950 -9.447 -4.641 1.00 80.69 396 TYR A O 1
ATOM 3150 N N . SER A 1 397 ? 12.549 -11.589 -5.040 1.00 76.94 397 SER A N 1
ATOM 3151 C CA . SER A 1 397 ? 13.059 -11.386 -6.400 1.00 76.94 397 SER A CA 1
ATOM 3152 C C . SER A 1 397 ? 12.202 -12.141 -7.427 1.00 76.94 397 SER A C 1
ATOM 3154 O O . SER A 1 397 ? 11.699 -13.224 -7.119 1.00 76.94 397 SER A O 1
ATOM 3156 N N . PRO A 1 398 ? 12.022 -11.619 -8.657 1.00 79.38 398 PRO A N 1
ATOM 3157 C CA . PRO A 1 398 ? 11.252 -12.276 -9.713 1.00 79.38 398 PRO A CA 1
ATOM 3158 C C . PRO A 1 398 ? 11.617 -13.751 -9.937 1.00 79.38 398 PRO A C 1
ATOM 3160 O O . PRO A 1 398 ? 12.739 -14.079 -10.314 1.00 79.38 398 PRO A O 1
ATOM 3163 N N . GLY A 1 399 ? 10.637 -14.640 -9.746 1.00 74.06 399 GLY A N 1
ATOM 3164 C CA . GLY A 1 399 ? 10.798 -16.080 -9.949 1.00 74.06 399 GLY A CA 1
ATOM 3165 C C . GLY A 1 399 ? 11.507 -16.814 -8.804 1.00 74.06 399 GLY A C 1
ATOM 3166 O O . GLY A 1 399 ? 11.872 -17.978 -8.968 1.00 74.06 399 GLY A O 1
ATOM 3167 N N . MET A 1 400 ? 11.683 -16.153 -7.656 1.00 81.56 400 MET A N 1
ATOM 3168 C CA . MET A 1 400 ? 12.042 -16.794 -6.394 1.00 81.56 400 MET A CA 1
ATOM 3169 C C . MET A 1 400 ? 10.959 -17.795 -5.979 1.00 81.56 400 MET A C 1
ATOM 3171 O O . MET A 1 400 ? 9.764 -17.520 -6.106 1.00 81.56 400 MET A O 1
ATOM 3175 N N . GLN A 1 401 ? 11.397 -18.945 -5.470 1.00 85.56 401 GLN A N 1
ATOM 3176 C CA . GLN A 1 401 ? 10.517 -19.979 -4.935 1.00 85.56 401 GLN A CA 1
ATOM 3177 C C . GLN A 1 401 ? 10.360 -19.826 -3.425 1.00 85.56 401 GLN A C 1
ATOM 3179 O O . GLN A 1 401 ? 11.294 -19.413 -2.736 1.00 85.56 401 GLN A O 1
ATOM 3184 N N . PHE A 1 402 ? 9.194 -20.192 -2.906 1.00 84.81 402 PHE A N 1
ATOM 3185 C CA . PHE A 1 402 ? 8.901 -20.128 -1.481 1.00 84.81 402 PHE A CA 1
ATOM 3186 C C . PHE A 1 402 ? 9.080 -21.509 -0.855 1.00 84.81 402 PHE A C 1
ATOM 3188 O O . PHE A 1 402 ? 8.324 -22.442 -1.123 1.00 84.81 402 PHE A O 1
ATOM 3195 N N . THR A 1 403 ? 10.082 -21.643 0.015 1.00 78.69 403 THR A N 1
ATOM 3196 C CA . THR A 1 403 ? 10.326 -22.871 0.781 1.00 78.69 403 THR A CA 1
ATOM 3197 C C . THR A 1 403 ? 10.596 -22.552 2.246 1.00 78.69 403 THR A C 1
ATOM 3199 O O . THR A 1 403 ? 11.351 -21.636 2.557 1.00 78.69 403 THR A O 1
ATOM 3202 N N . GLY A 1 404 ? 10.031 -23.338 3.165 1.00 72.38 404 GLY A N 1
ATOM 3203 C CA . GLY A 1 404 ? 10.366 -23.246 4.588 1.00 72.38 404 GLY A CA 1
ATOM 3204 C C . GLY A 1 404 ? 9.783 -22.018 5.301 1.00 72.38 404 GLY A C 1
ATOM 3205 O O . GLY A 1 404 ? 8.585 -21.741 5.204 1.00 72.38 404 GLY A O 1
ATOM 3206 N N . SER A 1 405 ? 10.607 -21.357 6.122 1.00 69.62 405 SER A N 1
ATOM 3207 C CA . SER A 1 405 ? 10.218 -20.240 7.001 1.00 69.62 405 SER A CA 1
ATOM 3208 C C . SER A 1 405 ? 10.317 -18.855 6.370 1.00 69.62 405 SER A C 1
ATOM 3210 O O . SER A 1 405 ? 9.795 -17.905 6.953 1.00 69.62 405 SER A O 1
ATOM 3212 N N . ASP A 1 406 ? 10.965 -18.738 5.217 1.00 68.69 406 ASP A N 1
ATOM 3213 C CA . ASP A 1 406 ? 11.267 -17.447 4.613 1.00 68.69 406 ASP A CA 1
ATOM 3214 C C . ASP A 1 406 ? 10.016 -16.834 3.973 1.00 68.69 406 ASP A C 1
ATOM 3216 O O . ASP A 1 406 ? 9.108 -17.540 3.530 1.00 68.69 406 ASP A O 1
ATOM 3220 N N . HIS A 1 407 ? 9.943 -15.499 3.971 1.00 79.50 407 HIS A N 1
ATOM 3221 C CA . HIS A 1 407 ? 8.819 -14.717 3.431 1.00 79.50 407 HIS A CA 1
ATOM 3222 C C . HIS A 1 407 ? 7.435 -15.050 4.007 1.00 79.50 407 HIS A C 1
ATOM 3224 O O . HIS A 1 407 ? 6.411 -14.748 3.383 1.00 79.50 407 HIS A O 1
ATOM 3230 N N . LYS A 1 408 ? 7.383 -15.660 5.194 1.00 87.88 408 LYS A N 1
ATOM 3231 C CA . LYS A 1 408 ? 6.127 -15.847 5.914 1.00 87.88 408 LYS A CA 1
ATOM 3232 C C . LYS A 1 408 ? 5.522 -14.498 6.257 1.00 87.88 408 LYS A C 1
ATOM 3234 O O . LYS A 1 408 ? 6.198 -13.611 6.771 1.00 87.88 408 LYS A O 1
ATOM 3239 N N . HIS A 1 409 ? 4.230 -14.390 6.003 1.00 91.94 409 HIS A N 1
ATOM 3240 C CA . HIS A 1 409 ? 3.440 -13.221 6.338 1.00 91.94 409 HIS A CA 1
ATOM 3241 C C . HIS A 1 409 ? 2.075 -13.646 6.863 1.00 91.94 409 HIS A C 1
ATOM 3243 O O . HIS A 1 409 ? 1.628 -14.780 6.648 1.00 91.94 409 HIS A O 1
ATOM 3249 N N . CYS A 1 410 ? 1.407 -12.735 7.559 1.00 93.19 410 CYS A N 1
ATOM 3250 C CA . CYS A 1 410 ? 0.043 -12.944 8.011 1.00 93.19 410 CYS A CA 1
ATOM 3251 C C . CYS A 1 410 ? -0.798 -11.685 7.821 1.00 93.19 410 CYS A C 1
ATOM 3253 O O . CYS A 1 410 ? -0.343 -10.571 8.061 1.00 93.19 410 CYS A O 1
ATOM 3255 N N . TRP A 1 411 ? -2.038 -11.887 7.402 1.00 97.31 411 TRP A N 1
ATOM 3256 C CA . TRP A 1 411 ? -3.029 -10.845 7.151 1.00 97.31 411 TRP A CA 1
ATOM 3257 C C . TRP A 1 411 ? -4.398 -11.363 7.588 1.00 97.31 411 TRP A C 1
ATOM 3259 O O . TRP A 1 411 ? -4.496 -12.412 8.232 1.00 97.31 411 TRP A O 1
ATOM 3269 N N . ASN A 1 412 ? -5.469 -10.640 7.276 1.00 97.75 412 ASN A N 1
ATOM 3270 C CA . ASN A 1 412 ? -6.805 -11.003 7.721 1.00 97.75 412 ASN A CA 1
ATOM 3271 C C . ASN A 1 412 ? -7.808 -11.141 6.580 1.00 97.75 412 ASN A C 1
ATOM 3273 O O . ASN A 1 412 ? -7.698 -10.485 5.545 1.00 97.75 412 ASN A O 1
ATOM 3277 N N . ALA A 1 413 ? -8.838 -11.950 6.821 1.00 96.00 413 ALA A N 1
ATOM 3278 C CA . ALA A 1 413 ? -10.128 -11.786 6.169 1.00 96.00 413 ALA A CA 1
ATOM 3279 C C . ALA A 1 413 ? -11.161 -11.371 7.215 1.00 96.00 413 ALA A C 1
ATOM 3281 O O . ALA A 1 413 ? -11.146 -11.879 8.330 1.00 96.00 413 ALA A O 1
ATOM 3282 N N . VAL A 1 414 ? -12.062 -10.464 6.868 1.00 94.88 414 VAL A N 1
ATOM 3283 C CA . VAL A 1 414 ? -13.147 -9.996 7.734 1.00 94.88 414 VAL A CA 1
ATOM 3284 C C . VAL A 1 414 ? -14.479 -10.208 7.029 1.00 94.88 414 VAL A C 1
ATOM 3286 O O . VAL A 1 414 ? -14.576 -9.982 5.822 1.00 94.88 414 VAL A O 1
ATOM 3289 N N . LEU A 1 415 ? -15.480 -10.695 7.758 1.00 91.94 415 LEU A N 1
ATOM 3290 C CA . LEU A 1 415 ? -16.824 -10.909 7.233 1.00 91.94 415 LEU A CA 1
ATOM 3291 C C . LEU A 1 415 ? -17.591 -9.585 7.300 1.00 91.94 415 LEU A C 1
ATOM 3293 O O . LEU A 1 415 ? -17.726 -9.013 8.378 1.00 91.94 415 LEU A O 1
ATOM 3297 N N . ILE A 1 416 ? -18.045 -9.093 6.149 1.00 87.62 416 ILE A N 1
ATOM 3298 C CA . ILE A 1 416 ? -18.842 -7.868 6.022 1.00 87.62 416 ILE A CA 1
ATOM 3299 C C . ILE A 1 416 ? -20.047 -8.193 5.145 1.00 87.62 416 ILE A C 1
ATOM 3301 O O . ILE A 1 416 ? -19.868 -8.642 4.010 1.00 87.62 416 ILE A O 1
ATOM 3305 N N . ASP A 1 417 ? -21.251 -7.977 5.667 1.00 84.81 417 ASP A N 1
ATOM 3306 C CA . ASP A 1 417 ? -22.528 -8.232 4.996 1.00 84.81 417 ASP A CA 1
ATOM 3307 C C . ASP A 1 417 ? -22.595 -9.657 4.402 1.00 84.81 417 ASP A C 1
ATOM 3309 O O . ASP A 1 417 ? -23.024 -9.885 3.271 1.00 84.81 417 ASP A O 1
ATOM 3313 N N . GLY A 1 418 ? -22.097 -10.641 5.161 1.00 83.06 418 GLY A N 1
ATOM 3314 C CA . GLY A 1 418 ? -22.054 -12.052 4.759 1.00 83.06 418 GLY A CA 1
ATOM 3315 C C . GLY A 1 418 ? -20.944 -12.424 3.766 1.00 83.06 418 GLY A C 1
ATOM 3316 O O . GLY A 1 418 ? -20.894 -13.570 3.324 1.00 83.06 418 GLY A O 1
ATOM 3317 N N . THR A 1 419 ? -20.034 -11.502 3.434 1.00 83.50 419 THR A N 1
ATOM 3318 C CA . THR A 1 419 ? -18.944 -11.735 2.472 1.00 83.50 419 THR A CA 1
ATOM 3319 C C . THR A 1 419 ? -17.571 -11.504 3.093 1.00 83.50 419 THR A C 1
ATOM 3321 O O . THR A 1 419 ? -17.310 -10.461 3.691 1.00 83.50 419 THR A O 1
ATOM 3324 N N . TRP A 1 420 ? -16.662 -12.469 2.933 1.00 89.94 420 TRP A N 1
ATOM 3325 C CA . TRP A 1 420 ? -15.276 -12.341 3.387 1.00 89.94 420 TRP A CA 1
ATOM 3326 C C . TRP A 1 420 ? -14.489 -11.366 2.504 1.00 89.94 420 TRP A C 1
ATOM 3328 O O . TRP A 1 420 ? -14.500 -11.472 1.277 1.00 89.94 420 TRP A O 1
ATOM 3338 N N . ARG A 1 421 ? -13.772 -10.429 3.130 1.00 90.00 421 ARG A N 1
ATOM 3339 C CA . ARG A 1 421 ? -12.944 -9.417 2.457 1.00 90.00 421 ARG A CA 1
ATOM 3340 C C . ARG A 1 421 ? -11.548 -9.356 3.074 1.00 90.00 421 ARG A C 1
ATOM 3342 O O . ARG A 1 421 ? -11.410 -9.495 4.285 1.00 90.00 421 ARG A O 1
ATOM 3349 N N . LEU A 1 422 ? -10.519 -9.148 2.253 1.00 94.19 422 LEU A N 1
ATOM 3350 C CA . LEU A 1 422 ? -9.114 -9.240 2.672 1.00 94.19 422 LEU A CA 1
ATOM 3351 C C . LEU A 1 422 ? -8.574 -7.898 3.178 1.00 94.19 422 LEU A C 1
ATOM 3353 O O . LEU A 1 422 ? -8.798 -6.858 2.561 1.00 94.19 422 LEU A O 1
ATOM 3357 N N . VAL A 1 423 ? -7.830 -7.922 4.282 1.00 96.44 423 VAL A N 1
ATOM 3358 C CA . VAL A 1 423 ? -7.226 -6.737 4.904 1.00 96.44 423 VAL A CA 1
ATOM 3359 C C . VAL A 1 423 ? -5.799 -7.054 5.340 1.00 96.44 423 VAL A C 1
ATOM 3361 O O . VAL A 1 423 ? -5.575 -8.060 6.009 1.00 96.44 423 VAL A O 1
ATOM 3364 N N . ASP A 1 424 ? -4.853 -6.167 5.031 1.00 95.56 424 ASP A N 1
ATOM 3365 C CA . ASP A 1 424 ? -3.497 -6.212 5.588 1.00 95.56 424 ASP A CA 1
ATOM 3366 C C . ASP A 1 424 ? -3.154 -4.886 6.282 1.00 95.56 424 ASP A C 1
ATOM 3368 O O . ASP A 1 424 ? -2.890 -3.859 5.654 1.00 95.56 424 ASP A O 1
ATOM 3372 N N . CYS A 1 425 ? -3.169 -4.914 7.615 1.00 93.56 425 CYS A N 1
ATOM 3373 C CA . CYS A 1 425 ? -2.831 -3.747 8.423 1.00 93.56 425 CYS A CA 1
ATOM 3374 C C . CYS A 1 425 ? -1.325 -3.503 8.525 1.00 93.56 425 CYS A C 1
ATOM 3376 O O . CYS A 1 425 ? -0.929 -2.367 8.740 1.00 93.56 425 CYS A O 1
ATOM 3378 N N . GLU A 1 426 ? -0.477 -4.522 8.383 1.00 90.19 426 GLU A N 1
ATOM 3379 C CA . GLU A 1 426 ? 0.972 -4.340 8.484 1.00 90.19 426 GLU A CA 1
ATOM 3380 C C . GLU A 1 426 ? 1.496 -3.567 7.276 1.00 90.19 426 GLU A C 1
ATOM 3382 O O . GLU A 1 426 ? 2.192 -2.559 7.419 1.00 90.19 426 GLU A O 1
ATOM 3387 N N . TRP A 1 427 ? 1.095 -3.992 6.076 1.00 89.38 427 TRP A N 1
ATOM 3388 C CA . TRP A 1 427 ? 1.459 -3.302 4.841 1.00 89.38 427 TRP A CA 1
ATOM 3389 C C . TRP A 1 427 ? 0.661 -2.001 4.654 1.00 89.38 427 TRP A C 1
ATOM 3391 O O . TRP A 1 427 ? 1.147 -1.077 3.995 1.00 89.38 427 TRP A O 1
ATOM 3401 N N . GLY A 1 428 ? -0.511 -1.879 5.293 1.00 87.38 428 GLY A N 1
ATOM 3402 C CA . GLY A 1 428 ? -1.264 -0.626 5.413 1.00 87.38 428 GLY A CA 1
ATOM 3403 C C . GLY A 1 428 ? -0.612 0.415 6.338 1.00 87.38 428 GLY A C 1
ATOM 3404 O O . GLY A 1 428 ? -0.691 1.616 6.067 1.00 87.38 428 GLY A O 1
ATOM 3405 N N . ALA A 1 429 ? 0.075 -0.024 7.398 1.00 83.31 429 ALA A N 1
ATOM 3406 C CA . ALA A 1 429 ? 0.724 0.804 8.419 1.00 83.31 429 ALA A CA 1
ATOM 3407 C C . ALA A 1 429 ? 2.176 1.180 8.064 1.00 83.31 429 ALA A C 1
ATOM 3409 O O . ALA A 1 429 ? 3.068 1.132 8.917 1.00 83.31 429 ALA A O 1
ATOM 3410 N N . ARG A 1 430 ? 2.463 1.532 6.803 1.00 66.31 430 ARG A N 1
ATOM 3411 C CA . ARG A 1 430 ? 3.845 1.698 6.324 1.00 66.31 430 ARG A CA 1
ATOM 3412 C C . ARG A 1 430 ? 4.605 2.730 7.165 1.00 66.31 430 ARG A C 1
ATOM 3414 O O . ARG A 1 430 ? 4.314 3.923 7.124 1.00 66.31 430 ARG A O 1
ATOM 3421 N N . SER A 1 431 ? 5.628 2.309 7.903 1.00 51.81 431 SER A N 1
ATOM 3422 C CA . SER A 1 431 ? 6.478 3.236 8.658 1.00 51.81 431 SER A CA 1
ATOM 3423 C C . SER A 1 431 ? 7.327 4.061 7.686 1.00 51.81 431 SER A C 1
ATOM 3425 O O . SER A 1 431 ? 8.206 3.521 7.015 1.00 51.81 431 SER A O 1
ATOM 3427 N N . LYS A 1 432 ? 7.085 5.375 7.573 1.00 44.56 432 LYS A N 1
ATOM 3428 C CA . LYS A 1 432 ? 8.060 6.285 6.955 1.00 44.56 432 LYS A CA 1
ATOM 3429 C C . LYS A 1 432 ? 8.998 6.757 8.061 1.00 44.56 432 LYS A C 1
ATOM 3431 O O . LYS A 1 432 ? 8.632 7.589 8.900 1.00 44.56 432 LYS A O 1
ATOM 3436 N N . ALA A 1 433 ? 10.220 6.235 8.067 1.00 34.69 433 ALA A N 1
ATOM 3437 C CA . ALA A 1 433 ? 11.297 6.838 8.834 1.00 34.69 433 ALA A CA 1
ATOM 3438 C C . ALA A 1 433 ? 11.623 8.206 8.211 1.00 34.69 433 ALA A C 1
ATOM 3440 O O . ALA A 1 433 ? 12.141 8.274 7.100 1.00 34.69 433 ALA A O 1
ATOM 3441 N N . LYS A 1 434 ? 11.325 9.309 8.908 1.00 33.47 434 LYS A N 1
ATOM 3442 C CA . LYS A 1 434 ? 11.901 10.613 8.558 1.00 33.47 434 LYS A CA 1
ATOM 3443 C C . LYS A 1 434 ? 13.383 10.585 8.935 1.00 33.47 434 LYS A C 1
ATOM 3445 O O . LYS A 1 434 ? 13.693 10.576 10.127 1.00 33.47 434 LYS A O 1
ATOM 3450 N N . LYS A 1 435 ? 14.299 10.565 7.963 1.00 31.86 435 LYS A N 1
ATOM 3451 C CA . LYS A 1 435 ? 15.724 10.825 8.225 1.00 31.86 435 LYS A CA 1
ATOM 3452 C C . LYS A 1 435 ? 16.023 12.302 7.956 1.00 31.86 435 LYS A C 1
ATOM 3454 O O . LYS A 1 435 ? 16.233 12.713 6.830 1.00 31.86 435 LYS A O 1
ATOM 3459 N N . GLY A 1 436 ? 16.027 13.075 9.039 1.00 38.41 436 GLY A N 1
ATOM 3460 C CA . GLY A 1 436 ? 16.485 14.462 9.148 1.00 38.41 436 GLY A CA 1
ATOM 3461 C C . GLY A 1 436 ? 16.915 14.725 10.600 1.00 38.41 436 GLY A C 1
ATOM 3462 O O . GLY A 1 436 ? 16.689 13.875 11.465 1.00 38.41 436 GLY A O 1
ATOM 3463 N N . THR A 1 437 ? 17.540 15.869 10.893 1.00 32.22 437 THR A N 1
ATOM 3464 C CA . THR A 1 437 ? 18.187 16.199 12.191 1.00 32.22 437 THR A CA 1
ATOM 3465 C C . THR A 1 437 ? 17.292 16.062 13.433 1.00 32.22 437 THR A C 1
ATOM 3467 O O . THR A 1 437 ? 17.806 15.938 14.542 1.00 32.22 437 THR A O 1
ATOM 3470 N N . ASN A 1 438 ? 15.970 15.962 13.268 1.00 30.62 438 ASN A N 1
ATOM 3471 C CA . ASN A 1 438 ? 15.044 15.519 14.309 1.00 30.62 438 ASN A CA 1
ATOM 3472 C C . ASN A 1 438 ? 14.837 13.993 14.280 1.00 30.62 438 ASN A C 1
ATOM 3474 O O . ASN A 1 438 ? 13.796 13.485 13.850 1.00 30.62 438 ASN A O 1
ATOM 3478 N N . ARG A 1 439 ? 15.812 13.249 14.819 1.00 34.72 439 ARG A N 1
ATOM 3479 C CA . ARG A 1 439 ? 15.627 11.845 15.227 1.00 34.72 439 ARG A CA 1
ATOM 3480 C C . ARG A 1 439 ? 14.540 11.777 16.310 1.00 34.72 439 ARG A C 1
ATOM 3482 O O . ARG A 1 439 ? 14.821 12.024 17.477 1.00 34.72 439 ARG A O 1
ATOM 3489 N N . GLY A 1 440 ? 13.296 11.455 15.943 1.00 32.22 440 GLY A N 1
ATOM 3490 C CA . GLY A 1 440 ? 12.245 11.205 16.944 1.00 32.22 440 GLY A CA 1
ATOM 3491 C C . GLY A 1 440 ? 10.790 11.125 16.469 1.00 32.22 440 GLY A C 1
ATOM 3492 O O . GLY A 1 440 ? 9.933 10.681 17.239 1.00 32.22 440 GLY A O 1
ATOM 3493 N N . LYS A 1 441 ? 10.466 11.512 15.228 1.00 32.34 441 LYS A N 1
ATOM 3494 C CA . LYS A 1 441 ? 9.076 11.486 14.732 1.00 32.34 441 LYS A CA 1
ATOM 3495 C C . LYS A 1 441 ? 8.911 10.473 13.591 1.00 32.34 441 LYS A C 1
ATOM 3497 O O . LYS A 1 441 ? 9.082 10.828 12.429 1.00 32.34 441 LYS A O 1
ATOM 3502 N N . LEU A 1 442 ? 8.577 9.220 13.931 1.00 38.28 442 LEU A N 1
ATOM 3503 C CA . LEU A 1 442 ? 7.991 8.270 12.973 1.00 38.28 442 LEU A CA 1
ATOM 3504 C C . LEU A 1 442 ? 6.742 8.922 12.357 1.00 38.28 442 LEU A C 1
ATOM 3506 O O . LEU A 1 442 ? 5.892 9.427 13.093 1.00 38.28 442 LEU A O 1
ATOM 3510 N N . SER A 1 443 ? 6.628 8.926 11.029 1.00 38.81 443 SER A N 1
ATOM 3511 C CA . SER A 1 443 ? 5.365 9.226 10.350 1.00 38.81 443 SER A CA 1
ATOM 3512 C C . SER A 1 443 ? 4.890 7.958 9.659 1.00 38.81 443 SER A C 1
ATOM 3514 O O . SER A 1 443 ? 5.547 7.488 8.739 1.00 38.81 443 SER A O 1
ATOM 3516 N N . TYR A 1 444 ? 3.773 7.389 10.092 1.00 50.69 444 TYR A N 1
ATOM 3517 C CA . TYR A 1 444 ? 3.147 6.278 9.383 1.00 50.69 444 TYR A CA 1
ATOM 3518 C C . TYR A 1 444 ? 2.541 6.828 8.080 1.00 50.69 444 TYR A C 1
ATOM 3520 O O . TYR A 1 444 ? 1.774 7.790 8.097 1.00 50.69 444 TYR A O 1
ATOM 3528 N N . GLY A 1 445 ? 2.968 6.299 6.936 1.00 60.19 445 GLY A N 1
ATOM 3529 C CA . GLY A 1 445 ? 2.337 6.517 5.644 1.00 60.19 445 GLY A CA 1
ATOM 3530 C C . GLY A 1 445 ? 1.232 5.490 5.472 1.00 60.19 445 GLY A C 1
ATOM 3531 O O . GLY A 1 445 ? 1.523 4.322 5.263 1.00 60.19 445 GLY A O 1
ATOM 3532 N N . LEU A 1 446 ? -0.017 5.922 5.574 1.00 79.75 446 LEU A N 1
ATOM 3533 C CA . LEU A 1 446 ? -1.167 5.053 5.364 1.00 79.75 446 LEU A CA 1
ATOM 3534 C C . LEU A 1 446 ? -1.230 4.599 3.897 1.00 79.75 446 LEU A C 1
ATOM 3536 O O . LEU A 1 446 ? -1.290 5.441 3.002 1.00 79.75 446 LEU A O 1
ATOM 3540 N N . GLU A 1 447 ? -1.249 3.289 3.663 1.00 83.38 447 GLU A N 1
ATOM 3541 C CA . GLU A 1 447 ? -1.503 2.692 2.348 1.00 83.38 447 GLU A CA 1
ATOM 3542 C C . GLU A 1 447 ? -2.881 2.023 2.355 1.00 83.38 447 GLU A C 1
ATOM 3544 O O . GLU A 1 447 ? -3.054 0.905 2.844 1.00 83.38 447 GLU A O 1
ATOM 3549 N N . THR A 1 448 ? -3.890 2.728 1.842 1.00 85.31 448 THR A N 1
ATOM 3550 C CA . THR A 1 448 ? -5.280 2.253 1.855 1.00 85.31 448 THR A CA 1
ATOM 3551 C C . THR A 1 448 ? -5.540 1.158 0.834 1.00 85.31 448 THR A C 1
ATOM 3553 O O . THR A 1 448 ? -6.579 0.514 0.939 1.00 85.31 448 THR A O 1
ATOM 3556 N N . TYR A 1 449 ? -4.634 0.898 -0.118 1.00 86.56 449 TYR A N 1
ATOM 3557 C CA . TYR A 1 449 ? -4.763 -0.235 -1.042 1.00 86.56 449 TYR A CA 1
ATOM 3558 C C . TYR A 1 449 ? -5.020 -1.556 -0.303 1.00 86.56 449 TYR A C 1
ATOM 3560 O O . TYR A 1 449 ? -5.835 -2.346 -0.759 1.00 86.56 449 TYR A O 1
ATOM 3568 N N . TYR A 1 450 ? -4.400 -1.750 0.867 1.00 90.69 450 TYR A N 1
ATOM 3569 C CA . TYR A 1 450 ? -4.531 -2.970 1.667 1.00 90.69 450 TYR A CA 1
ATOM 3570 C C . TYR A 1 450 ? -5.825 -3.070 2.494 1.00 90.69 450 TYR A C 1
ATOM 3572 O O . TYR A 1 450 ? -6.017 -4.041 3.229 1.00 90.69 450 TYR A O 1
ATOM 3580 N N . PHE A 1 451 ? -6.732 -2.096 2.380 1.00 92.81 451 PHE A N 1
ATOM 3581 C CA . PHE A 1 451 ? -8.063 -2.138 2.978 1.00 92.81 451 PHE A CA 1
ATOM 3582 C C . PHE A 1 451 ? -9.077 -2.725 1.991 1.00 92.81 451 PHE A C 1
ATOM 3584 O O . PHE A 1 451 ? -9.409 -2.085 0.994 1.00 92.81 451 PHE A O 1
ATOM 3591 N N . LEU A 1 452 ? -9.604 -3.916 2.298 1.00 90.62 452 LEU A N 1
ATOM 3592 C CA . LEU A 1 452 ? -10.597 -4.627 1.476 1.00 90.62 452 LEU A CA 1
ATOM 3593 C C . LEU A 1 452 ? -10.118 -4.879 0.039 1.00 90.62 452 LEU A C 1
ATOM 3595 O O . LEU A 1 452 ? -10.906 -4.822 -0.907 1.00 90.62 452 LEU A O 1
ATOM 3599 N N . THR A 1 453 ? -8.822 -5.171 -0.111 1.00 84.44 453 THR A N 1
ATOM 3600 C CA . THR A 1 453 ? -8.188 -5.441 -1.409 1.00 84.44 453 THR A CA 1
ATOM 3601 C C . THR A 1 453 ? -8.913 -6.570 -2.127 1.00 84.44 453 THR A C 1
ATOM 3603 O O . THR A 1 453 ? -9.188 -7.619 -1.536 1.00 84.44 453 THR A O 1
ATOM 3606 N N . HIS A 1 454 ? -9.177 -6.390 -3.419 1.00 83.00 454 HIS A N 1
ATOM 3607 C CA . HIS A 1 454 ? -9.772 -7.441 -4.235 1.00 83.00 454 HIS A CA 1
ATOM 3608 C C . HIS A 1 454 ? -8.863 -8.691 -4.247 1.00 83.00 454 HIS A C 1
ATOM 3610 O O . HIS A 1 454 ? -7.662 -8.551 -4.499 1.00 83.00 454 HIS A O 1
ATOM 3616 N N . PRO A 1 455 ? -9.389 -9.915 -4.041 1.00 85.94 455 PRO A N 1
ATOM 3617 C CA . PRO A 1 455 ? -8.598 -11.146 -4.014 1.00 85.94 455 PRO A CA 1
ATOM 3618 C C . PRO A 1 455 ? -7.725 -11.354 -5.254 1.00 85.94 455 PRO A C 1
ATOM 3620 O O . PRO A 1 455 ? -6.541 -11.653 -5.132 1.00 85.94 455 PRO A O 1
ATOM 3623 N N . GLY A 1 456 ? -8.265 -11.081 -6.448 1.00 83.56 456 GLY A N 1
ATOM 3624 C CA . GLY A 1 456 ? -7.521 -11.144 -7.716 1.00 83.56 456 GLY A CA 1
ATOM 3625 C C . GLY A 1 456 ? -6.373 -10.134 -7.844 1.00 83.56 456 GLY A C 1
ATOM 3626 O O . GLY A 1 456 ? -5.491 -10.325 -8.673 1.00 83.56 456 GLY A O 1
ATOM 3627 N N . GLN A 1 457 ? -6.350 -9.086 -7.016 1.00 86.50 457 GLN A N 1
ATOM 3628 C CA . GLN A 1 457 ? -5.232 -8.142 -6.942 1.00 86.50 457 GLN A CA 1
ATOM 3629 C C . GLN A 1 457 ? -4.262 -8.530 -5.821 1.00 86.50 457 GLN A C 1
ATOM 3631 O O . GLN A 1 457 ? -3.050 -8.561 -6.030 1.00 86.50 457 GLN A O 1
ATOM 3636 N N . LEU A 1 458 ? -4.779 -8.884 -4.636 1.00 90.75 458 LEU A N 1
ATOM 3637 C CA . LEU A 1 458 ? -3.945 -9.248 -3.489 1.00 90.75 458 LEU A CA 1
ATOM 3638 C C . LEU A 1 458 ? -3.127 -10.523 -3.748 1.00 90.75 458 LEU A C 1
ATOM 3640 O O . LEU A 1 458 ? -1.980 -10.595 -3.312 1.00 90.75 458 LEU A O 1
ATOM 3644 N N . ILE A 1 459 ? -3.661 -11.477 -4.522 1.00 91.56 459 ILE A N 1
ATOM 3645 C CA . ILE A 1 459 ? -2.969 -12.724 -4.888 1.00 91.56 459 ILE A CA 1
ATOM 3646 C C . ILE A 1 459 ? -1.653 -12.491 -5.643 1.00 91.56 459 ILE A C 1
ATOM 3648 O O . ILE A 1 459 ? -0.788 -13.357 -5.639 1.00 91.56 459 ILE A O 1
ATOM 3652 N N . TYR A 1 460 ? -1.437 -11.320 -6.257 1.00 91.06 460 TYR A N 1
ATOM 3653 C CA . TYR A 1 460 ? -0.145 -11.009 -6.881 1.00 91.06 460 TYR A CA 1
ATOM 3654 C C . TYR A 1 460 ? 0.991 -10.891 -5.868 1.00 91.06 460 TYR A C 1
ATOM 3656 O O . TYR A 1 460 ? 2.150 -11.066 -6.245 1.00 91.06 460 TYR A O 1
ATOM 3664 N N . SER A 1 461 ? 0.674 -10.599 -4.606 1.00 92.38 461 SER A N 1
ATOM 3665 C CA . SER A 1 461 ? 1.654 -10.415 -3.540 1.00 92.38 461 SER A CA 1
ATOM 3666 C C . SER A 1 461 ? 1.442 -11.309 -2.323 1.00 92.38 461 SER A C 1
ATOM 3668 O O . SER A 1 461 ? 2.422 -11.508 -1.619 1.00 92.38 461 SER A O 1
ATOM 3670 N N . HIS A 1 462 ? 0.252 -11.873 -2.090 1.00 94.75 462 HIS A N 1
ATOM 3671 C CA . HIS A 1 462 ? -0.072 -12.687 -0.912 1.00 94.75 462 HIS A CA 1
ATOM 3672 C C . HIS A 1 462 ? -0.625 -14.053 -1.311 1.00 94.75 462 HIS A C 1
ATOM 3674 O O . HIS A 1 462 ? -1.681 -14.135 -1.934 1.00 94.75 462 HIS A O 1
ATOM 3680 N N . PHE A 1 463 ? 0.043 -15.126 -0.894 1.00 95.62 463 PHE A N 1
ATOM 3681 C CA . PHE A 1 463 ? -0.383 -16.499 -1.147 1.00 95.62 463 PHE A CA 1
ATOM 3682 C C . PHE A 1 463 ? -0.684 -17.224 0.174 1.00 95.62 463 PHE A C 1
ATOM 3684 O O . PHE A 1 463 ? 0.248 -17.497 0.933 1.00 95.62 463 PHE A O 1
ATOM 3691 N N . PRO A 1 464 ? -1.953 -17.524 0.502 1.00 95.69 464 PRO A N 1
ATOM 3692 C CA . PRO A 1 464 ? -2.310 -18.206 1.746 1.00 95.69 464 PRO A CA 1
ATOM 3693 C C . PRO A 1 464 ? -1.905 -19.685 1.714 1.00 95.69 464 PRO A C 1
ATOM 3695 O O . PRO A 1 464 ? -1.975 -20.326 0.667 1.00 95.69 464 PRO A O 1
ATOM 3698 N N . HIS A 1 465 ? -1.541 -20.251 2.871 1.00 93.56 465 HIS A N 1
ATOM 3699 C CA . HIS A 1 465 ? -1.298 -21.699 2.981 1.00 93.56 465 HIS A CA 1
ATOM 3700 C C . HIS A 1 465 ? -2.576 -22.510 2.729 1.00 93.56 465 HIS A C 1
ATOM 3702 O O . HIS A 1 465 ? -2.539 -23.559 2.090 1.00 93.56 465 HIS A O 1
ATOM 3708 N N . ASP A 1 466 ? -3.705 -21.999 3.216 1.00 92.62 466 ASP A N 1
ATOM 3709 C CA . ASP A 1 466 ? -5.020 -22.596 3.034 1.00 92.62 466 ASP A CA 1
ATOM 3710 C C . ASP A 1 466 ? -5.665 -22.042 1.757 1.00 92.62 466 ASP A C 1
ATOM 3712 O O . ASP A 1 466 ? -6.023 -20.863 1.680 1.00 92.62 466 ASP A O 1
ATOM 3716 N N . THR A 1 467 ? -5.848 -22.902 0.755 1.00 91.06 467 THR A N 1
ATOM 3717 C CA . THR A 1 467 ? -6.351 -22.529 -0.579 1.00 91.06 467 THR A CA 1
ATOM 3718 C C . THR A 1 467 ? -7.709 -21.816 -0.547 1.00 91.06 467 THR A C 1
ATOM 3720 O O . THR A 1 467 ? -7.936 -20.909 -1.344 1.00 91.06 467 THR A O 1
ATOM 3723 N N . GLU A 1 468 ? -8.594 -22.166 0.394 1.00 89.75 468 GLU A N 1
ATOM 3724 C CA . GLU A 1 468 ? -9.926 -21.552 0.539 1.00 89.75 468 GLU A CA 1
ATOM 3725 C C . GLU A 1 468 ? -9.843 -20.034 0.811 1.00 89.75 468 GLU A C 1
ATOM 3727 O O . GLU A 1 468 ? -10.704 -19.269 0.379 1.00 89.75 468 GLU A O 1
ATOM 3732 N N . TRP A 1 469 ? -8.769 -19.574 1.463 1.00 92.75 469 TRP A N 1
ATOM 3733 C CA . TRP A 1 469 ? -8.561 -18.165 1.814 1.00 92.75 469 TRP A CA 1
ATOM 3734 C C . TRP A 1 469 ? -7.944 -17.327 0.692 1.00 92.75 469 TRP A C 1
ATOM 3736 O O . TRP A 1 469 ? -7.711 -16.134 0.882 1.00 92.75 469 TRP A O 1
ATOM 3746 N N . GLN A 1 470 ? -7.725 -17.910 -0.493 1.00 89.81 470 GLN A N 1
ATOM 3747 C CA . GLN A 1 470 ? -7.449 -17.117 -1.692 1.00 89.81 470 GLN A CA 1
ATOM 3748 C C . GLN A 1 470 ? -8.669 -16.294 -2.104 1.00 89.81 470 GLN A C 1
ATOM 3750 O O . GLN A 1 470 ? -8.497 -15.269 -2.751 1.00 89.81 470 GLN A O 1
ATOM 3755 N N . LEU A 1 471 ? -9.887 -16.736 -1.751 1.00 85.31 471 LEU A N 1
ATOM 3756 C CA . LEU A 1 471 ? -11.161 -16.119 -2.152 1.00 85.31 471 LEU A CA 1
ATOM 3757 C C . LEU A 1 471 ? -11.300 -15.928 -3.676 1.00 85.31 471 LEU A C 1
ATOM 3759 O O . LEU A 1 471 ? -12.059 -15.082 -4.148 1.00 85.31 471 LEU A O 1
ATOM 3763 N N . LEU A 1 472 ? -10.555 -16.719 -4.450 1.00 80.31 472 LEU A N 1
ATOM 3764 C CA . LEU A 1 472 ? -10.622 -16.762 -5.902 1.00 80.31 472 LEU A CA 1
ATOM 3765 C C . LEU A 1 472 ? -11.605 -17.840 -6.340 1.00 80.31 472 LEU A C 1
ATOM 3767 O O . LEU A 1 472 ? -11.626 -18.930 -5.773 1.00 80.31 472 LEU A O 1
ATOM 3771 N N . HIS A 1 473 ? -12.355 -17.562 -7.406 1.00 76.94 473 HIS A N 1
ATOM 3772 C CA . HIS A 1 473 ? -13.196 -18.572 -8.053 1.00 76.94 473 HIS A CA 1
ATOM 3773 C C . HIS A 1 473 ? -12.371 -19.759 -8.564 1.00 76.94 473 HIS A C 1
ATOM 3775 O O . HIS A 1 473 ? -12.756 -20.911 -8.392 1.00 76.94 473 HIS A O 1
ATOM 3781 N N . HIS A 1 474 ? -11.214 -19.460 -9.159 1.00 78.81 474 HIS A N 1
ATOM 3782 C CA . HIS A 1 474 ? -10.219 -20.442 -9.571 1.00 78.81 474 HIS A CA 1
ATOM 3783 C C . HIS A 1 474 ? -8.950 -20.208 -8.745 1.00 78.81 474 HIS A C 1
ATOM 3785 O O . HIS A 1 474 ? -8.157 -19.331 -9.100 1.00 78.81 474 HIS A O 1
ATOM 3791 N N . PRO A 1 475 ? -8.780 -20.917 -7.616 1.00 86.69 475 PRO A N 1
ATOM 3792 C CA . PRO A 1 475 ? -7.564 -20.820 -6.827 1.00 86.69 475 PRO A CA 1
ATOM 3793 C C . PRO A 1 475 ? -6.341 -21.214 -7.651 1.00 86.69 475 PRO A C 1
ATOM 3795 O O . PRO A 1 475 ? -6.389 -22.166 -8.429 1.00 86.69 475 PRO A O 1
ATOM 3798 N N . ILE A 1 476 ? -5.245 -20.493 -7.449 1.00 87.19 476 ILE A N 1
ATOM 3799 C CA . ILE A 1 476 ? -3.972 -20.763 -8.110 1.00 87.19 476 ILE A CA 1
ATOM 3800 C C . ILE A 1 476 ? -3.075 -21.617 -7.216 1.00 87.19 476 ILE A C 1
ATOM 3802 O O . ILE A 1 476 ? -3.182 -21.625 -5.985 1.00 87.19 476 ILE A O 1
ATOM 3806 N N . THR A 1 477 ? -2.145 -22.320 -7.841 1.00 92.25 477 THR A N 1
ATOM 3807 C CA . THR A 1 477 ? -1.087 -23.069 -7.167 1.00 92.25 477 THR A CA 1
ATOM 3808 C C . THR A 1 477 ? 0.058 -22.152 -6.731 1.00 92.25 477 THR A C 1
ATOM 3810 O O . THR A 1 477 ? 0.257 -21.066 -7.278 1.00 92.25 477 THR A O 1
ATOM 3813 N N . LEU A 1 478 ? 0.877 -22.617 -5.780 1.00 92.50 478 LEU A N 1
ATOM 3814 C CA . LEU A 1 478 ? 2.082 -21.890 -5.362 1.00 92.50 478 LEU A CA 1
ATOM 3815 C C . LEU A 1 478 ? 3.038 -21.647 -6.543 1.00 92.50 478 LEU A C 1
ATOM 3817 O O . LEU A 1 478 ? 3.602 -20.568 -6.675 1.00 92.50 478 LEU A O 1
ATOM 3821 N N . LYS A 1 479 ? 3.159 -22.622 -7.449 1.00 90.38 479 LYS A N 1
ATOM 3822 C CA . LYS A 1 479 ? 4.003 -22.516 -8.645 1.00 90.38 479 LYS A CA 1
ATOM 3823 C C . LYS A 1 479 ? 3.524 -21.417 -9.600 1.00 90.38 479 LYS A C 1
ATOM 3825 O O . LYS A 1 479 ? 4.338 -20.704 -10.182 1.00 90.38 479 LYS A O 1
ATOM 3830 N N . GLU A 1 480 ? 2.211 -21.273 -9.771 1.00 90.00 480 GLU A N 1
ATOM 3831 C CA . GLU A 1 480 ? 1.639 -20.172 -10.553 1.00 90.00 480 GLU A CA 1
ATOM 3832 C C . GLU A 1 480 ? 1.898 -18.832 -9.864 1.00 90.00 480 GLU A C 1
ATOM 3834 O O . GLU A 1 480 ? 2.400 -17.911 -10.506 1.00 90.00 480 GLU A O 1
ATOM 3839 N N . PHE A 1 481 ? 1.674 -18.743 -8.550 1.00 91.00 481 PHE A N 1
ATOM 3840 C CA . PHE A 1 481 ? 1.995 -17.551 -7.764 1.00 91.00 481 PHE A CA 1
ATOM 3841 C C . PHE A 1 481 ? 3.465 -17.124 -7.909 1.00 91.00 481 PHE A C 1
ATOM 3843 O O . PHE A 1 481 ? 3.735 -15.954 -8.183 1.00 91.00 481 PHE A O 1
ATOM 3850 N N . GLU A 1 482 ? 4.417 -18.051 -7.788 1.00 89.44 482 GLU A N 1
ATOM 3851 C CA . GLU A 1 482 ? 5.858 -17.815 -7.982 1.00 89.44 482 GLU A CA 1
ATOM 3852 C C . GLU A 1 482 ? 6.183 -17.290 -9.384 1.00 89.44 482 GLU A C 1
ATOM 3854 O O . GLU A 1 482 ? 7.072 -16.456 -9.560 1.00 89.44 482 GLU A O 1
ATOM 3859 N N . SER A 1 483 ? 5.435 -17.746 -10.391 1.00 87.12 483 SER A N 1
ATOM 3860 C CA . SER A 1 483 ? 5.630 -17.313 -11.771 1.00 87.12 483 SER A CA 1
ATOM 3861 C C . SER A 1 483 ? 5.113 -15.900 -12.042 1.00 87.12 483 SER A C 1
ATOM 3863 O O . SER A 1 483 ? 5.628 -15.257 -12.951 1.00 87.12 483 SER A O 1
ATOM 3865 N N . PHE A 1 484 ? 4.145 -15.390 -11.270 1.00 88.25 484 PHE A N 1
ATOM 3866 C CA . PHE A 1 484 ? 3.473 -14.119 -11.563 1.00 88.25 484 PHE A CA 1
ATOM 3867 C C . PHE A 1 484 ? 4.409 -12.911 -11.546 1.00 88.25 484 PHE A C 1
ATOM 3869 O O . PHE A 1 484 ? 5.186 -12.733 -10.598 1.00 88.25 484 PHE A O 1
ATOM 3876 N N . THR A 1 485 ? 4.238 -12.037 -12.546 1.00 86.69 485 THR A N 1
ATOM 3877 C CA . THR A 1 485 ? 4.864 -10.713 -12.645 1.00 86.69 485 THR A CA 1
ATOM 3878 C C . THR A 1 485 ? 4.783 -9.979 -11.314 1.00 86.69 485 THR A C 1
ATOM 3880 O O . THR A 1 485 ? 3.729 -9.911 -10.679 1.00 86.69 485 THR A O 1
ATOM 3883 N N . TYR A 1 486 ? 5.911 -9.420 -10.884 1.00 87.19 486 TYR A N 1
ATOM 3884 C CA . TYR A 1 486 ? 5.957 -8.657 -9.649 1.00 87.19 486 TYR A CA 1
ATOM 3885 C C . TYR A 1 486 ? 5.374 -7.261 -9.868 1.00 87.19 486 TYR A C 1
ATOM 3887 O O . TYR A 1 486 ? 5.953 -6.445 -10.583 1.00 87.19 486 TYR A O 1
ATOM 3895 N N . VAL A 1 487 ? 4.228 -6.993 -9.246 1.00 86.50 487 VAL A N 1
ATOM 3896 C CA . VAL A 1 487 ? 3.534 -5.703 -9.318 1.00 86.50 487 VAL A CA 1
ATOM 3897 C C . VAL A 1 487 ? 3.336 -5.125 -7.919 1.00 86.50 487 VAL A C 1
ATOM 3899 O O . VAL A 1 487 ? 3.228 -5.850 -6.930 1.00 86.50 487 VAL A O 1
ATOM 3902 N N . ARG A 1 488 ? 3.303 -3.794 -7.829 1.00 84.38 488 ARG A N 1
ATOM 3903 C CA . ARG A 1 488 ? 3.066 -3.042 -6.585 1.00 84.38 488 ARG A CA 1
ATOM 3904 C C . ARG A 1 488 ? 1.664 -2.417 -6.598 1.00 84.38 488 ARG A C 1
ATOM 3906 O O . ARG A 1 488 ? 1.107 -2.276 -7.681 1.00 84.38 488 ARG A O 1
ATOM 3913 N N . PRO A 1 489 ? 1.121 -1.964 -5.449 1.00 82.38 489 PRO A N 1
ATOM 3914 C CA . PRO A 1 489 ? -0.211 -1.347 -5.361 1.00 82.38 489 PRO A CA 1
ATOM 3915 C C . PRO A 1 489 ? -0.541 -0.310 -6.444 1.00 82.38 489 PRO A C 1
ATOM 3917 O O . PRO A 1 489 ? -1.659 -0.279 -6.948 1.00 82.38 489 PRO A O 1
ATOM 3920 N N . ALA A 1 490 ? 0.444 0.499 -6.853 1.00 79.50 490 ALA A N 1
ATOM 3921 C CA . ALA A 1 490 ? 0.299 1.486 -7.924 1.00 79.50 490 ALA A CA 1
ATOM 3922 C C . ALA A 1 490 ? -0.214 0.886 -9.247 1.00 79.50 490 ALA A C 1
ATOM 3924 O O . ALA A 1 490 ? -0.983 1.536 -9.946 1.00 79.50 490 ALA A O 1
ATOM 3925 N N . PHE A 1 491 ? 0.164 -0.357 -9.563 1.00 83.56 491 PHE A N 1
ATOM 3926 C CA . PHE A 1 491 ? -0.296 -1.068 -10.754 1.00 83.56 491 PHE A CA 1
ATOM 3927 C C . PHE A 1 491 ? -1.822 -1.162 -10.796 1.00 83.56 491 PHE A C 1
ATOM 3929 O O . PHE A 1 491 ? -2.446 -0.793 -11.784 1.00 83.56 491 PHE A O 1
ATOM 3936 N N . PHE A 1 492 ? -2.428 -1.567 -9.683 1.00 82.56 492 PHE A N 1
ATOM 3937 C CA . PHE A 1 492 ? -3.877 -1.686 -9.576 1.00 82.56 492 PHE A CA 1
ATOM 3938 C C . PHE A 1 492 ? -4.554 -0.337 -9.349 1.00 82.56 492 PHE A C 1
ATOM 3940 O O . PHE A 1 492 ? -5.601 -0.078 -9.928 1.00 82.56 492 PHE A O 1
ATOM 3947 N N . LYS A 1 493 ? -3.941 0.551 -8.555 1.00 75.06 493 LYS A N 1
ATOM 3948 C CA . LYS A 1 493 ? -4.473 1.896 -8.291 1.00 75.06 493 LYS A CA 1
ATOM 3949 C C . LYS A 1 493 ? -4.683 2.701 -9.574 1.00 75.06 493 LYS A C 1
ATOM 3951 O O . LYS A 1 493 ? -5.634 3.470 -9.660 1.00 75.06 493 LYS A O 1
ATOM 3956 N N . TYR A 1 494 ? -3.792 2.535 -10.547 1.00 75.25 494 TYR A N 1
ATOM 3957 C CA . TYR A 1 494 ? -3.862 3.226 -11.833 1.00 75.25 494 TYR A CA 1
ATOM 3958 C C . TYR A 1 494 ? -4.508 2.383 -12.938 1.00 75.25 494 TYR A C 1
ATOM 3960 O O . TYR A 1 494 ? -4.411 2.754 -14.105 1.00 75.25 494 TYR A O 1
ATOM 3968 N N . ASN A 1 495 ? -5.177 1.279 -12.577 1.00 75.56 495 ASN A N 1
ATOM 3969 C CA . ASN A 1 495 ? -5.849 0.363 -13.503 1.00 75.56 495 ASN A CA 1
ATOM 3970 C C . ASN A 1 495 ? -4.946 -0.063 -14.671 1.00 75.56 495 ASN A C 1
ATOM 3972 O O . ASN A 1 495 ? -5.369 -0.080 -15.826 1.00 75.56 495 ASN A O 1
ATOM 3976 N N . LEU A 1 496 ? -3.683 -0.365 -14.369 1.00 82.19 496 LEU A N 1
ATOM 3977 C CA . LEU A 1 496 ? -2.756 -0.878 -15.362 1.00 82.19 496 LEU A CA 1
ATOM 3978 C C . LEU A 1 496 ? -3.060 -2.352 -15.639 1.00 82.19 496 LEU A C 1
ATOM 3980 O O . LEU A 1 496 ? -3.376 -3.117 -14.724 1.00 82.19 496 LEU A O 1
ATOM 3984 N N . THR A 1 497 ? -2.908 -2.768 -16.891 1.00 82.31 497 THR A N 1
ATOM 3985 C CA . THR A 1 497 ? -3.059 -4.164 -17.313 1.00 82.31 497 THR A CA 1
ATOM 3986 C C . THR A 1 497 ? -1.845 -4.623 -18.114 1.00 82.31 497 THR A C 1
ATOM 3988 O O . THR A 1 497 ? -1.163 -3.846 -18.774 1.00 82.31 497 THR A O 1
ATOM 3991 N N . MET A 1 498 ? -1.537 -5.917 -18.028 1.00 80.00 498 MET A N 1
ATOM 3992 C CA . MET A 1 498 ? -0.439 -6.553 -18.764 1.00 80.00 498 MET A CA 1
ATOM 3993 C C . MET A 1 498 ? -1.032 -7.629 -19.678 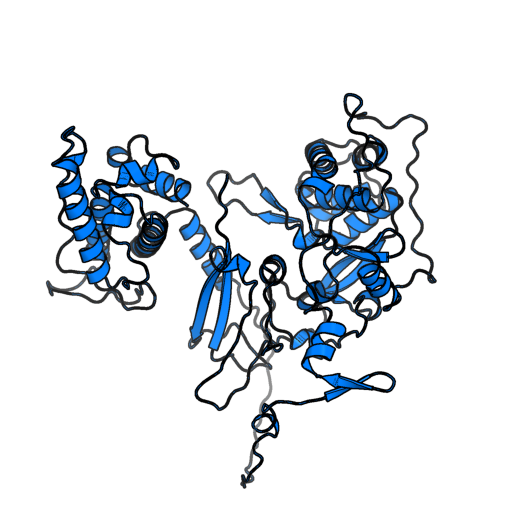1.00 80.00 498 MET A C 1
ATOM 3995 O O . MET A 1 498 ? -1.133 -8.789 -19.266 1.00 80.00 498 MET A O 1
ATOM 3999 N N . PRO A 1 499 ? -1.488 -7.265 -20.891 1.00 70.00 499 PRO A N 1
ATOM 4000 C CA . PRO A 1 499 ? -2.214 -8.173 -21.779 1.00 70.00 499 PRO A CA 1
ATOM 4001 C C . PRO A 1 499 ? -1.354 -9.343 -22.263 1.00 70.00 499 PRO A C 1
ATOM 4003 O O . PRO A 1 499 ? -1.865 -10.451 -22.411 1.00 70.00 499 PRO A O 1
ATOM 4006 N N . SER A 1 500 ? -0.059 -9.108 -22.496 1.00 64.44 500 SER A N 1
ATOM 4007 C CA . SER A 1 500 ? 0.829 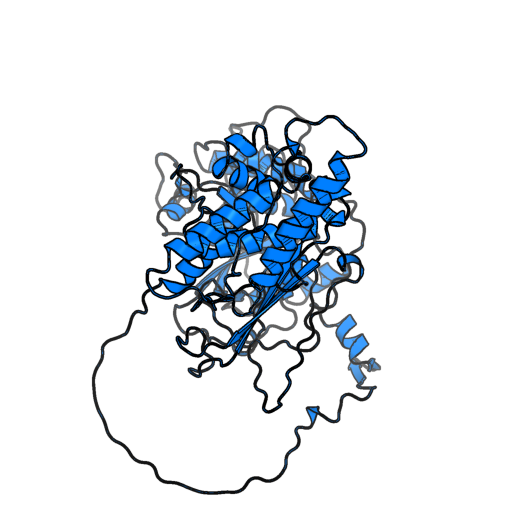-10.065 -23.158 1.00 64.44 500 SER A CA 1
ATOM 4008 C C . SER A 1 500 ? 1.676 -10.913 -22.211 1.00 64.44 500 SER A C 1
ATOM 4010 O O . SER A 1 500 ? 2.159 -11.959 -22.633 1.00 64.44 500 SER A O 1
ATOM 4012 N N . GLN A 1 501 ? 1.868 -10.507 -20.949 1.00 67.56 501 GLN A N 1
ATOM 4013 C CA . GLN A 1 501 ? 2.859 -11.142 -20.076 1.00 67.56 501 GLN A CA 1
ATOM 4014 C C . GLN A 1 501 ? 2.408 -11.248 -18.614 1.00 67.56 501 GLN A C 1
ATOM 4016 O O . GLN A 1 501 ? 2.417 -10.270 -17.865 1.00 67.56 501 GLN A O 1
ATOM 4021 N N . ARG A 1 502 ? 2.093 -12.477 -18.182 1.00 71.31 502 ARG A N 1
ATOM 4022 C CA . ARG A 1 502 ? 1.789 -12.799 -16.775 1.00 71.31 502 ARG A CA 1
ATOM 4023 C C . ARG A 1 502 ? 2.991 -13.305 -15.980 1.00 71.31 502 ARG A C 1
ATOM 4025 O O . ARG A 1 502 ? 2.930 -13.283 -14.755 1.00 71.31 502 ARG A O 1
ATOM 4032 N N . ASN A 1 503 ? 4.061 -13.736 -16.652 1.00 84.38 503 ASN A N 1
ATOM 4033 C CA . ASN A 1 503 ? 5.215 -14.338 -15.991 1.00 84.38 503 ASN A CA 1
ATOM 4034 C C . ASN A 1 503 ? 6.318 -13.309 -15.720 1.00 84.38 503 ASN A C 1
ATOM 4036 O O . ASN A 1 503 ? 6.727 -12.588 -16.632 1.00 84.38 503 ASN A O 1
ATOM 4040 N N . ALA A 1 504 ? 6.859 -13.321 -14.502 1.00 84.62 504 ALA A N 1
ATOM 4041 C CA . ALA A 1 504 ? 7.929 -12.440 -14.046 1.00 84.62 504 ALA A CA 1
ATOM 4042 C C . ALA A 1 504 ? 9.274 -12.698 -14.739 1.00 84.62 504 ALA A C 1
ATOM 4044 O O . ALA A 1 504 ? 10.100 -11.794 -14.827 1.00 84.62 504 ALA A O 1
ATOM 4045 N N . VAL A 1 505 ? 9.495 -13.923 -15.225 1.00 86.50 505 VAL A N 1
ATOM 4046 C CA . VAL A 1 505 ? 10.722 -14.323 -15.921 1.00 86.50 505 VAL A CA 1
ATOM 4047 C C . VAL A 1 505 ? 10.389 -14.710 -17.354 1.00 86.50 505 VAL A C 1
ATOM 4049 O O . VAL A 1 505 ? 9.566 -15.593 -17.599 1.00 86.50 505 VAL A O 1
ATOM 4052 N N . ILE A 1 506 ? 11.061 -14.056 -18.301 1.00 85.88 506 ILE A N 1
ATOM 4053 C CA . ILE A 1 506 ? 10.893 -14.278 -19.738 1.00 85.88 506 ILE A CA 1
ATOM 4054 C C . ILE A 1 506 ? 12.159 -14.931 -20.273 1.00 85.88 506 ILE A C 1
ATOM 4056 O O . ILE A 1 506 ? 13.248 -14.366 -20.183 1.00 85.88 506 ILE A O 1
ATOM 4060 N N . LYS A 1 507 ? 12.020 -16.128 -20.841 1.00 85.88 507 LYS A N 1
ATOM 4061 C CA . LYS A 1 507 ? 13.099 -16.789 -21.578 1.00 85.88 507 LYS A CA 1
ATOM 4062 C C . LYS A 1 507 ? 12.877 -16.515 -23.058 1.00 85.88 507 LYS A C 1
ATOM 4064 O O . LYS A 1 507 ? 11.852 -16.923 -23.587 1.00 85.88 507 LYS A O 1
ATOM 4069 N N . SER A 1 508 ? 13.827 -15.853 -23.710 1.00 84.69 508 SER A N 1
ATOM 4070 C CA . SER A 1 508 ? 13.779 -15.610 -25.152 1.00 84.69 508 SER A CA 1
ATOM 4071 C C . SER A 1 508 ? 15.106 -15.979 -25.808 1.00 84.69 508 SER A C 1
ATOM 4073 O O . SER A 1 508 ? 16.173 -15.796 -25.216 1.00 84.69 508 SER A O 1
ATOM 4075 N N . LYS A 1 509 ? 15.021 -16.541 -27.018 1.00 86.75 509 LYS A N 1
ATOM 4076 C CA . LYS A 1 509 ? 16.158 -16.726 -27.934 1.00 86.75 509 LYS A CA 1
ATOM 4077 C C . LYS A 1 509 ? 16.220 -15.614 -28.983 1.00 86.75 509 LYS A C 1
ATOM 4079 O O . LYS A 1 509 ? 17.214 -15.521 -29.700 1.00 86.75 509 LYS A O 1
ATOM 4084 N N . ASP A 1 510 ? 15.174 -14.799 -29.057 1.00 84.94 510 ASP A N 1
ATOM 4085 C CA . ASP A 1 510 ? 15.029 -13.738 -30.035 1.00 84.94 510 ASP A CA 1
ATOM 4086 C C . ASP A 1 510 ? 15.858 -12.524 -29.629 1.00 84.94 510 ASP A C 1
ATOM 4088 O O . ASP A 1 510 ? 16.121 -12.270 -28.450 1.00 84.94 510 ASP A O 1
ATOM 4092 N N . SER A 1 511 ? 16.255 -11.737 -30.625 1.00 82.50 511 SER A N 1
ATOM 4093 C CA . SER A 1 511 ? 16.957 -10.473 -30.397 1.00 82.50 511 SER A CA 1
ATOM 4094 C C . SER A 1 511 ? 16.056 -9.379 -29.816 1.00 82.50 511 SER A C 1
ATOM 4096 O O . SER A 1 511 ? 16.560 -8.332 -29.419 1.00 82.50 511 SER A O 1
ATOM 4098 N N . GLU A 1 512 ? 14.738 -9.596 -29.787 1.00 84.00 512 GLU A N 1
ATOM 4099 C CA . GLU A 1 512 ? 13.735 -8.638 -29.328 1.00 84.00 512 GLU A CA 1
ATOM 4100 C C . GLU A 1 512 ? 12.733 -9.324 -28.390 1.00 84.00 512 GLU A C 1
ATOM 4102 O O . GLU A 1 512 ? 12.271 -10.431 -28.651 1.00 84.00 512 GLU A O 1
ATOM 4107 N N . VAL A 1 513 ? 12.371 -8.648 -27.298 1.00 85.25 513 VAL A N 1
ATOM 4108 C CA . VAL A 1 513 ? 11.286 -9.058 -26.397 1.00 85.25 513 VAL A CA 1
ATOM 4109 C C . VAL A 1 513 ? 10.315 -7.892 -26.285 1.00 85.25 513 VAL A C 1
ATOM 4111 O O . VAL A 1 513 ? 10.719 -6.781 -25.944 1.00 85.25 513 VAL A O 1
ATOM 4114 N N . ARG A 1 514 ? 9.030 -8.139 -26.560 1.00 84.69 514 ARG A N 1
ATOM 4115 C CA . ARG A 1 514 ? 7.974 -7.124 -26.462 1.00 84.69 514 ARG A CA 1
ATOM 4116 C C . ARG A 1 514 ? 7.156 -7.321 -25.199 1.00 84.69 514 ARG A C 1
ATOM 4118 O O . ARG A 1 514 ? 6.565 -8.375 -24.990 1.00 84.69 514 ARG A O 1
ATOM 4125 N N . ILE A 1 515 ? 7.087 -6.274 -24.389 1.00 84.81 515 ILE A N 1
ATOM 4126 C CA . ILE A 1 515 ? 6.277 -6.226 -23.175 1.00 84.81 515 ILE A CA 1
ATOM 4127 C C . ILE A 1 515 ? 5.304 -5.064 -23.344 1.00 84.81 515 ILE A C 1
ATOM 4129 O O . ILE A 1 515 ? 5.731 -3.933 -23.567 1.00 84.81 515 ILE A O 1
ATOM 4133 N N . ALA A 1 516 ? 4.006 -5.357 -23.286 1.00 84.81 516 ALA A N 1
ATOM 4134 C CA . ALA A 1 516 ? 2.952 -4.363 -23.428 1.00 84.81 516 ALA A CA 1
ATOM 4135 C C . ALA A 1 516 ? 2.324 -4.095 -22.061 1.00 84.81 516 ALA A C 1
ATOM 4137 O O . ALA A 1 516 ? 1.943 -5.033 -21.361 1.00 84.81 516 ALA A O 1
ATOM 4138 N N . LEU A 1 517 ? 2.227 -2.814 -21.715 1.00 85.19 517 LEU A N 1
ATOM 4139 C CA . LEU A 1 517 ? 1.532 -2.305 -20.542 1.00 85.19 517 LEU A CA 1
ATOM 4140 C C . LEU A 1 517 ? 0.399 -1.412 -21.038 1.00 85.19 517 LEU A C 1
ATOM 4142 O O . LEU A 1 517 ? 0.628 -0.462 -21.786 1.00 85.19 517 LEU A O 1
ATOM 4146 N N . GLU A 1 518 ? -0.811 -1.735 -20.626 1.00 85.12 518 GLU A N 1
ATOM 4147 C CA . GLU A 1 518 ? -2.025 -0.996 -20.932 1.00 85.12 518 GLU A CA 1
ATOM 4148 C C . GLU A 1 518 ? -2.424 -0.141 -19.727 1.00 85.12 518 GLU A C 1
ATOM 4150 O O . GLU A 1 518 ? -2.144 -0.478 -18.574 1.00 85.12 518 GLU A O 1
ATOM 4155 N N . PHE A 1 519 ? -3.063 0.989 -20.004 1.00 82.12 519 PHE A N 1
ATOM 4156 C CA . PHE A 1 519 ? -3.563 1.930 -19.009 1.00 82.12 519 PHE A CA 1
ATOM 4157 C C . PHE A 1 519 ? -4.828 2.620 -19.547 1.00 82.12 519 PHE A C 1
ATOM 4159 O O . PHE A 1 519 ? -5.030 2.644 -20.766 1.00 82.12 519 PHE A O 1
ATOM 4166 N N . PRO A 1 520 ? -5.685 3.194 -18.683 1.00 78.81 520 PRO A N 1
ATOM 4167 C CA . PRO A 1 520 ? -6.931 3.818 -19.126 1.00 78.81 520 PRO A CA 1
ATOM 4168 C C . PRO A 1 520 ? -6.688 5.002 -20.072 1.00 78.81 520 PRO A C 1
ATOM 4170 O O . PRO A 1 520 ? -5.817 5.836 -19.810 1.00 78.81 520 PRO A O 1
ATOM 4173 N N . SER A 1 521 ? -7.505 5.132 -21.124 1.00 73.56 521 SER A N 1
ATOM 4174 C CA . SER A 1 521 ? -7.426 6.227 -22.113 1.00 73.56 521 SER A CA 1
ATOM 4175 C C . SER A 1 521 ? -7.450 7.618 -21.480 1.00 73.56 521 SER A C 1
ATOM 4177 O O . SER A 1 521 ? -6.775 8.536 -21.941 1.00 73.56 521 SER A O 1
ATOM 4179 N N . ASP A 1 522 ? -8.172 7.762 -20.376 1.00 73.94 522 ASP A N 1
ATOM 4180 C CA . ASP A 1 522 ? -8.378 9.046 -19.705 1.00 73.94 522 ASP A CA 1
ATOM 4181 C C . ASP A 1 522 ? -7.160 9.438 -18.844 1.00 73.94 522 ASP A C 1
ATOM 4183 O O . ASP A 1 522 ? -7.051 10.564 -18.361 1.00 73.94 522 ASP A O 1
ATOM 4187 N N . SER A 1 523 ? -6.203 8.515 -18.676 1.00 65.25 523 SER A N 1
ATOM 4188 C CA . SER A 1 523 ? -4.998 8.681 -17.854 1.00 65.25 523 SER A CA 1
ATOM 4189 C C . SER A 1 523 ? -3.751 9.099 -18.647 1.00 65.25 523 SER A C 1
ATOM 4191 O O . SER A 1 523 ? -2.701 9.327 -18.042 1.00 65.25 523 SER A O 1
ATOM 4193 N N . VAL A 1 524 ? -3.854 9.249 -19.979 1.00 59.34 524 VAL A N 1
ATOM 4194 C CA . VAL A 1 524 ? -2.734 9.554 -20.903 1.00 59.34 524 VAL A CA 1
ATOM 4195 C C . VAL A 1 524 ? -1.938 10.800 -20.495 1.00 59.34 524 VAL A C 1
ATOM 4197 O O . VAL A 1 524 ? -0.730 10.850 -20.700 1.00 59.34 524 VAL A O 1
ATOM 4200 N N . ASN A 1 525 ? -2.585 11.787 -19.870 1.00 59.72 525 ASN A N 1
ATOM 4201 C CA . ASN A 1 525 ? -1.942 13.044 -19.465 1.00 59.72 525 ASN A CA 1
ATOM 4202 C C . ASN A 1 525 ? -1.513 13.087 -17.986 1.00 59.72 525 ASN A C 1
ATOM 4204 O O . ASN A 1 525 ? -0.969 14.098 -17.534 1.00 59.72 525 ASN A O 1
ATOM 4208 N N . CYS A 1 526 ? -1.772 12.019 -17.229 1.00 67.75 526 CYS A N 1
ATOM 4209 C CA . CYS A 1 526 ? -1.618 11.994 -15.773 1.00 67.75 526 CYS A CA 1
ATOM 4210 C C . CYS A 1 526 ? -0.582 10.973 -15.295 1.00 67.75 526 CYS A C 1
ATOM 4212 O O . CYS A 1 526 ? 0.001 11.178 -14.227 1.00 67.75 526 CYS A O 1
ATOM 4214 N N . LEU A 1 527 ? -0.352 9.904 -16.066 1.00 73.69 527 LEU A N 1
ATOM 4215 C CA . LEU A 1 527 ? 0.593 8.838 -15.741 1.00 73.69 527 LEU A CA 1
ATOM 4216 C C . LEU A 1 527 ? 1.923 9.036 -16.465 1.00 73.69 527 LEU A C 1
ATOM 4218 O O . LEU A 1 527 ? 1.972 9.224 -17.677 1.00 73.69 527 LEU A O 1
ATOM 4222 N N . PHE A 1 528 ? 3.010 8.946 -15.708 1.00 74.31 528 PHE A N 1
ATOM 4223 C CA . PHE A 1 528 ? 4.372 8.953 -16.223 1.00 74.31 528 PHE A CA 1
ATOM 4224 C C . PHE A 1 528 ? 5.017 7.614 -15.919 1.00 74.31 528 PHE A C 1
ATOM 4226 O O . PHE A 1 528 ? 4.916 7.115 -14.796 1.00 74.31 528 PHE A O 1
ATOM 4233 N N . PHE A 1 529 ? 5.697 7.060 -16.917 1.00 82.25 529 PHE A N 1
ATOM 4234 C CA . PHE A 1 529 ? 6.406 5.800 -16.792 1.00 82.25 529 PHE A CA 1
ATOM 4235 C C . PHE A 1 529 ? 7.903 6.043 -16.903 1.00 82.25 529 PHE A C 1
ATOM 4237 O O . PHE A 1 529 ? 8.377 6.602 -17.890 1.00 82.25 529 PHE A O 1
ATOM 4244 N N . GLU A 1 530 ? 8.646 5.599 -15.899 1.00 79.56 530 GLU A N 1
ATOM 4245 C CA . GLU A 1 530 ? 10.090 5.455 -16.001 1.00 79.56 530 GLU A CA 1
ATOM 4246 C C . GLU A 1 530 ? 10.399 3.979 -16.223 1.00 79.56 530 GLU A C 1
ATOM 4248 O O . GLU A 1 530 ? 10.033 3.123 -15.416 1.00 79.56 530 GLU A O 1
ATOM 4253 N N . VAL A 1 531 ? 11.054 3.683 -17.341 1.00 84.44 531 VAL A N 1
ATOM 4254 C CA . VAL A 1 531 ? 11.442 2.323 -17.703 1.00 84.44 531 VAL A CA 1
ATOM 4255 C C . VAL A 1 531 ? 12.942 2.196 -17.516 1.00 84.44 531 VAL A C 1
ATOM 4257 O O . VAL A 1 531 ? 13.727 2.809 -18.238 1.00 84.44 531 VAL A O 1
ATOM 4260 N N . GLN A 1 532 ? 13.339 1.384 -16.545 1.00 79.31 532 GLN A N 1
ATOM 4261 C CA . GLN A 1 532 ? 14.731 1.070 -16.274 1.00 79.31 532 GLN A CA 1
ATOM 4262 C C . GLN A 1 532 ? 15.018 -0.360 -16.718 1.00 79.31 532 GLN A C 1
ATOM 4264 O O . GLN A 1 532 ? 14.434 -1.312 -16.202 1.00 79.31 532 GLN A O 1
ATOM 4269 N N . LEU A 1 533 ? 15.935 -0.509 -17.671 1.00 82.50 533 LEU A N 1
ATOM 4270 C CA . LEU A 1 533 ? 16.508 -1.797 -18.038 1.00 82.50 533 LEU A CA 1
ATOM 4271 C C . LEU A 1 533 ? 17.940 -1.851 -17.513 1.00 82.50 533 LEU A C 1
ATOM 4273 O O . LEU A 1 533 ? 18.832 -1.185 -18.040 1.00 82.50 533 LEU A O 1
ATOM 4277 N N . THR A 1 534 ? 18.159 -2.640 -16.470 1.00 74.31 534 THR A N 1
ATOM 4278 C CA . THR A 1 534 ? 19.483 -2.795 -15.870 1.00 74.31 534 THR A CA 1
ATOM 4279 C C . THR A 1 534 ? 20.147 -4.047 -16.426 1.00 74.31 534 THR A C 1
ATOM 4281 O O . THR A 1 534 ? 19.601 -5.147 -16.333 1.00 74.31 534 THR A O 1
ATOM 4284 N N . PHE A 1 535 ? 21.331 -3.866 -17.011 1.00 69.19 535 PHE A N 1
ATOM 4285 C CA . PHE A 1 535 ? 22.244 -4.946 -17.372 1.00 69.19 535 PHE A CA 1
ATOM 4286 C C . PHE A 1 535 ? 23.180 -5.175 -16.189 1.00 69.19 535 PHE A C 1
ATOM 4288 O O . PHE A 1 535 ? 23.943 -4.272 -15.835 1.00 69.19 535 PHE A O 1
ATOM 4295 N N . ASN A 1 536 ? 23.050 -6.319 -15.523 1.00 58.22 536 ASN A N 1
ATOM 4296 C CA . ASN A 1 536 ? 23.740 -6.556 -14.262 1.00 58.22 536 ASN A CA 1
ATOM 4297 C C . ASN A 1 536 ? 24.935 -7.495 -14.474 1.00 58.22 536 ASN A C 1
ATOM 4299 O O . ASN A 1 536 ? 24.786 -8.712 -14.430 1.00 58.22 536 ASN A O 1
ATOM 4303 N N . ASP A 1 537 ? 26.102 -6.909 -14.749 1.00 51.19 537 ASP A N 1
ATOM 4304 C CA . ASP A 1 537 ? 27.303 -7.645 -15.167 1.00 51.19 537 ASP A CA 1
ATOM 4305 C C . ASP A 1 537 ? 28.335 -7.861 -14.047 1.00 51.19 537 ASP A C 1
ATOM 4307 O O . ASP A 1 537 ? 29.354 -8.502 -14.301 1.00 51.19 537 ASP A O 1
ATOM 4311 N N . GLN A 1 538 ? 28.131 -7.324 -12.830 1.00 44.75 538 GLN A N 1
ATOM 4312 C CA . GLN A 1 538 ? 29.166 -7.408 -11.783 1.00 44.75 538 GLN A CA 1
ATOM 4313 C C . GLN A 1 538 ? 28.739 -7.771 -10.357 1.00 44.75 538 GLN A C 1
ATOM 4315 O O . GLN A 1 538 ? 29.618 -8.197 -9.627 1.00 44.75 538 GLN A O 1
ATOM 4320 N N . ASP A 1 539 ? 27.461 -7.765 -9.971 1.00 49.53 539 ASP A N 1
ATOM 4321 C CA . ASP A 1 539 ? 27.043 -8.304 -8.665 1.00 49.53 539 ASP A CA 1
ATOM 4322 C C . ASP A 1 539 ? 25.620 -8.875 -8.774 1.00 49.53 539 ASP A C 1
ATOM 4324 O O . ASP A 1 539 ? 24.618 -8.153 -8.787 1.00 49.53 539 ASP A O 1
ATOM 4328 N N . PHE A 1 540 ? 25.518 -10.195 -8.939 1.00 53.97 540 PHE A N 1
ATOM 4329 C CA . PHE A 1 540 ? 24.248 -10.892 -9.143 1.00 53.97 540 PHE A CA 1
ATOM 4330 C C . PHE A 1 540 ? 23.400 -10.879 -7.860 1.00 53.97 540 PHE A C 1
ATOM 4332 O O . PHE A 1 540 ? 23.600 -11.699 -6.970 1.00 53.97 540 PHE A O 1
ATOM 4339 N N . THR A 1 541 ? 22.434 -9.965 -7.754 1.00 53.41 541 THR A N 1
ATOM 4340 C CA . THR A 1 541 ? 21.474 -9.923 -6.632 1.00 53.41 541 THR A CA 1
ATOM 4341 C C . THR A 1 541 ? 20.173 -10.672 -6.936 1.00 53.41 541 THR A C 1
ATOM 4343 O O . THR A 1 541 ? 19.547 -11.221 -6.032 1.00 53.41 541 THR A O 1
ATOM 4346 N N . GLU A 1 542 ? 19.776 -10.764 -8.209 1.00 60.94 542 GLU A N 1
ATOM 4347 C CA . GLU A 1 542 ? 18.517 -11.387 -8.635 1.00 60.94 542 GLU A CA 1
ATOM 4348 C C . GLU A 1 542 ? 18.777 -12.653 -9.475 1.00 60.94 542 GLU A C 1
ATOM 4350 O O . GLU A 1 542 ? 19.467 -12.624 -10.498 1.00 60.94 542 GLU A O 1
ATOM 4355 N N . HIS A 1 543 ? 18.209 -13.779 -9.034 1.00 64.06 543 HIS A N 1
ATOM 4356 C CA . HIS A 1 543 ? 18.400 -15.103 -9.627 1.00 64.06 543 HIS A CA 1
ATOM 4357 C C . HIS A 1 543 ? 17.057 -15.767 -9.931 1.00 64.06 543 HIS A C 1
ATOM 4359 O O . HIS A 1 543 ? 16.108 -15.643 -9.161 1.00 64.06 543 HIS A O 1
ATOM 4365 N N . TYR A 1 544 ? 17.015 -16.554 -11.004 1.00 67.88 544 TYR A N 1
ATOM 4366 C CA . TYR A 1 544 ? 15.928 -17.477 -11.310 1.00 67.88 544 TYR A CA 1
ATOM 4367 C C . TYR A 1 544 ? 16.471 -18.903 -11.392 1.00 67.88 544 TYR A C 1
ATOM 4369 O O . TYR A 1 544 ? 17.310 -19.192 -12.243 1.00 67.88 544 TYR A O 1
ATOM 4377 N N . ASN A 1 545 ? 16.006 -19.806 -10.523 1.00 67.81 545 ASN A N 1
ATOM 4378 C CA . ASN A 1 545 ? 16.537 -21.174 -10.404 1.00 67.81 545 ASN A CA 1
ATOM 4379 C C . ASN A 1 545 ? 18.073 -21.210 -10.295 1.00 67.81 545 ASN A C 1
ATOM 4381 O O . ASN A 1 545 ? 18.735 -21.962 -11.010 1.00 67.81 545 ASN A O 1
ATOM 4385 N N . SER A 1 546 ? 18.640 -20.342 -9.452 1.00 67.00 546 SER A N 1
ATOM 4386 C CA . SER A 1 546 ? 20.094 -20.180 -9.279 1.00 67.00 546 SER A CA 1
ATOM 4387 C C . SER A 1 546 ? 20.848 -19.695 -10.526 1.00 67.00 546 SER A C 1
ATOM 4389 O O . SER A 1 546 ? 22.074 -19.651 -10.522 1.00 67.00 546 SER A O 1
ATOM 4391 N N . ILE A 1 547 ? 20.137 -19.298 -11.585 1.00 66.19 547 ILE A N 1
ATOM 4392 C CA . ILE A 1 547 ? 20.709 -18.667 -12.773 1.00 66.19 547 ILE A CA 1
ATOM 4393 C C . ILE A 1 547 ? 20.565 -17.153 -12.610 1.00 66.19 547 ILE A C 1
ATOM 4395 O O . ILE A 1 547 ? 19.438 -16.672 -12.452 1.00 66.19 547 ILE A O 1
ATOM 4399 N N . PRO A 1 548 ? 21.660 -16.383 -12.663 1.00 67.94 548 PRO A N 1
ATOM 4400 C CA . PRO A 1 548 ? 21.565 -14.936 -12.605 1.00 67.94 548 PRO A CA 1
ATOM 4401 C C . PRO A 1 548 ? 20.777 -14.366 -13.784 1.00 67.94 548 PRO A C 1
ATOM 4403 O O . PRO A 1 548 ? 20.965 -14.769 -14.937 1.00 67.94 548 PRO A O 1
ATOM 4406 N N . LEU A 1 549 ? 19.885 -13.417 -13.503 1.00 72.44 549 LEU A N 1
ATOM 4407 C CA . LEU A 1 549 ? 19.131 -12.740 -14.552 1.00 72.44 549 LEU A CA 1
ATOM 4408 C C . LEU A 1 549 ? 20.041 -11.760 -15.303 1.00 72.44 549 LEU A C 1
ATOM 4410 O O . LEU A 1 549 ? 20.641 -10.869 -14.710 1.00 72.44 549 LEU A O 1
ATOM 4414 N N . LYS A 1 550 ? 20.111 -11.908 -16.631 1.00 75.06 550 LYS A N 1
ATOM 4415 C CA . LYS A 1 550 ? 20.949 -11.061 -17.500 1.00 75.06 550 LYS A CA 1
ATOM 4416 C C . LYS A 1 550 ? 20.450 -9.613 -17.577 1.00 75.06 550 LYS A C 1
ATOM 4418 O O . LYS A 1 550 ? 21.243 -8.677 -17.632 1.00 75.06 550 LYS A O 1
ATOM 4423 N N . TYR A 1 551 ? 19.132 -9.441 -17.605 1.00 79.25 551 TYR A N 1
ATOM 4424 C CA . TYR A 1 551 ? 18.475 -8.141 -17.656 1.00 79.25 551 TYR A CA 1
ATOM 4425 C C . TYR A 1 551 ? 17.337 -8.110 -16.646 1.00 79.25 551 TYR A C 1
ATOM 4427 O O . TYR A 1 551 ? 16.552 -9.057 -16.575 1.00 79.25 551 TYR A O 1
ATOM 4435 N N . VAL A 1 552 ? 17.221 -7.003 -15.917 1.00 79.88 552 VAL A N 1
ATOM 4436 C CA . VAL A 1 552 ? 16.086 -6.737 -15.029 1.00 79.88 552 VAL A CA 1
ATOM 4437 C C . VAL A 1 552 ? 15.369 -5.494 -15.538 1.00 79.88 552 VAL A C 1
ATOM 4439 O O . VAL A 1 552 ? 15.968 -4.423 -15.643 1.00 79.88 552 VAL A O 1
ATOM 4442 N N . LEU A 1 553 ? 14.089 -5.651 -15.879 1.00 83.06 553 LEU A N 1
ATOM 4443 C CA . LEU A 1 553 ? 13.220 -4.561 -16.310 1.00 83.06 553 LEU A CA 1
ATOM 4444 C C . LEU A 1 553 ? 12.373 -4.088 -15.128 1.00 83.06 553 LEU A C 1
ATOM 4446 O O . LEU A 1 553 ? 11.582 -4.855 -14.581 1.00 83.06 553 LEU A O 1
ATOM 4450 N N . LYS A 1 554 ? 12.508 -2.815 -14.764 1.00 83.12 554 LYS A N 1
ATOM 4451 C CA . LYS A 1 554 ? 11.684 -2.148 -13.753 1.00 83.12 554 LYS A CA 1
ATOM 4452 C C . LYS A 1 554 ? 10.894 -1.036 -14.431 1.00 83.12 554 LYS A C 1
ATOM 4454 O O . LYS A 1 554 ? 11.466 -0.199 -15.124 1.00 83.12 554 LYS A O 1
ATOM 4459 N N . ILE A 1 555 ? 9.578 -1.048 -14.243 1.00 81.94 555 ILE A N 1
ATOM 4460 C CA . ILE A 1 555 ? 8.682 0.001 -14.731 1.00 81.94 555 ILE A CA 1
ATOM 4461 C C . ILE A 1 555 ? 8.116 0.711 -13.509 1.00 81.94 555 ILE A C 1
ATOM 4463 O O . ILE A 1 555 ? 7.383 0.116 -12.717 1.00 81.94 555 ILE A O 1
ATOM 4467 N N . PHE A 1 556 ? 8.468 1.978 -13.349 1.00 77.31 556 PHE A N 1
ATOM 4468 C CA . PHE A 1 556 ? 7.929 2.836 -12.307 1.00 77.31 556 PHE A CA 1
ATOM 4469 C C . PHE A 1 556 ? 6.817 3.691 -12.897 1.00 77.31 556 PHE A C 1
ATOM 4471 O O . PHE A 1 556 ? 6.964 4.231 -13.989 1.00 77.31 556 PHE A O 1
ATOM 4478 N N . CYS A 1 557 ? 5.702 3.800 -12.178 1.00 72.44 557 CYS A N 1
ATOM 4479 C CA . CYS A 1 557 ? 4.554 4.600 -12.581 1.00 72.44 557 CYS A CA 1
ATOM 4480 C C . CYS A 1 557 ? 4.307 5.698 -11.545 1.00 72.44 557 CYS A C 1
ATOM 4482 O O . CYS A 1 557 ? 4.257 5.421 -10.343 1.00 72.44 557 CYS A O 1
ATOM 4484 N N . PHE A 1 558 ? 4.146 6.932 -12.015 1.00 69.25 558 PHE A N 1
ATOM 4485 C CA . PHE A 1 558 ? 3.963 8.117 -11.185 1.00 69.25 558 PHE A CA 1
ATOM 4486 C C . PHE A 1 558 ? 2.766 8.938 -11.668 1.00 69.25 558 PHE A C 1
ATOM 4488 O O . PHE A 1 558 ? 2.536 9.049 -12.871 1.00 69.25 558 PHE A O 1
ATOM 4495 N N . THR A 1 559 ? 2.050 9.579 -10.739 1.00 56.03 559 THR A N 1
ATOM 4496 C CA . THR A 1 559 ? 1.022 10.587 -11.049 1.00 56.03 559 THR A CA 1
ATOM 4497 C C . THR A 1 559 ? 1.435 11.981 -10.612 1.00 56.03 559 THR A C 1
ATOM 4499 O O . THR A 1 559 ? 2.013 12.159 -9.539 1.00 56.03 559 THR A O 1
ATOM 4502 N N . TRP A 1 560 ? 1.046 12.995 -11.384 1.00 48.69 560 TRP A N 1
ATOM 4503 C CA . TRP A 1 560 ? 1.051 14.377 -10.903 1.00 48.69 560 TRP A CA 1
ATOM 4504 C C . TRP A 1 560 ? -0.090 14.593 -9.901 1.00 48.69 560 TRP A C 1
ATOM 4506 O O . TRP A 1 560 ? -1.255 14.565 -10.281 1.00 48.69 560 TRP A O 1
ATOM 4516 N N . PHE A 1 561 ? 0.226 14.869 -8.634 1.00 40.50 561 PHE A N 1
ATOM 4517 C CA . PHE A 1 561 ? -0.744 15.485 -7.726 1.00 40.50 561 PHE A CA 1
ATOM 4518 C C . PHE A 1 561 ? -0.801 16.987 -8.028 1.00 40.50 561 PHE A C 1
ATOM 4520 O O . PHE A 1 561 ? 0.101 17.735 -7.648 1.00 40.50 561 PHE A O 1
ATOM 4527 N N . GLN A 1 562 ? -1.855 17.441 -8.709 1.00 30.22 562 GLN A N 1
ATOM 4528 C CA . GLN A 1 562 ? -2.322 18.812 -8.522 1.00 30.22 562 GLN A CA 1
ATOM 4529 C C . GLN A 1 562 ? -2.927 18.867 -7.118 1.00 30.22 562 GLN A C 1
ATOM 4531 O O . GLN A 1 562 ? -3.998 18.318 -6.886 1.00 30.22 562 GLN A O 1
ATOM 4536 N N . LYS A 1 563 ? -2.232 19.492 -6.162 1.00 26.62 563 LYS A N 1
ATOM 4537 C CA . LYS A 1 563 ? -2.947 20.099 -5.038 1.00 26.62 563 LYS A CA 1
ATOM 4538 C C . LYS A 1 563 ? -3.769 21.231 -5.653 1.00 26.62 563 LYS A C 1
ATOM 4540 O O . LYS A 1 563 ? -3.186 22.220 -6.092 1.00 26.62 563 LYS A O 1
ATOM 4545 N N . THR A 1 564 ? -5.067 20.998 -5.804 1.00 28.61 564 THR A N 1
ATOM 4546 C CA . THR A 1 564 ? -6.067 22.056 -5.994 1.00 28.61 564 THR A CA 1
ATOM 4547 C C . THR A 1 564 ? -6.076 22.995 -4.807 1.00 28.61 564 THR A C 1
ATOM 4549 O O . THR A 1 564 ? -5.925 22.475 -3.674 1.00 28.61 564 THR A O 1
#

Radius of gyration: 29.39 Å; chains: 1; bounding box: 73×86×72 Å

Organism: Dibothriocephalus latus (NCBI:txid60516)

Foldseek 3Di:
DLQLVQVQLCVQCVPLSPPGGSVCSLVSCLLLPSLLVLQQVLLVLQVVVDPDDDDDQKAWDPPDDFPNHTFIRGNDGQDADPPLVDDPDVPVSLVRSLSSLVSSQVRCVSRPHDPVLADHSCCRNVVPPVVSVVSNVQSSQLSSVVSVRDHGPVSVVVVVVVVVVVPDDDDDDDDDDDDDDDDDDDDDDDDDDPPPPVPPPPDFDWDDDPHDTHGPVVCCCVPVPLNVDDDDDDDPDAAPFQPPDDDQPQDDDPPDDFDFADADDPVLFFDLVVVVVVVVVDDDPDPPVVRLVVLLVQLLVLLPDADQDVSSSLCSQDPRRPRDFLLSSLVSLLNSLLFHPLLPHDYPPDDPPDLRCQSNCVNVVNHDSQVNSCRSQRRNVWHKDKFKFAFCDPLHFFLDADDDPPRIDIWMWIQGPSHTFTARSRVQNAWDDDPDPPPDDTGGDGDCCRPRPDLVVCLLTTDTPDQSVSSHSDGDDSNLSSQAARDDSVCVVQSKDWPPDGGNDDDDPDPDDDTDIDGDPVCPPFKDKDKDKDQDDDDQSHDHPNHGDRIHIDIDIDGDDDPD